Protein AF-A0A956MZ32-F1 (afdb_monomer_lite)

Structure (mmCIF, N/CA/C/O backbone):
data_AF-A0A956MZ32-F1
#
_entry.id   AF-A0A956MZ32-F1
#
loop_
_atom_site.group_PDB
_atom_site.id
_atom_site.type_symbol
_atom_site.label_atom_id
_atom_site.label_alt_id
_atom_site.label_comp_id
_atom_site.label_asym_id
_atom_site.label_entity_id
_atom_site.label_seq_id
_atom_site.pdbx_PDB_ins_code
_atom_site.Cartn_x
_atom_site.Cartn_y
_atom_site.Cartn_z
_atom_site.occupancy
_atom_site.B_iso_or_equiv
_atom_site.auth_seq_id
_atom_site.auth_comp_id
_atom_site.auth_asym_id
_atom_site.auth_atom_id
_atom_site.pdbx_PDB_model_num
ATOM 1 N N . ASP A 1 1 ? 7.261 18.745 -22.392 1.00 50.44 1 ASP A N 1
ATOM 2 C CA . ASP A 1 1 ? 7.486 20.194 -22.248 1.00 50.44 1 ASP A CA 1
ATOM 3 C C . ASP A 1 1 ? 7.672 20.480 -20.758 1.00 50.44 1 ASP A C 1
ATOM 5 O O . ASP A 1 1 ? 6.795 20.103 -19.991 1.00 50.44 1 ASP A O 1
ATOM 9 N N . PRO A 1 2 ? 8.815 21.043 -20.327 1.00 52.28 2 PRO A N 1
ATOM 10 C CA . PRO A 1 2 ? 9.108 21.305 -18.913 1.00 52.28 2 PRO A CA 1
ATOM 11 C C . PRO A 1 2 ? 8.169 22.332 -18.250 1.00 52.28 2 PRO A C 1
ATOM 13 O O . PRO A 1 2 ? 8.215 22.491 -17.033 1.00 52.28 2 PRO A O 1
ATOM 16 N N . SER A 1 3 ? 7.312 23.017 -19.016 1.00 54.28 3 SER A N 1
ATOM 17 C CA . SER A 1 3 ? 6.260 23.897 -18.493 1.00 54.28 3 SER A CA 1
ATOM 18 C C . SER A 1 3 ? 4.959 23.166 -18.129 1.00 54.28 3 SER A C 1
ATOM 20 O O . SER A 1 3 ? 4.105 23.736 -17.443 1.00 54.28 3 SER A O 1
ATOM 22 N N . VAL A 1 4 ? 4.808 21.899 -18.539 1.00 65.81 4 VAL A N 1
ATOM 23 C CA . VAL A 1 4 ? 3.621 21.089 -18.240 1.00 65.81 4 VAL A CA 1
ATOM 24 C C . VAL A 1 4 ? 3.618 20.728 -16.760 1.00 65.81 4 VAL A C 1
ATOM 26 O O . VAL A 1 4 ? 4.449 19.961 -16.277 1.00 65.81 4 VAL A O 1
ATOM 29 N N . LYS A 1 5 ? 2.645 21.275 -16.029 1.00 70.62 5 LYS A N 1
ATOM 30 C CA . LYS A 1 5 ? 2.377 20.898 -14.642 1.00 70.62 5 LYS A CA 1
ATOM 31 C C . LYS A 1 5 ? 1.474 19.672 -14.626 1.00 70.62 5 LYS A C 1
ATOM 33 O O . LYS A 1 5 ? 0.271 19.790 -14.845 1.00 70.62 5 LYS A O 1
ATOM 38 N N . VAL A 1 6 ? 2.050 18.509 -14.343 1.00 78.06 6 VAL A N 1
ATOM 39 C CA . VAL A 1 6 ? 1.273 17.290 -14.102 1.00 78.06 6 VAL A CA 1
ATOM 40 C C . VAL A 1 6 ? 0.791 17.313 -12.651 1.00 78.06 6 VAL A C 1
ATOM 42 O O . VAL A 1 6 ? 1.589 17.275 -11.717 1.00 78.06 6 VAL A O 1
ATOM 45 N N . GLY A 1 7 ? -0.520 17.452 -12.457 1.00 86.75 7 GLY A N 1
ATOM 46 C CA . GLY A 1 7 ? -1.145 17.306 -11.141 1.00 86.75 7 GLY A CA 1
ATOM 47 C C . GLY A 1 7 ? -1.302 15.835 -10.749 1.00 86.75 7 GLY A C 1
ATOM 48 O O . GLY A 1 7 ? -1.095 14.942 -11.567 1.00 86.75 7 GLY A O 1
ATOM 49 N N . ALA A 1 8 ? -1.745 15.573 -9.519 1.00 88.75 8 ALA A N 1
ATOM 50 C CA . ALA A 1 8 ? -1.927 14.208 -9.019 1.00 88.75 8 ALA A CA 1
ATOM 51 C C . ALA A 1 8 ? -2.804 13.322 -9.918 1.00 88.75 8 ALA A C 1
ATOM 53 O O . ALA A 1 8 ? -2.477 12.158 -10.110 1.00 88.75 8 ALA A O 1
ATOM 54 N N . LYS A 1 9 ? -3.869 13.878 -10.518 1.00 89.94 9 LYS A N 1
ATOM 55 C CA . LYS A 1 9 ? -4.724 13.143 -11.465 1.00 89.94 9 LYS A CA 1
ATOM 56 C C . LYS A 1 9 ? -3.938 12.603 -12.655 1.00 89.94 9 LYS A C 1
ATOM 58 O O . LYS A 1 9 ? -4.024 11.418 -12.920 1.00 89.94 9 LYS A O 1
ATOM 63 N N . GLY A 1 10 ? -3.112 13.441 -13.283 1.00 90.50 10 GLY A N 1
ATOM 64 C CA . GLY A 1 10 ? -2.294 13.016 -14.416 1.00 90.50 10 GLY A CA 1
ATOM 65 C C . GLY A 1 10 ? -1.270 11.949 -14.024 1.00 90.50 10 GLY A C 1
ATOM 66 O O . GLY A 1 10 ? -1.107 10.978 -14.745 1.00 90.50 10 GLY A O 1
ATOM 67 N N . ILE A 1 11 ? -0.624 12.077 -12.856 1.00 91.62 11 ILE A N 1
ATOM 68 C CA . ILE A 1 11 ? 0.308 11.044 -12.357 1.00 91.62 11 ILE A CA 1
ATOM 69 C C . ILE A 1 11 ? -0.413 9.699 -12.199 1.00 91.62 11 ILE A C 1
ATOM 71 O O . ILE A 1 11 ? 0.106 8.672 -12.626 1.00 91.62 11 ILE A O 1
ATOM 75 N N . ILE A 1 12 ? -1.606 9.715 -11.598 1.00 93.12 12 ILE A N 1
ATOM 76 C CA . ILE A 1 12 ? -2.417 8.513 -11.381 1.00 93.12 12 ILE A CA 1
ATOM 77 C C . ILE A 1 12 ? -2.885 7.932 -12.720 1.00 93.12 12 ILE A C 1
ATOM 79 O O . ILE A 1 12 ? -2.760 6.733 -12.915 1.00 93.12 12 ILE A O 1
ATOM 83 N N . GLU A 1 13 ? -3.389 8.755 -13.641 1.00 92.44 13 GLU A N 1
ATOM 84 C CA . GLU A 1 13 ? -3.851 8.323 -14.968 1.00 92.44 13 GLU A CA 1
ATOM 85 C C . GLU A 1 13 ? -2.738 7.618 -15.748 1.00 92.44 13 GLU A C 1
ATOM 87 O O . GLU A 1 13 ? -2.931 6.480 -16.164 1.00 92.44 13 GLU A O 1
ATOM 92 N N . TYR A 1 14 ? -1.542 8.210 -15.833 1.00 91.75 14 TYR A N 1
ATOM 93 C CA . TYR A 1 14 ? -0.411 7.549 -16.488 1.00 91.75 14 TYR A CA 1
ATOM 94 C C . TYR A 1 14 ? -0.008 6.250 -15.782 1.00 91.75 14 TYR A C 1
ATOM 96 O O . TYR A 1 14 ? 0.279 5.263 -16.448 1.00 91.75 14 TYR A O 1
ATOM 104 N N . ALA A 1 15 ? -0.011 6.202 -14.445 1.00 94.56 15 ALA A N 1
ATOM 105 C CA . ALA A 1 15 ? 0.280 4.958 -13.728 1.00 94.56 15 ALA A CA 1
ATOM 106 C C . ALA A 1 15 ? -0.693 3.825 -14.115 1.00 94.56 15 ALA A C 1
ATOM 108 O O . ALA A 1 15 ? -0.268 2.679 -14.259 1.00 94.56 15 ALA A O 1
ATOM 109 N N . LYS A 1 16 ? -1.972 4.149 -14.343 1.00 95.06 16 LYS A N 1
ATOM 110 C CA . LYS A 1 16 ? -2.981 3.193 -14.823 1.00 95.06 16 LYS A CA 1
ATOM 111 C C . LYS A 1 16 ? -2.787 2.790 -16.278 1.00 95.06 16 LYS A C 1
ATOM 113 O O . LYS A 1 16 ? -2.909 1.614 -16.585 1.00 95.06 16 LYS A O 1
ATOM 118 N N . GLU A 1 17 ? -2.441 3.729 -17.159 1.00 94.81 17 GLU A N 1
ATOM 119 C CA . GLU A 1 17 ? -2.108 3.415 -18.561 1.00 94.81 17 GLU A CA 1
ATOM 120 C C . GLU A 1 17 ? -0.930 2.436 -18.666 1.00 94.81 17 GLU A C 1
ATOM 122 O O . GLU A 1 17 ? -0.865 1.614 -19.573 1.00 94.81 17 GLU A O 1
ATOM 127 N N . PHE A 1 18 ? -0.016 2.480 -17.699 1.00 95.44 18 PHE A N 1
ATOM 128 C CA . PHE A 1 18 ? 1.070 1.516 -17.557 1.00 95.44 18 PHE A CA 1
ATOM 129 C C . PHE A 1 18 ? 0.675 0.201 -16.848 1.00 95.44 18 PHE A C 1
ATOM 131 O O . PHE A 1 18 ? 1.536 -0.648 -16.614 1.00 95.44 18 PHE A O 1
ATOM 138 N N . GLY A 1 19 ? -0.597 0.020 -16.485 1.00 95.62 19 GLY A N 1
ATOM 139 C CA . GLY A 1 19 ? -1.127 -1.191 -15.851 1.00 95.62 19 GLY A CA 1
ATOM 140 C C . GLY A 1 19 ? -0.764 -1.363 -14.372 1.00 95.62 19 GLY A C 1
ATOM 141 O O . GLY A 1 19 ? -0.806 -2.478 -13.855 1.00 95.62 19 GLY A O 1
ATOM 142 N N . LEU A 1 20 ? -0.381 -0.295 -13.662 1.00 96.56 20 LEU A N 1
ATOM 143 C CA . LEU A 1 20 ? 0.086 -0.401 -12.272 1.00 96.56 20 LEU A CA 1
ATOM 144 C C . LEU A 1 20 ? -1.039 -0.633 -11.239 1.00 96.56 20 LEU A C 1
ATOM 146 O O . LEU A 1 20 ? -0.751 -0.946 -10.081 1.00 96.56 20 LEU A O 1
ATOM 150 N N . ASP A 1 21 ? -2.311 -0.528 -11.632 1.00 95.56 21 ASP A N 1
ATOM 151 C CA . ASP A 1 21 ? -3.486 -0.887 -10.819 1.00 95.56 21 ASP A CA 1
ATOM 152 C C . ASP A 1 21 ? -4.243 -2.126 -11.322 1.00 95.56 21 ASP A C 1
ATOM 154 O O . ASP A 1 21 ? -5.335 -2.423 -10.821 1.00 95.56 21 ASP A O 1
ATOM 158 N N . ASP A 1 22 ? -3.659 -2.863 -12.269 1.00 96.00 22 ASP A N 1
ATOM 159 C CA . ASP A 1 22 ? -4.261 -4.056 -12.858 1.00 96.00 22 ASP A CA 1
ATOM 160 C C . ASP A 1 22 ? -3.319 -5.267 -12.836 1.00 96.00 22 ASP A C 1
ATOM 162 O O . ASP A 1 22 ? -2.145 -5.171 -12.460 1.00 96.00 22 ASP A O 1
ATOM 166 N N . TYR A 1 23 ? -3.867 -6.426 -13.184 1.00 97.00 23 TYR A N 1
ATOM 167 C CA . TYR A 1 23 ? -3.102 -7.651 -13.368 1.00 97.00 23 TYR A CA 1
ATOM 168 C C . TYR A 1 23 ? -2.153 -7.553 -14.566 1.00 97.00 23 TYR A C 1
ATOM 170 O O . TYR A 1 23 ? -2.348 -6.760 -15.493 1.00 97.00 23 TYR A O 1
ATOM 178 N N . THR A 1 24 ? -1.086 -8.351 -14.542 1.00 96.50 24 THR A N 1
ATOM 179 C CA . THR A 1 24 ? -0.074 -8.316 -15.604 1.00 96.50 24 THR A CA 1
ATOM 180 C C . THR A 1 24 ? -0.331 -9.311 -16.726 1.00 96.50 24 THR A C 1
ATOM 182 O O . THR A 1 24 ? 0.344 -9.207 -17.746 1.00 96.50 24 THR A O 1
ATOM 185 N N . GLY A 1 25 ? -1.287 -10.227 -16.551 1.00 94.50 25 GLY A N 1
ATOM 186 C CA . GLY A 1 25 ? -1.518 -11.405 -17.396 1.00 94.50 25 GLY A CA 1
ATOM 187 C C . GLY A 1 25 ? -1.197 -12.706 -16.654 1.00 94.50 25 GLY A C 1
ATOM 188 O O . GLY A 1 25 ? -1.884 -13.709 -16.821 1.00 94.50 25 GLY A O 1
ATOM 189 N N . LEU A 1 26 ? -0.247 -12.663 -15.708 1.00 95.12 26 LEU A N 1
ATOM 190 C CA . LEU A 1 26 ? 0.169 -13.837 -14.931 1.00 95.12 26 LEU A CA 1
ATOM 191 C C . LEU A 1 26 ? -0.963 -14.464 -14.116 1.00 95.12 26 LEU A C 1
ATOM 193 O O . LEU A 1 26 ? -0.900 -15.652 -13.822 1.00 95.12 26 LEU A O 1
ATOM 197 N N . ASN A 1 27 ? -1.991 -13.693 -13.759 1.00 93.94 27 ASN A N 1
ATOM 198 C CA . ASN A 1 27 ? -3.174 -14.177 -13.050 1.00 93.94 27 ASN A CA 1
ATOM 199 C C . ASN A 1 27 ? -3.936 -15.303 -13.774 1.00 93.94 27 ASN A C 1
ATOM 201 O O . ASN A 1 27 ? -4.775 -15.950 -13.147 1.00 93.94 27 ASN A O 1
ATOM 205 N N . GLU A 1 28 ? -3.712 -15.502 -15.076 1.00 90.69 28 GLU A N 1
ATOM 206 C CA . GLU A 1 28 ? -4.310 -16.605 -15.840 1.00 90.69 28 GLU A CA 1
ATOM 207 C C . GLU A 1 28 ? -3.552 -17.931 -15.648 1.00 90.69 28 GLU A C 1
ATOM 209 O O . GLU A 1 28 ? -4.125 -19.006 -15.830 1.00 90.69 28 GLU A O 1
ATOM 214 N N . GLU A 1 29 ? -2.294 -17.867 -15.204 1.00 91.25 29 GLU A N 1
ATOM 215 C CA . GLU A 1 29 ? -1.379 -19.012 -15.124 1.00 91.25 29 GLU A CA 1
ATOM 216 C C . GLU A 1 29 ? -0.945 -19.338 -13.690 1.00 91.25 29 GLU A C 1
ATOM 218 O O . GLU A 1 29 ? -0.790 -20.504 -13.318 1.00 91.25 29 GLU A O 1
ATOM 223 N N . ILE A 1 30 ? -0.742 -18.307 -12.870 1.00 93.06 30 ILE A N 1
ATOM 224 C CA . ILE A 1 30 ? -0.263 -18.388 -11.490 1.00 93.06 30 ILE A CA 1
ATOM 225 C C . ILE A 1 30 ? -1.024 -17.413 -10.586 1.00 93.06 30 ILE A C 1
ATOM 227 O O . ILE A 1 30 ? -1.707 -16.500 -11.042 1.00 93.06 30 ILE A O 1
ATOM 231 N N . ASP A 1 31 ? -0.899 -17.592 -9.268 1.00 93.88 31 ASP A N 1
ATOM 232 C CA . ASP A 1 31 ? -1.504 -16.660 -8.314 1.00 93.88 31 ASP A CA 1
ATOM 233 C C . ASP A 1 31 ? -0.815 -15.290 -8.396 1.00 93.88 31 ASP A C 1
ATOM 235 O O . ASP A 1 31 ? 0.379 -15.149 -8.117 1.00 93.88 31 ASP A O 1
ATOM 239 N N . GLU A 1 32 ? -1.587 -14.271 -8.761 1.00 95.19 32 GLU A N 1
ATOM 240 C CA . GLU A 1 32 ? -1.140 -12.888 -8.842 1.00 95.19 32 GLU A CA 1
ATOM 241 C C . GLU A 1 32 ? -2.043 -11.998 -7.985 1.00 95.19 32 GLU A C 1
ATOM 243 O O . GLU A 1 32 ? -3.260 -12.167 -7.897 1.00 95.19 32 GLU A O 1
ATOM 248 N N . ARG A 1 33 ? -1.441 -10.979 -7.368 1.00 94.81 33 ARG A N 1
ATOM 249 C CA . ARG A 1 33 ? -2.175 -9.846 -6.806 1.00 94.81 33 ARG A CA 1
ATOM 250 C C . ARG A 1 33 ? -1.867 -8.612 -7.625 1.00 94.81 33 ARG A C 1
ATOM 252 O O . ARG A 1 33 ? -0.701 -8.322 -7.872 1.00 94.81 33 ARG A O 1
ATOM 259 N N . LYS A 1 34 ? -2.897 -7.847 -7.963 1.00 92.94 34 LYS A N 1
ATOM 260 C CA . LYS A 1 34 ? -2.701 -6.526 -8.546 1.00 92.94 34 LYS A CA 1
ATOM 261 C C . LYS A 1 34 ? -2.248 -5.516 -7.496 1.00 92.94 34 LYS A C 1
ATOM 263 O O . LYS A 1 34 ? -2.655 -5.581 -6.332 1.00 92.94 34 LYS A O 1
ATOM 268 N N . GLY A 1 35 ? -1.403 -4.592 -7.930 1.00 92.50 35 GLY A N 1
ATOM 269 C CA . GLY A 1 35 ? -1.051 -3.402 -7.175 1.00 92.50 35 GLY A CA 1
ATOM 270 C C . GLY A 1 35 ? -2.201 -2.401 -7.089 1.00 92.50 35 GLY A C 1
ATOM 271 O O . GLY A 1 35 ? -3.333 -2.658 -7.504 1.00 92.50 35 GLY A O 1
ATOM 272 N N . SER A 1 36 ? -1.903 -1.231 -6.541 1.00 93.19 36 SER A N 1
ATOM 273 C CA . SER A 1 36 ? -2.837 -0.120 -6.447 1.00 93.19 36 SER A CA 1
ATOM 274 C C . SER A 1 36 ? -2.137 1.211 -6.656 1.00 93.19 36 SER A C 1
ATOM 276 O O . SER A 1 36 ? -1.054 1.463 -6.120 1.00 93.19 36 SER A O 1
ATOM 278 N N . VAL A 1 37 ? -2.826 2.102 -7.359 1.00 94.06 37 VAL A N 1
ATOM 279 C CA . VAL A 1 37 ? -2.481 3.520 -7.424 1.00 94.06 37 VAL A CA 1
ATOM 280 C C . VAL A 1 37 ? -3.239 4.309 -6.344 1.00 94.06 37 VAL A C 1
ATOM 282 O O . VAL A 1 37 ? -4.322 3.889 -5.922 1.00 94.06 37 VAL A O 1
ATOM 285 N N . PRO A 1 38 ? -2.711 5.466 -5.910 1.00 92.12 38 PRO A N 1
ATOM 286 C CA . PRO A 1 38 ? -3.348 6.321 -4.918 1.00 92.12 38 PRO A CA 1
ATOM 287 C C . PRO A 1 38 ? -4.788 6.686 -5.282 1.00 92.12 38 PRO A C 1
ATOM 289 O O . PRO A 1 38 ? -5.096 7.001 -6.435 1.00 92.12 38 PRO A O 1
ATOM 292 N N . ASN A 1 39 ? -5.670 6.698 -4.281 1.00 89.12 39 ASN A N 1
ATOM 293 C CA . ASN A 1 39 ? -7.090 6.964 -4.481 1.00 89.12 39 ASN A CA 1
ATOM 294 C C . ASN A 1 39 ? -7.571 8.067 -3.533 1.00 89.12 39 ASN A C 1
ATOM 296 O O . ASN A 1 39 ? -7.780 7.859 -2.341 1.00 89.12 39 ASN A O 1
ATOM 300 N N . MET A 1 40 ? -7.818 9.250 -4.102 1.00 87.00 40 MET A N 1
ATOM 301 C CA . MET A 1 40 ? -8.247 10.435 -3.352 1.00 87.00 40 MET A CA 1
ATOM 302 C C . MET A 1 40 ? -9.545 10.210 -2.560 1.00 87.00 40 MET A C 1
ATOM 304 O O . MET A 1 40 ? -9.681 10.734 -1.457 1.00 87.00 40 MET A O 1
ATOM 308 N N . ALA A 1 41 ? -10.491 9.437 -3.103 1.00 88.25 41 ALA A N 1
ATOM 309 C CA . ALA A 1 41 ? -11.739 9.121 -2.412 1.00 88.25 41 ALA A CA 1
ATOM 310 C C . ALA A 1 41 ? -11.507 8.122 -1.269 1.00 88.25 41 ALA A C 1
ATOM 312 O O . ALA A 1 41 ? -12.050 8.297 -0.182 1.00 88.25 41 ALA A O 1
ATOM 313 N N . ALA A 1 42 ? -10.643 7.123 -1.477 1.00 88.19 42 ALA A N 1
ATOM 314 C CA . ALA A 1 42 ? -10.273 6.180 -0.423 1.00 88.19 42 ALA A CA 1
ATOM 315 C C . ALA A 1 42 ? -9.553 6.880 0.738 1.00 88.19 42 ALA A C 1
ATOM 317 O O . ALA A 1 42 ? -9.839 6.582 1.899 1.00 88.19 42 ALA A O 1
ATOM 318 N N . LYS A 1 43 ? -8.684 7.858 0.446 1.00 89.94 43 LYS A N 1
ATOM 319 C CA . LYS A 1 43 ? -8.032 8.690 1.466 1.00 89.94 43 LYS A CA 1
ATOM 320 C C . LYS A 1 43 ? -9.055 9.440 2.326 1.00 89.94 43 LYS A C 1
ATOM 322 O O . LYS A 1 43 ? -8.945 9.440 3.555 1.00 89.94 43 LYS A O 1
ATOM 327 N N . LEU A 1 44 ? -10.062 10.049 1.695 1.00 92.25 44 LEU A N 1
ATOM 328 C CA . LEU A 1 44 ? -11.144 10.751 2.391 1.00 92.25 44 LEU A CA 1
ATOM 329 C C . LEU A 1 44 ? -11.921 9.799 3.310 1.00 92.25 44 LEU A C 1
ATOM 331 O O . LEU A 1 44 ? -12.049 10.072 4.502 1.00 92.25 44 LEU A O 1
ATOM 335 N N . GLU A 1 45 ? -12.377 8.662 2.788 1.00 93.56 45 GLU A N 1
ATOM 336 C CA . GLU A 1 45 ? -13.165 7.693 3.560 1.00 93.56 45 GLU A CA 1
ATOM 337 C C . GLU A 1 45 ? -12.361 7.042 4.696 1.00 93.56 45 GLU A C 1
ATOM 339 O O . GLU A 1 45 ? -12.860 6.877 5.814 1.00 93.56 45 GLU A O 1
ATOM 344 N N . THR A 1 46 ? -11.077 6.759 4.464 1.00 91.56 46 THR A N 1
ATOM 345 C CA . THR A 1 46 ? -10.161 6.278 5.510 1.00 91.56 46 THR A CA 1
ATOM 346 C C . THR A 1 46 ? -10.016 7.320 6.613 1.00 91.56 46 THR A C 1
ATOM 348 O O . THR A 1 46 ? -10.140 7.001 7.794 1.00 91.56 46 THR A O 1
ATOM 351 N N . THR A 1 47 ? -9.831 8.590 6.249 1.00 93.75 47 THR A N 1
ATOM 352 C CA . THR A 1 47 ? -9.701 9.672 7.232 1.00 93.75 47 THR A CA 1
ATOM 353 C C . THR A 1 47 ? -10.997 9.887 8.014 1.00 93.75 47 THR A C 1
ATOM 355 O O . THR A 1 47 ? -10.946 10.084 9.226 1.00 93.75 47 THR A O 1
ATOM 358 N N . LYS A 1 48 ? -12.163 9.783 7.361 1.00 96.62 48 LYS A N 1
ATOM 359 C CA . LYS A 1 48 ? -13.480 9.823 8.021 1.00 96.62 48 LYS A CA 1
ATOM 360 C C . LYS A 1 48 ? -13.644 8.689 9.025 1.00 96.62 48 LYS A C 1
ATOM 362 O O . LYS A 1 48 ? -14.157 8.913 10.116 1.00 96.62 48 LYS A O 1
ATOM 367 N N . THR A 1 49 ? -13.167 7.495 8.684 1.00 96.69 49 THR A N 1
ATOM 368 C CA . THR A 1 49 ? -13.185 6.330 9.578 1.00 96.69 49 THR A CA 1
ATOM 369 C C . THR A 1 49 ? -12.312 6.563 10.808 1.00 96.69 49 THR A C 1
ATOM 371 O O . THR A 1 49 ? -12.790 6.423 11.929 1.00 96.69 49 THR A O 1
ATOM 374 N N . LEU A 1 50 ? -11.077 7.033 10.616 1.00 95.31 50 LEU A N 1
ATOM 375 C CA . LEU A 1 50 ? -10.170 7.350 11.722 1.00 95.31 50 LEU A CA 1
ATOM 376 C C . LEU A 1 50 ? -10.712 8.472 12.619 1.00 95.31 50 LEU A C 1
ATOM 378 O O . LEU A 1 50 ? -10.638 8.379 13.844 1.00 95.31 50 LEU A O 1
ATOM 382 N N . LEU A 1 51 ? -11.291 9.515 12.019 1.00 97.38 51 LEU A N 1
ATOM 383 C CA . LEU A 1 51 ? -11.929 10.603 12.754 1.00 97.38 51 LEU A CA 1
ATOM 384 C C . LEU A 1 51 ? -13.112 10.083 13.579 1.00 97.38 51 LEU A C 1
ATOM 386 O O . LEU A 1 51 ? -13.218 10.399 14.762 1.00 97.38 51 LEU A O 1
ATOM 390 N N . ARG A 1 52 ? -13.972 9.248 12.988 1.00 97.69 52 ARG A N 1
ATOM 391 C CA . ARG A 1 52 ? -15.103 8.622 13.681 1.00 97.69 52 ARG A CA 1
ATOM 392 C C . ARG A 1 52 ? -14.647 7.806 14.885 1.00 97.69 52 ARG A C 1
ATOM 394 O O . ARG A 1 52 ? -15.213 7.967 15.967 1.00 97.69 52 ARG A O 1
ATOM 401 N N . ASP A 1 53 ? -13.621 6.977 14.721 1.00 93.88 53 ASP A N 1
ATOM 402 C CA . ASP A 1 53 ? -13.076 6.145 15.797 1.00 93.88 53 ASP A CA 1
ATOM 403 C C . ASP A 1 53 ? -12.506 7.000 16.934 1.00 93.88 53 ASP A C 1
ATOM 405 O O . ASP A 1 53 ? -12.800 6.761 18.111 1.00 93.88 53 ASP A O 1
ATOM 409 N N . TYR A 1 54 ? -11.748 8.042 16.586 1.00 94.88 54 TYR A N 1
ATOM 410 C CA . TYR A 1 54 ? -11.214 9.010 17.540 1.00 94.88 54 TYR A CA 1
ATOM 411 C C . TYR A 1 54 ? -12.325 9.699 18.337 1.00 94.88 54 TYR A C 1
ATOM 413 O O . TYR A 1 54 ? -12.314 9.659 19.568 1.00 94.88 54 TYR A O 1
ATOM 421 N N . LEU A 1 55 ? -13.322 10.274 17.660 1.00 95.38 55 LEU A N 1
ATOM 422 C CA . LEU A 1 55 ? -14.418 10.982 18.322 1.00 95.38 55 LEU A CA 1
ATOM 423 C C . LEU A 1 55 ? -15.258 10.026 19.180 1.00 95.38 55 LEU A C 1
ATOM 425 O O . LEU A 1 55 ? -15.619 10.357 20.308 1.00 95.38 55 LEU A O 1
ATOM 429 N N . THR A 1 56 ? -15.514 8.811 18.691 1.00 91.44 56 THR A N 1
ATOM 430 C CA . THR A 1 56 ? -16.274 7.776 19.412 1.00 91.44 56 THR A CA 1
ATOM 431 C C . THR A 1 56 ? -15.585 7.331 20.703 1.00 91.44 56 THR A C 1
ATOM 433 O O . THR A 1 56 ? -16.254 6.914 21.659 1.00 91.44 56 THR A O 1
ATOM 436 N N . LYS A 1 57 ? -14.250 7.385 20.727 1.00 87.00 57 LYS A N 1
ATOM 437 C CA . LYS A 1 57 ? -13.426 7.064 21.892 1.00 87.00 57 LYS A CA 1
ATOM 438 C C . LYS A 1 57 ? -13.337 8.240 22.862 1.00 87.00 57 LYS A C 1
ATOM 440 O O . LYS A 1 57 ? -13.594 8.060 24.050 1.00 87.00 57 LYS A O 1
ATOM 445 N N . GLU A 1 58 ? -13.001 9.425 22.364 1.00 88.81 58 GLU A N 1
ATOM 446 C CA . GLU A 1 58 ? -12.700 10.587 23.204 1.00 88.81 58 GLU A CA 1
ATOM 447 C C . GLU A 1 58 ? -13.958 11.299 23.707 1.00 88.81 58 GLU A C 1
ATOM 449 O O . GLU A 1 58 ? -13.990 11.753 24.847 1.00 88.81 58 GLU A O 1
ATOM 454 N N . MET A 1 59 ? -15.023 11.361 22.902 1.00 91.94 59 MET A N 1
ATOM 455 C CA . MET A 1 59 ? -16.182 12.209 23.195 1.00 91.94 59 MET A CA 1
ATOM 456 C C . MET A 1 59 ? -17.330 11.496 23.911 1.00 91.94 59 MET A C 1
ATOM 458 O O . MET A 1 59 ? -18.421 12.057 24.006 1.00 91.94 59 MET A O 1
ATOM 462 N N . ALA A 1 60 ? -17.140 10.275 24.426 1.00 88.12 60 ALA A N 1
ATOM 463 C CA . ALA A 1 60 ? -18.230 9.447 24.966 1.00 88.12 60 ALA A CA 1
ATOM 464 C C . ALA A 1 60 ? -19.113 10.162 26.017 1.00 88.12 60 ALA A C 1
ATOM 466 O O . ALA A 1 60 ? -20.300 9.843 26.147 1.00 88.12 60 ALA A O 1
ATOM 467 N N . ASN A 1 61 ? -18.539 11.135 26.738 1.00 89.12 61 ASN A N 1
ATOM 468 C CA . ASN A 1 61 ? -19.216 11.972 27.730 1.00 89.12 61 ASN A CA 1
ATOM 469 C C . ASN A 1 61 ? -18.933 13.477 27.544 1.00 89.12 61 ASN A C 1
ATOM 471 O O . ASN A 1 61 ? -19.034 14.228 28.515 1.00 89.12 61 ASN A O 1
ATOM 475 N N . ASP A 1 62 ? -18.549 13.924 26.347 1.00 92.62 62 ASP A N 1
ATOM 476 C CA . ASP A 1 62 ? -18.104 15.311 26.119 1.00 92.62 62 ASP A CA 1
ATOM 477 C C . ASP A 1 62 ? -19.231 16.256 25.683 1.00 92.62 62 ASP A C 1
ATOM 479 O O . ASP A 1 62 ? -19.030 17.467 25.630 1.00 92.62 62 ASP A O 1
ATOM 483 N N . PHE A 1 63 ? -20.437 15.739 25.445 1.00 94.44 63 PHE A N 1
ATOM 484 C CA . PHE A 1 63 ? -21.638 16.556 25.286 1.00 94.44 63 PHE A CA 1
ATOM 485 C C . PHE A 1 63 ? -22.264 16.875 26.648 1.00 94.44 63 PHE A C 1
ATOM 487 O O . PHE A 1 63 ? -22.254 16.061 27.571 1.00 94.44 63 PHE A O 1
ATOM 494 N N . THR A 1 64 ? -22.820 18.076 26.784 1.00 94.62 64 THR A N 1
ATOM 495 C CA . THR A 1 64 ? -23.453 18.529 28.034 1.00 94.62 64 THR A CA 1
ATOM 496 C C . THR A 1 64 ? -24.869 17.981 28.227 1.00 94.62 64 THR A C 1
ATOM 498 O O . THR A 1 64 ? -25.335 17.901 29.362 1.00 94.62 64 THR A O 1
ATOM 501 N N . ASP A 1 65 ? -25.553 17.580 27.150 1.00 94.56 65 ASP A N 1
ATOM 502 C CA . ASP A 1 65 ? -26.961 17.160 27.159 1.00 94.56 65 ASP A CA 1
ATOM 503 C C . ASP A 1 65 ? -27.199 15.673 26.846 1.00 94.56 65 ASP A C 1
ATOM 505 O O . ASP A 1 65 ? -28.300 15.179 27.087 1.00 94.56 65 ASP A O 1
ATOM 509 N N . ILE A 1 66 ? -26.192 14.947 26.352 1.00 92.56 66 ILE A N 1
ATOM 510 C CA . ILE A 1 66 ? -26.284 13.519 26.006 1.00 92.56 66 ILE A CA 1
ATOM 511 C C . ILE A 1 66 ? -25.029 12.748 26.439 1.00 92.56 66 ILE A C 1
ATOM 513 O O . ILE A 1 66 ? -23.971 13.333 26.661 1.00 92.56 66 ILE A O 1
ATOM 517 N N . SER A 1 67 ? -25.120 11.418 26.504 1.00 89.06 67 SER A N 1
ATOM 518 C CA . SER A 1 67 ? -23.949 10.533 26.609 1.00 89.06 67 SER A CA 1
ATOM 519 C C . SER A 1 67 ? -24.106 9.301 25.723 1.00 89.06 67 SER A C 1
ATOM 521 O O . SER A 1 67 ? -25.229 8.871 25.448 1.00 89.06 67 SER A O 1
ATOM 523 N N . LYS A 1 68 ? -22.987 8.673 25.339 1.00 86.06 68 LYS A N 1
ATOM 524 C CA . LYS A 1 68 ? -22.991 7.443 24.527 1.00 86.06 68 LYS A CA 1
ATOM 525 C C . LYS A 1 68 ? -23.830 6.322 25.153 1.00 86.06 68 LYS A C 1
ATOM 527 O O . LYS A 1 68 ? -24.530 5.603 24.451 1.00 86.06 68 LYS A O 1
ATOM 532 N N . SER A 1 69 ? -23.788 6.189 26.480 1.00 86.12 69 SER A N 1
ATOM 533 C CA . SER A 1 69 ? -24.518 5.148 27.216 1.00 86.12 69 SER A CA 1
ATOM 534 C C . SER A 1 69 ? -26.023 5.400 27.325 1.00 86.12 69 SER A C 1
ATOM 536 O O . SER A 1 69 ? -26.795 4.446 27.337 1.00 86.12 69 SER A O 1
ATOM 538 N N . LYS A 1 70 ? -26.453 6.664 27.424 1.00 90.38 70 LYS A N 1
ATOM 539 C CA . LYS A 1 70 ? -27.867 7.024 27.622 1.00 90.38 70 LYS A CA 1
ATOM 540 C C . LYS A 1 70 ? -28.596 7.307 26.311 1.00 90.38 70 LYS A C 1
ATOM 542 O O . LYS A 1 70 ? -29.794 7.062 26.217 1.00 90.38 70 LYS A O 1
ATOM 547 N N . ASN A 1 71 ? -27.887 7.820 25.308 1.00 93.56 71 ASN A N 1
ATOM 548 C CA . ASN A 1 71 ? -28.456 8.312 24.056 1.00 93.56 71 ASN A CA 1
ATOM 549 C C . ASN A 1 71 ? -27.622 7.839 22.850 1.00 93.56 71 ASN A C 1
ATOM 551 O O . ASN A 1 71 ? -27.122 8.675 22.101 1.00 93.56 71 ASN A O 1
ATOM 555 N N . PRO A 1 72 ? -27.459 6.521 22.633 1.00 90.69 72 PRO A N 1
ATOM 556 C CA . PRO A 1 72 ? -26.493 5.991 21.667 1.00 90.69 72 PRO A CA 1
ATOM 557 C C . PRO A 1 72 ? -26.728 6.488 20.235 1.00 90.69 72 PRO A C 1
ATOM 559 O O . PRO A 1 72 ? -25.786 6.920 19.583 1.00 90.69 72 PRO A O 1
ATOM 562 N N . LYS A 1 73 ? -27.985 6.510 19.775 1.00 93.56 73 LYS A N 1
ATOM 563 C CA . LYS A 1 73 ? -28.331 6.923 18.406 1.00 93.56 73 LYS A CA 1
ATOM 564 C C . LYS A 1 73 ? -28.124 8.419 18.155 1.00 93.56 73 LYS A C 1
ATOM 566 O O . LYS A 1 73 ? -27.609 8.811 17.120 1.00 93.56 73 LYS A O 1
ATOM 571 N N . GLU A 1 74 ? -28.525 9.258 19.107 1.00 94.25 74 GLU A N 1
ATOM 572 C CA . GLU A 1 74 ? -28.324 10.711 19.008 1.00 94.25 74 GLU A CA 1
ATOM 573 C C . GLU A 1 74 ? -26.838 11.073 19.121 1.00 94.25 74 GLU A C 1
ATOM 575 O O . GLU A 1 74 ? -26.354 11.949 18.413 1.00 94.25 74 GLU A O 1
ATOM 580 N N . TYR A 1 75 ? -26.100 10.362 19.978 1.00 94.44 75 TYR A N 1
ATOM 581 C CA . TYR A 1 75 ? -24.650 10.479 20.067 1.00 94.44 75 TYR A CA 1
ATOM 582 C C . TYR A 1 75 ? -23.988 10.151 18.726 1.00 94.44 75 TYR A C 1
ATOM 584 O O . TYR A 1 75 ? -23.217 10.961 18.223 1.00 94.44 75 TYR A O 1
ATOM 592 N N . GLU A 1 76 ? -24.333 9.011 18.126 1.00 94.69 76 GLU A N 1
ATOM 593 C CA . GLU A 1 76 ? -23.819 8.589 16.821 1.00 94.69 76 GLU A CA 1
ATOM 594 C C . GLU A 1 76 ? -24.120 9.623 15.729 1.00 94.69 76 GLU A C 1
ATOM 596 O O . GLU A 1 76 ? -23.204 10.041 15.029 1.00 94.69 76 GLU A O 1
ATOM 601 N N . ASN A 1 77 ? -25.350 10.145 15.661 1.00 96.94 77 ASN A N 1
ATOM 602 C CA . ASN A 1 77 ? -25.711 11.195 14.704 1.00 96.94 77 ASN A CA 1
ATOM 603 C C . ASN A 1 77 ? -24.817 12.443 14.819 1.00 96.94 77 ASN A C 1
ATOM 605 O O . ASN A 1 77 ? -24.404 12.994 13.801 1.00 96.94 77 ASN A O 1
ATOM 609 N N . ARG A 1 78 ? -24.496 12.892 16.042 1.00 96.81 78 ARG A N 1
ATOM 610 C CA . ARG A 1 78 ? -23.610 14.053 16.246 1.00 96.81 78 ARG A CA 1
ATOM 611 C C . ARG A 1 78 ? -22.166 13.759 15.867 1.00 96.81 78 ARG A C 1
ATOM 613 O O . ARG A 1 78 ? -21.475 14.646 15.374 1.00 96.81 78 ARG A O 1
ATOM 620 N N . ILE A 1 79 ? -21.698 12.535 16.099 1.00 97.94 79 ILE A N 1
ATOM 621 C CA . ILE A 1 79 ? -20.369 12.113 15.648 1.00 97.94 79 ILE A CA 1
ATOM 622 C C . ILE A 1 79 ? -20.322 12.124 14.118 1.00 97.94 79 ILE A C 1
ATOM 624 O O . ILE A 1 79 ? -19.409 12.726 13.557 1.00 97.94 79 ILE A O 1
ATOM 628 N N . GLU A 1 80 ? -21.329 11.560 13.446 1.00 98.00 80 GLU A N 1
ATOM 629 C CA . GLU A 1 80 ? -21.426 11.587 11.981 1.00 98.00 80 GLU A CA 1
ATOM 630 C C . GLU A 1 80 ? -21.514 13.009 11.423 1.00 98.00 80 GLU A C 1
ATOM 632 O O . GLU A 1 80 ? -20.896 13.301 10.401 1.00 98.00 80 GLU A O 1
ATOM 637 N N . GLU A 1 81 ? -22.213 13.920 12.103 1.00 97.88 81 GLU A N 1
ATOM 638 C CA . GLU A 1 81 ? -22.252 15.330 11.711 1.00 97.88 81 GLU A CA 1
ATOM 639 C C . GLU A 1 81 ? -20.847 15.951 11.719 1.00 97.88 81 GLU A C 1
ATOM 641 O O . GLU A 1 81 ? -20.464 16.584 10.736 1.00 97.88 81 GLU A O 1
ATOM 646 N N . ILE A 1 82 ? -20.040 15.719 12.761 1.00 97.94 82 ILE A N 1
ATOM 647 C CA . ILE A 1 82 ? -18.647 16.200 12.811 1.00 97.94 82 ILE A CA 1
ATOM 648 C C . ILE A 1 82 ? -17.799 15.529 11.722 1.00 97.94 82 ILE A C 1
ATOM 650 O O . ILE A 1 82 ? -17.012 16.195 11.050 1.00 97.94 82 ILE A O 1
ATOM 654 N N . VAL A 1 83 ? -17.956 14.217 11.520 1.00 97.94 83 VAL A N 1
ATOM 655 C CA . VAL A 1 83 ? -17.218 13.464 10.492 1.00 97.94 83 VAL A CA 1
ATOM 656 C C . VAL A 1 83 ? -17.531 13.991 9.089 1.00 97.94 83 VAL A C 1
ATOM 658 O O . VAL A 1 83 ? -16.625 14.100 8.261 1.00 97.94 83 VAL A O 1
ATOM 661 N N . SER A 1 84 ? -18.782 14.384 8.835 1.00 97.69 84 SER A N 1
ATOM 662 C CA . SER A 1 84 ? -19.221 14.926 7.545 1.00 97.69 84 SER A CA 1
ATOM 663 C C . SER A 1 84 ? -18.537 16.243 7.163 1.00 97.69 84 SER A C 1
ATOM 665 O O . SER A 1 84 ? -18.479 16.584 5.983 1.00 97.69 84 SER A O 1
ATOM 667 N N . TRP A 1 85 ? -17.921 16.960 8.114 1.00 97.62 85 TRP A N 1
ATOM 668 C CA . TRP A 1 85 ? -17.132 18.161 7.809 1.00 97.62 85 TRP A CA 1
ATOM 669 C C . TRP A 1 85 ? -15.942 17.856 6.889 1.00 97.62 85 TRP A C 1
ATOM 671 O O . TRP A 1 85 ? -15.453 18.742 6.188 1.00 97.62 85 TRP A O 1
ATOM 681 N N . ALA A 1 86 ? -15.478 16.602 6.848 1.00 95.50 86 ALA A N 1
ATOM 682 C CA . ALA A 1 86 ? -14.442 16.161 5.917 1.00 95.50 86 ALA A CA 1
ATOM 683 C C . ALA A 1 86 ? -14.903 16.202 4.449 1.00 95.50 86 ALA A C 1
ATOM 685 O O . ALA A 1 86 ? -14.071 16.365 3.549 1.00 95.50 86 ALA A O 1
ATOM 686 N N . ASP A 1 87 ? -16.209 16.103 4.194 1.00 94.56 87 ASP A N 1
ATOM 687 C CA . ASP A 1 87 ? -16.792 16.141 2.850 1.00 94.56 87 ASP A CA 1
ATOM 688 C C . ASP A 1 87 ? -16.883 17.576 2.296 1.00 94.56 87 ASP A C 1
ATOM 690 O O . ASP A 1 87 ? -16.943 17.777 1.081 1.00 94.56 87 ASP A O 1
ATOM 694 N N . GLU A 1 88 ? -16.811 18.600 3.155 1.00 94.19 88 GLU A N 1
ATOM 695 C CA . GLU A 1 88 ? -16.969 20.003 2.757 1.00 94.19 88 GLU A CA 1
ATOM 696 C C . GLU A 1 88 ? -15.887 20.468 1.781 1.00 94.19 88 GLU A C 1
ATOM 698 O O . GLU A 1 88 ? -14.710 20.134 1.906 1.00 94.19 88 GLU A O 1
ATOM 703 N N . THR A 1 89 ? -16.268 21.273 0.788 1.00 88.25 89 THR A N 1
ATOM 704 C CA . THR A 1 89 ? -15.346 21.732 -0.267 1.00 88.25 89 THR A CA 1
ATOM 705 C C . THR A 1 89 ? -14.187 22.553 0.290 1.00 88.25 89 THR A C 1
ATOM 707 O O . THR A 1 89 ? -13.046 22.396 -0.148 1.00 88.25 89 THR A O 1
ATOM 710 N N . LYS A 1 90 ? -14.472 23.408 1.274 1.00 91.62 90 LYS A N 1
ATOM 711 C CA . LYS A 1 90 ? -13.483 24.162 2.033 1.00 91.62 90 LYS A CA 1
ATOM 712 C C . LYS A 1 90 ? -13.280 23.474 3.375 1.00 91.62 90 LYS A C 1
ATOM 714 O O . LYS A 1 90 ? -14.244 23.254 4.098 1.00 91.62 90 LYS A O 1
ATOM 719 N N . THR A 1 91 ? -12.029 23.190 3.722 1.00 92.38 91 THR A N 1
ATOM 720 C CA . THR A 1 91 ? -11.700 22.651 5.043 1.00 92.38 91 THR A CA 1
ATOM 721 C C . THR A 1 91 ? -12.158 23.621 6.130 1.00 92.38 91 THR A C 1
ATOM 723 O O . THR A 1 91 ? -11.794 24.802 6.106 1.00 92.38 91 THR A O 1
ATOM 726 N N . VAL A 1 92 ? -12.940 23.107 7.079 1.00 95.56 92 VAL A N 1
ATOM 727 C CA . VAL A 1 92 ? -13.382 23.846 8.264 1.00 95.56 92 VAL A CA 1
ATOM 728 C C . VAL A 1 92 ? -12.157 24.323 9.044 1.00 95.56 92 VAL A C 1
ATOM 730 O O . VAL A 1 92 ? -11.276 23.538 9.397 1.00 95.56 92 VAL A O 1
ATOM 733 N N . GLY A 1 93 ? -12.084 25.631 9.289 1.00 96.06 93 GLY A N 1
ATOM 734 C CA . GLY A 1 93 ? -10.992 26.225 10.058 1.00 96.06 93 GLY A CA 1
ATOM 735 C C . GLY A 1 93 ? -11.155 25.984 11.559 1.00 96.06 93 GLY A C 1
ATOM 736 O O . GLY A 1 93 ? -12.263 25.783 12.042 1.00 96.06 93 GLY A O 1
ATOM 737 N N . ARG A 1 94 ? -10.065 26.090 12.327 1.00 97.06 94 ARG A N 1
ATOM 738 C CA . ARG A 1 94 ? -10.074 25.897 13.791 1.00 97.06 94 ARG A CA 1
ATOM 739 C C . ARG A 1 94 ? -11.167 26.699 14.508 1.00 97.06 94 ARG A C 1
ATOM 741 O O . ARG A 1 94 ? -11.928 26.135 15.283 1.00 97.06 94 ARG A O 1
ATOM 748 N N . VAL A 1 95 ? -11.257 28.004 14.235 1.00 97.44 95 VAL A N 1
ATOM 749 C CA . VAL A 1 95 ? -12.246 28.900 14.869 1.00 97.44 95 VAL A CA 1
ATOM 750 C C . VAL A 1 95 ? -13.671 28.462 14.531 1.00 97.44 95 VAL A C 1
ATOM 752 O O . VAL A 1 95 ? -14.518 28.357 15.410 1.00 97.44 95 VAL A O 1
ATOM 755 N N . GLU A 1 96 ? -13.909 28.125 13.267 1.00 97.81 96 GLU A N 1
ATOM 756 C CA . GLU A 1 96 ? -15.207 27.646 12.801 1.00 97.81 96 GLU A CA 1
ATOM 757 C C . GLU A 1 96 ? -15.581 26.300 13.442 1.00 97.81 96 GLU A C 1
ATOM 759 O O . GLU A 1 96 ? -16.715 26.121 13.881 1.00 97.81 96 GLU A O 1
ATOM 764 N N . ALA A 1 97 ? -14.625 25.376 13.572 1.00 97.50 97 ALA A N 1
ATOM 765 C CA . ALA A 1 97 ? -14.828 24.112 14.270 1.00 97.50 97 ALA A CA 1
ATOM 766 C C . ALA A 1 97 ? -15.209 24.343 15.742 1.00 97.50 97 ALA A C 1
ATOM 768 O O . ALA A 1 97 ? -16.170 23.744 16.220 1.00 97.50 97 ALA A O 1
ATOM 769 N N . MET A 1 98 ? -14.529 25.256 16.448 1.00 98.06 98 MET A N 1
ATOM 770 C CA . MET A 1 98 ? -14.867 25.606 17.836 1.00 98.06 98 MET A CA 1
ATOM 771 C C . MET A 1 98 ? -16.296 26.154 17.961 1.00 98.06 98 MET A C 1
ATOM 773 O O . MET A 1 98 ? -17.043 25.745 18.854 1.00 98.06 98 MET A O 1
ATOM 777 N N . GLU A 1 99 ? -16.707 27.041 17.052 1.00 98.12 99 GLU A N 1
ATOM 778 C CA . GLU A 1 99 ? -18.071 27.574 17.026 1.00 98.12 99 GLU A CA 1
ATOM 779 C C . GLU A 1 99 ? -19.113 26.474 16.788 1.00 98.12 99 GLU A C 1
ATOM 781 O O . GLU A 1 99 ? -20.142 26.439 17.469 1.00 98.12 99 GLU A O 1
ATOM 786 N N . ARG A 1 100 ? -18.857 25.565 15.839 1.00 98.31 100 ARG A N 1
ATOM 787 C CA . ARG A 1 100 ? -19.753 24.441 15.533 1.00 98.31 100 ARG A CA 1
ATOM 788 C C . ARG A 1 100 ? -19.867 23.480 16.719 1.00 98.31 100 ARG A C 1
ATOM 790 O O . ARG A 1 100 ? -20.981 23.196 17.148 1.00 98.31 100 ARG A O 1
ATOM 797 N N . LEU A 1 101 ? -18.748 23.065 17.319 1.00 98.00 101 LEU A N 1
ATOM 798 C CA . LEU A 1 101 ? -18.735 22.194 18.505 1.00 98.00 101 LEU A CA 1
ATOM 799 C C . LEU A 1 101 ? -19.494 22.819 19.686 1.00 98.00 101 LEU A C 1
ATOM 801 O O . LEU A 1 101 ? -20.271 22.139 20.358 1.00 98.00 101 LEU A O 1
ATOM 805 N N . THR A 1 102 ? -19.331 24.127 19.905 1.00 97.19 102 THR A N 1
ATOM 806 C CA . THR A 1 102 ? -20.064 24.860 20.949 1.00 97.19 102 THR A CA 1
ATOM 807 C C . THR A 1 102 ? -21.574 24.835 20.693 1.00 97.19 102 THR A C 1
ATOM 809 O O . THR A 1 102 ? -22.355 24.546 21.601 1.00 97.19 102 THR A O 1
ATOM 812 N N . LYS A 1 103 ? -22.010 25.056 19.442 1.00 97.56 103 LYS A N 1
ATOM 813 C CA . LYS A 1 103 ? -23.429 24.948 19.040 1.00 97.56 103 LYS A CA 1
ATOM 814 C C . LYS A 1 103 ? -23.980 23.529 19.213 1.00 97.56 103 LYS A C 1
ATOM 816 O O . LYS A 1 103 ? -25.142 23.370 19.576 1.00 97.56 103 LYS A O 1
ATOM 821 N N . MET A 1 104 ? -23.137 22.514 19.029 1.00 96.75 104 MET A N 1
ATOM 822 C CA . MET A 1 104 ? -23.452 21.101 19.277 1.00 96.75 104 MET A CA 1
ATOM 823 C C . MET A 1 104 ? -23.409 20.711 20.764 1.00 96.75 104 MET A C 1
ATOM 825 O O . MET A 1 104 ? -23.546 19.530 21.092 1.00 96.75 104 MET A O 1
ATOM 829 N N . LYS A 1 105 ? -23.253 21.689 21.669 1.00 97.00 105 LYS A N 1
ATOM 830 C CA . LYS A 1 105 ? -23.265 21.521 23.129 1.00 97.00 105 LYS A CA 1
ATOM 831 C C . LYS A 1 105 ? -22.130 20.650 23.675 1.00 97.00 105 LYS A C 1
ATOM 833 O O . LYS A 1 105 ? -22.301 19.982 24.701 1.00 97.00 105 LYS A O 1
ATOM 838 N N . VAL A 1 106 ? -20.976 20.660 23.011 1.00 97.00 106 VAL A N 1
ATOM 839 C CA . VAL A 1 106 ? -19.730 20.105 23.559 1.00 97.00 106 VAL A CA 1
ATOM 840 C C . VAL A 1 106 ? -19.299 20.933 24.775 1.00 97.00 106 VAL A C 1
ATOM 842 O O . VAL A 1 106 ? -19.469 22.151 24.790 1.00 97.00 106 VAL A O 1
ATOM 845 N N . LYS A 1 107 ? -18.776 20.277 25.816 1.00 96.81 107 LYS A N 1
ATOM 846 C CA . LYS A 1 107 ? -18.289 20.935 27.036 1.00 96.81 107 LYS A CA 1
ATOM 847 C C . LYS A 1 107 ? -17.180 21.939 26.720 1.00 96.81 107 LYS A C 1
ATOM 849 O O . LYS A 1 107 ? -16.262 21.634 25.961 1.00 96.81 107 LYS A O 1
ATOM 854 N N . GLU A 1 108 ? -17.255 23.114 27.336 1.00 94.81 108 GLU A N 1
ATOM 855 C CA . GLU A 1 108 ? -16.377 24.260 27.060 1.00 94.81 108 GLU A CA 1
ATOM 856 C C . GLU A 1 108 ? -14.883 23.927 27.211 1.00 94.81 108 GLU A C 1
ATOM 858 O O . GLU A 1 108 ? -14.081 24.293 26.357 1.00 94.81 108 GLU A O 1
ATOM 863 N N . ASP A 1 109 ? -14.520 23.137 28.225 1.00 95.38 109 ASP A N 1
ATOM 864 C CA . ASP A 1 109 ? -13.147 22.692 28.494 1.00 95.38 109 ASP A CA 1
ATOM 865 C C . ASP A 1 109 ? -12.601 21.687 27.462 1.00 95.38 109 ASP A C 1
ATOM 867 O O . ASP A 1 109 ? -11.400 21.418 27.428 1.00 95.38 109 ASP A O 1
ATOM 871 N N . ARG A 1 110 ? -13.465 21.133 26.603 1.00 96.38 110 ARG A N 1
ATOM 872 C CA . ARG A 1 110 ? -13.106 20.158 25.560 1.00 96.38 110 ARG A CA 1
ATOM 873 C C . ARG A 1 110 ? -13.050 20.769 24.165 1.00 96.38 110 ARG A C 1
ATOM 875 O O . ARG A 1 110 ? -12.292 20.269 23.331 1.00 96.38 110 ARG A O 1
ATOM 882 N N . VAL A 1 111 ? -13.804 21.844 23.915 1.00 96.94 111 VAL A N 1
ATOM 883 C CA . VAL A 1 111 ? -13.974 22.464 22.586 1.00 96.94 111 VAL A CA 1
ATOM 884 C C . VAL A 1 111 ? -12.637 22.742 21.907 1.00 96.94 111 VAL A C 1
ATOM 886 O O . VAL A 1 111 ? -12.454 22.360 20.755 1.00 96.94 111 VAL A O 1
ATOM 889 N N . GLU A 1 112 ? -11.696 23.371 22.612 1.00 96.50 112 GLU A N 1
ATOM 890 C CA . GLU A 1 112 ? -10.407 23.748 22.030 1.00 96.50 112 GLU A CA 1
ATOM 891 C C . GLU A 1 112 ? -9.590 22.518 21.605 1.00 96.50 112 GLU A C 1
ATOM 893 O O . GLU A 1 112 ? -9.188 22.402 20.447 1.00 96.50 112 GLU A O 1
ATOM 898 N N . THR A 1 113 ? -9.433 21.551 22.512 1.00 95.75 113 THR A N 1
ATOM 899 C CA . THR A 1 113 ? -8.651 20.328 22.260 1.00 95.75 113 THR A CA 1
ATOM 900 C C . THR A 1 113 ? -9.238 19.454 21.149 1.00 95.75 113 THR A C 1
ATOM 902 O O . THR A 1 113 ? -8.499 18.862 20.356 1.00 95.75 113 THR A O 1
ATOM 905 N N . LEU A 1 114 ? -10.571 19.390 21.064 1.00 96.44 114 LEU A N 1
ATOM 906 C CA . LEU A 1 114 ? -11.272 18.646 20.025 1.00 96.44 114 LEU A CA 1
ATOM 907 C C . LEU A 1 114 ? -11.169 19.361 18.682 1.00 96.44 114 LEU A C 1
ATOM 909 O O . LEU A 1 114 ? -10.866 18.708 17.690 1.00 96.44 114 LEU A O 1
ATOM 913 N N . ALA A 1 115 ? -11.359 20.684 18.640 1.00 97.50 115 ALA A N 1
ATOM 914 C CA . ALA A 1 115 ? -11.204 21.460 17.412 1.00 97.50 115 ALA A CA 1
ATOM 915 C C . ALA A 1 115 ? -9.791 21.319 16.831 1.00 97.50 115 ALA A C 1
ATOM 917 O O . ALA A 1 115 ? -9.651 21.117 15.625 1.00 97.50 115 ALA A O 1
ATOM 918 N N . ASP A 1 116 ? -8.760 21.360 17.681 1.00 95.69 116 ASP A N 1
ATOM 919 C CA . ASP A 1 116 ? -7.374 21.149 17.259 1.00 95.69 116 ASP A CA 1
ATOM 920 C C . ASP A 1 116 ? -7.174 19.768 16.636 1.00 95.69 116 ASP A C 1
ATOM 922 O O . ASP A 1 116 ? -6.665 19.657 15.518 1.00 95.69 116 ASP A O 1
ATOM 926 N N . SER A 1 117 ? -7.635 18.720 17.317 1.00 95.94 117 SER A N 1
ATOM 927 C CA . SER A 1 117 ? -7.494 17.346 16.831 1.00 95.94 117 SER A CA 1
ATOM 928 C C . SER A 1 117 ? -8.285 17.126 15.538 1.00 95.94 117 SER A C 1
ATOM 930 O O . SER A 1 117 ? -7.728 16.655 14.548 1.00 95.94 117 SER A O 1
ATOM 932 N N . ILE A 1 118 ? -9.560 17.530 15.501 1.00 97.19 118 ILE A N 1
ATOM 933 C CA . ILE A 1 118 ? -10.435 17.414 14.325 1.00 97.19 118 ILE A CA 1
ATOM 934 C C . ILE A 1 118 ? -9.790 18.101 13.121 1.00 97.19 118 ILE A C 1
ATOM 936 O O . ILE A 1 118 ? -9.617 17.475 12.077 1.00 97.19 118 ILE A O 1
ATOM 940 N N . VAL A 1 119 ? -9.395 19.368 13.252 1.00 96.00 119 VAL A N 1
ATOM 941 C CA . VAL A 1 119 ? -8.916 20.154 12.110 1.00 96.00 119 VAL A CA 1
ATOM 942 C C . VAL A 1 119 ? -7.515 19.729 11.681 1.00 96.00 119 VAL A C 1
ATOM 944 O O . VAL A 1 119 ? -7.299 19.430 10.505 1.00 96.00 119 VAL A O 1
ATOM 947 N N . PHE A 1 120 ? -6.554 19.703 12.607 1.00 93.75 120 PHE A N 1
ATOM 948 C CA . PHE A 1 120 ? -5.146 19.537 12.250 1.00 93.75 120 PHE A CA 1
ATOM 949 C C . PHE A 1 120 ? -4.740 18.082 12.040 1.00 93.75 120 PHE A C 1
ATOM 951 O O . PHE A 1 120 ? -3.861 17.835 11.216 1.00 93.75 120 PHE A O 1
ATOM 958 N N . SER A 1 121 ? -5.372 17.131 12.731 1.00 93.75 121 SER A N 1
ATOM 959 C CA . SER A 1 121 ? -5.045 15.709 12.583 1.00 93.75 121 SER A CA 1
ATOM 960 C C . SER A 1 121 ? -5.904 15.000 11.538 1.00 93.75 121 SER A C 1
ATOM 962 O O . SER A 1 121 ? -5.415 14.058 10.922 1.00 93.75 121 SER A O 1
ATOM 964 N N . TYR A 1 122 ? -7.143 15.452 11.297 1.00 95.38 122 TYR A N 1
ATOM 965 C CA . TYR A 1 122 ? -8.070 14.752 10.399 1.00 95.38 122 TYR A CA 1
ATOM 966 C C . TYR A 1 122 ? -8.503 15.587 9.192 1.00 95.38 122 TYR A C 1
ATOM 968 O O . TYR A 1 122 ? -8.183 15.216 8.068 1.00 95.38 122 TYR A O 1
ATOM 976 N N . LEU A 1 123 ? -9.190 16.720 9.364 1.00 94.56 123 LEU A N 1
ATOM 977 C CA . LEU A 1 123 ? -9.791 17.439 8.226 1.00 94.56 123 LEU A CA 1
ATOM 978 C C . LEU A 1 123 ? -8.749 17.948 7.221 1.00 94.56 123 LEU A C 1
ATOM 980 O O . LEU A 1 123 ? -8.940 17.812 6.012 1.00 94.56 123 LEU A O 1
ATOM 984 N N . ASN A 1 124 ? -7.627 18.491 7.701 1.00 91.19 124 ASN A N 1
ATOM 985 C CA . ASN A 1 124 ? -6.526 18.904 6.828 1.00 91.19 124 ASN A CA 1
ATOM 986 C C . ASN A 1 124 ? -5.907 17.722 6.074 1.00 91.19 124 ASN A C 1
ATOM 988 O O . ASN A 1 124 ? -5.485 17.882 4.931 1.00 91.19 124 ASN A O 1
ATOM 992 N N . PHE A 1 125 ? -5.864 16.546 6.702 1.00 88.75 125 PHE A N 1
ATOM 993 C CA . PHE A 1 125 ? -5.314 15.336 6.102 1.00 88.75 125 PHE A CA 1
ATOM 994 C C . PHE A 1 125 ? -6.281 14.687 5.103 1.00 88.75 125 PHE A C 1
ATOM 996 O O . PHE A 1 125 ? -5.836 14.139 4.098 1.00 88.75 125 PHE A O 1
ATOM 1003 N N . ALA A 1 126 ? -7.593 14.795 5.331 1.00 90.06 126 ALA A N 1
ATOM 1004 C CA . ALA A 1 126 ? -8.634 14.229 4.472 1.00 90.06 126 ALA A CA 1
ATOM 1005 C C . ALA A 1 126 ? -8.615 14.811 3.051 1.00 90.06 126 ALA A C 1
ATOM 1007 O O . ALA A 1 126 ? -9.019 14.149 2.094 1.00 90.06 126 ALA A O 1
ATOM 1008 N N . LYS A 1 127 ? -8.151 16.056 2.896 1.00 86.88 127 LYS A N 1
ATOM 1009 C CA . LYS A 1 127 ? -8.014 16.695 1.587 1.00 86.88 127 LYS A CA 1
ATOM 1010 C C . LYS A 1 127 ? -6.713 16.291 0.907 1.00 86.88 127 LYS A C 1
ATOM 1012 O O . LYS A 1 127 ? -5.663 16.150 1.532 1.00 86.88 127 LYS A O 1
ATOM 1017 N N . TRP A 1 128 ? -6.783 16.148 -0.414 1.00 87.38 128 TRP A N 1
ATOM 1018 C CA . TRP A 1 128 ? -5.592 15.926 -1.219 1.00 87.38 128 TRP A CA 1
ATOM 1019 C C . TRP A 1 128 ? -4.733 17.187 -1.241 1.00 87.38 128 TRP A C 1
ATOM 1021 O O . TRP A 1 128 ? -5.171 18.250 -1.687 1.00 87.38 128 TRP A O 1
ATOM 1031 N N . SER A 1 129 ? -3.508 17.065 -0.755 1.00 86.69 129 SER A N 1
ATOM 1032 C CA . SER A 1 129 ? -2.573 18.166 -0.607 1.00 86.69 129 SER A CA 1
ATOM 1033 C C . SER A 1 129 ? -1.500 18.159 -1.697 1.00 86.69 129 SER A C 1
ATOM 1035 O O . SER A 1 129 ? -1.257 17.180 -2.413 1.00 86.69 129 SER A O 1
ATOM 1037 N N . THR A 1 130 ? -0.790 19.279 -1.799 1.00 87.38 130 THR A N 1
ATOM 1038 C CA . THR A 1 130 ? 0.419 19.366 -2.620 1.00 87.38 130 THR A CA 1
ATOM 1039 C C . THR A 1 130 ? 1.487 18.374 -2.145 1.00 87.38 130 THR A C 1
ATOM 1041 O O . THR A 1 130 ? 2.183 17.795 -2.973 1.00 87.38 130 THR A O 1
ATOM 1044 N N . ALA A 1 131 ? 1.586 18.126 -0.833 1.00 86.88 131 ALA A N 1
ATOM 1045 C CA . ALA A 1 131 ? 2.523 17.153 -0.273 1.00 86.88 131 ALA A CA 1
ATOM 1046 C C . ALA A 1 131 ? 2.191 15.719 -0.714 1.00 86.88 131 ALA A C 1
ATOM 1048 O O . ALA A 1 131 ? 3.095 14.985 -1.100 1.00 86.88 131 ALA A O 1
ATOM 1049 N N . ASP A 1 132 ? 0.906 15.351 -0.763 1.00 89.62 132 ASP A N 1
ATOM 1050 C CA . ASP A 1 132 ? 0.485 14.048 -1.298 1.00 89.62 132 ASP A CA 1
ATOM 1051 C C . ASP A 1 132 ? 0.905 13.895 -2.760 1.00 89.62 132 ASP A C 1
ATOM 1053 O O . ASP A 1 132 ? 1.454 12.870 -3.149 1.00 89.62 132 ASP A O 1
ATOM 1057 N N . THR A 1 133 ? 0.722 14.952 -3.557 1.00 90.81 133 THR A N 1
ATOM 1058 C CA . THR A 1 133 ? 1.139 14.973 -4.968 1.00 90.81 133 THR A CA 1
ATOM 1059 C C . THR A 1 133 ? 2.649 14.756 -5.119 1.00 90.81 133 THR A C 1
ATOM 1061 O O . THR A 1 133 ? 3.073 14.008 -5.996 1.00 90.81 133 THR A O 1
ATOM 1064 N N . PHE A 1 134 ? 3.463 15.374 -4.256 1.00 90.25 134 PHE A N 1
ATOM 1065 C CA . PHE A 1 134 ? 4.912 15.159 -4.240 1.00 90.25 134 PHE A CA 1
ATOM 1066 C C . PHE A 1 134 ? 5.299 13.750 -3.785 1.00 90.25 134 PHE A C 1
ATOM 1068 O O . PHE A 1 134 ? 6.213 13.170 -4.358 1.00 90.25 134 PHE A O 1
ATOM 1075 N N . ASN A 1 135 ? 4.604 13.181 -2.799 1.00 90.19 135 ASN A N 1
ATOM 1076 C CA . ASN A 1 135 ? 4.873 11.815 -2.348 1.00 90.19 135 ASN A CA 1
ATOM 1077 C C . ASN A 1 135 ? 4.591 10.804 -3.460 1.00 90.19 135 ASN A C 1
ATOM 1079 O O . ASN A 1 135 ? 5.422 9.939 -3.739 1.00 90.19 135 ASN A O 1
ATOM 1083 N N . ILE A 1 136 ? 3.450 10.934 -4.141 1.00 92.19 136 ILE A N 1
ATOM 1084 C CA . ILE A 1 136 ? 3.093 9.969 -5.179 1.00 92.19 136 ILE A CA 1
ATOM 1085 C C . ILE A 1 136 ? 3.974 10.100 -6.425 1.00 92.19 136 ILE A C 1
ATOM 1087 O O . ILE A 1 136 ? 4.225 9.094 -7.083 1.00 92.19 136 ILE A O 1
ATOM 1091 N N . SER A 1 137 ? 4.491 11.300 -6.727 1.00 91.12 137 SER A N 1
ATOM 1092 C CA . SER A 1 137 ? 5.335 11.534 -7.909 1.00 91.12 137 SER A CA 1
ATOM 1093 C C . SER A 1 137 ? 6.709 10.870 -7.818 1.00 91.12 137 SER A C 1
ATOM 1095 O O . SER A 1 137 ? 7.336 10.617 -8.844 1.00 91.12 137 SER A O 1
ATOM 1097 N N . ILE A 1 138 ? 7.165 10.552 -6.605 1.00 91.31 138 ILE A N 1
ATOM 1098 C CA . ILE A 1 138 ? 8.410 9.815 -6.356 1.00 91.31 138 ILE A CA 1
ATOM 1099 C C . ILE A 1 138 ? 8.172 8.329 -6.045 1.00 91.31 138 ILE A C 1
ATOM 1101 O O . ILE A 1 138 ? 9.102 7.638 -5.633 1.00 91.31 138 ILE A O 1
ATOM 1105 N N . GLY A 1 139 ? 6.941 7.832 -6.222 1.00 88.88 139 GLY A N 1
ATOM 1106 C CA . GLY A 1 139 ? 6.585 6.436 -5.956 1.00 88.88 139 GLY A CA 1
ATOM 1107 C C . GLY A 1 139 ? 6.349 6.098 -4.477 1.00 88.88 139 GLY A C 1
ATOM 1108 O O . GLY A 1 139 ? 6.304 4.922 -4.138 1.00 88.88 139 GLY A O 1
ATOM 1109 N N . GLN A 1 140 ? 6.196 7.096 -3.597 1.00 89.94 140 GLN A N 1
ATOM 1110 C CA . GLN A 1 140 ? 5.872 6.920 -2.170 1.00 89.94 140 GLN A CA 1
ATOM 1111 C C . GLN A 1 140 ? 4.368 7.123 -1.911 1.00 89.94 140 GLN A C 1
ATOM 1113 O O . GLN A 1 140 ? 3.580 7.330 -2.835 1.00 89.94 140 GLN A O 1
ATOM 1118 N N . GLY A 1 141 ? 3.957 7.092 -0.642 1.00 87.06 141 GLY A N 1
ATOM 1119 C CA . GLY A 1 141 ? 2.563 7.272 -0.240 1.00 87.06 141 GLY A CA 1
ATOM 1120 C C . GLY A 1 141 ? 1.753 5.994 -0.438 1.00 87.06 141 GLY A C 1
ATOM 1121 O O . GLY A 1 141 ? 2.144 4.934 0.035 1.00 87.06 141 GLY A O 1
ATOM 1122 N N . GLU A 1 142 ? 0.617 6.098 -1.123 1.00 86.69 142 GLU A N 1
ATOM 1123 C CA . GLU A 1 142 ? -0.313 4.976 -1.332 1.00 86.69 142 GLU A CA 1
ATOM 1124 C C . GLU A 1 142 ? 0.005 4.132 -2.579 1.00 86.69 142 GLU A C 1
ATOM 1126 O O . GLU A 1 142 ? -0.741 3.212 -2.904 1.00 86.69 142 GLU A O 1
ATOM 1131 N N . ASN A 1 143 ? 1.103 4.425 -3.284 1.00 91.56 143 ASN A N 1
ATOM 1132 C CA . ASN A 1 143 ? 1.570 3.595 -4.394 1.00 91.56 143 ASN A CA 1
ATOM 1133 C C . ASN A 1 143 ? 1.957 2.199 -3.878 1.00 91.56 143 ASN A C 1
ATOM 1135 O O . ASN A 1 143 ? 2.791 2.077 -2.978 1.00 91.56 143 ASN A O 1
ATOM 1139 N N . GLN A 1 144 ? 1.388 1.145 -4.460 1.00 92.38 144 GLN A N 1
ATOM 1140 C CA . GLN A 1 144 ? 1.731 -0.241 -4.136 1.00 92.38 144 GLN A CA 1
ATOM 1141 C C . GLN A 1 144 ? 1.843 -1.041 -5.425 1.00 92.38 144 GLN A C 1
ATOM 1143 O O . GLN A 1 144 ? 0.832 -1.328 -6.050 1.00 92.38 144 GLN A O 1
ATOM 1148 N N . TYR A 1 145 ? 3.059 -1.410 -5.819 1.00 94.88 145 TYR A N 1
ATOM 1149 C CA . TYR A 1 145 ? 3.306 -2.100 -7.087 1.00 94.88 145 TYR A CA 1
ATOM 1150 C C . TYR A 1 145 ? 4.002 -3.434 -6.853 1.00 94.88 145 TYR A C 1
ATOM 1152 O O . TYR A 1 145 ? 4.876 -3.547 -5.987 1.00 94.88 145 TYR A O 1
ATOM 1160 N N . THR A 1 146 ? 3.627 -4.450 -7.625 1.00 95.81 146 THR A N 1
ATOM 1161 C CA . THR A 1 146 ? 4.297 -5.753 -7.579 1.00 95.81 146 THR A CA 1
ATOM 1162 C C . THR A 1 146 ? 5.567 -5.753 -8.434 1.00 95.81 146 THR A C 1
ATOM 1164 O O . THR A 1 146 ? 5.685 -4.968 -9.379 1.00 95.81 146 THR A O 1
ATOM 1167 N N . PRO A 1 147 ? 6.541 -6.642 -8.156 1.00 95.56 147 PRO A N 1
ATOM 1168 C CA . PRO A 1 147 ? 7.700 -6.807 -9.031 1.00 95.56 147 PRO A CA 1
ATOM 1169 C C . PRO A 1 147 ? 7.323 -7.130 -10.484 1.00 95.56 147 PRO A C 1
ATOM 1171 O O . PRO A 1 147 ? 7.967 -6.612 -11.392 1.00 95.56 147 PRO A O 1
ATOM 1174 N N . ALA A 1 148 ? 6.259 -7.914 -10.703 1.00 96.81 148 ALA A N 1
ATOM 1175 C CA . ALA A 1 148 ? 5.740 -8.229 -12.035 1.00 96.81 148 ALA A CA 1
ATOM 1176 C C . ALA A 1 148 ? 5.226 -6.972 -12.756 1.00 96.81 148 ALA A C 1
ATOM 1178 O O . ALA A 1 148 ? 5.639 -6.695 -13.881 1.00 96.81 148 ALA A O 1
ATOM 1179 N N . GLN A 1 149 ? 4.419 -6.144 -12.081 1.00 97.81 149 GLN A N 1
ATOM 1180 C CA . GLN A 1 149 ? 3.957 -4.867 -12.637 1.00 97.81 149 GLN A CA 1
ATOM 1181 C C . GLN A 1 149 ? 5.131 -3.943 -12.982 1.00 97.81 149 GLN A C 1
ATOM 1183 O O . GLN A 1 149 ? 5.148 -3.337 -14.050 1.00 97.81 149 GLN A O 1
ATOM 1188 N N . MET A 1 150 ? 6.155 -3.875 -12.125 1.00 97.50 150 MET A N 1
ATOM 1189 C CA . MET A 1 150 ? 7.355 -3.077 -12.395 1.00 97.50 150 MET A CA 1
ATOM 1190 C C . MET A 1 150 ? 8.183 -3.621 -13.569 1.00 97.50 150 MET A C 1
ATOM 1192 O O . MET A 1 150 ? 8.781 -2.831 -14.303 1.00 97.50 150 MET A O 1
ATOM 1196 N N . ALA A 1 151 ? 8.222 -4.944 -13.759 1.00 96.94 151 ALA A N 1
ATOM 1197 C CA . ALA A 1 151 ? 8.899 -5.575 -14.890 1.00 96.94 151 ALA A CA 1
ATOM 1198 C C . ALA A 1 151 ? 8.175 -5.261 -16.203 1.00 96.94 151 ALA A C 1
ATOM 1200 O O . ALA A 1 151 ? 8.805 -4.790 -17.149 1.00 96.94 151 ALA A O 1
ATOM 1201 N N . ARG A 1 152 ? 6.845 -5.407 -16.223 1.00 97.44 152 ARG A N 1
ATOM 1202 C CA . ARG A 1 152 ? 5.990 -5.027 -17.357 1.00 97.44 152 ARG A CA 1
ATOM 1203 C C . ARG A 1 152 ? 6.114 -3.534 -17.684 1.00 97.44 152 ARG A C 1
ATOM 1205 O O . ARG A 1 152 ? 6.307 -3.172 -18.840 1.00 97.44 152 ARG A O 1
ATOM 1212 N N . TYR A 1 153 ? 6.096 -2.678 -16.661 1.00 97.12 153 TYR A N 1
ATOM 1213 C CA . TYR A 1 153 ? 6.274 -1.228 -16.781 1.00 97.12 153 TYR A CA 1
ATOM 1214 C C . TYR A 1 153 ? 7.602 -0.852 -17.446 1.00 97.12 153 TYR A C 1
ATOM 1216 O O . TYR A 1 153 ? 7.629 -0.096 -18.417 1.00 97.12 153 TYR A O 1
ATOM 1224 N N . VAL A 1 154 ? 8.725 -1.375 -16.940 1.00 97.06 154 VAL A N 1
ATOM 1225 C CA . VAL A 1 154 ? 10.043 -1.011 -17.475 1.00 97.06 154 VAL A CA 1
ATOM 1226 C C . VAL A 1 154 ? 10.285 -1.633 -18.855 1.00 97.06 154 VAL A C 1
ATOM 1228 O O . VAL A 1 154 ? 10.904 -0.992 -19.706 1.00 97.06 154 VAL A O 1
ATOM 1231 N N . ALA A 1 155 ? 9.736 -2.825 -19.117 1.00 97.00 155 ALA A N 1
ATOM 1232 C CA . ALA A 1 155 ? 9.730 -3.433 -20.445 1.00 97.00 155 ALA A CA 1
ATOM 1233 C C . ALA A 1 155 ? 8.957 -2.569 -21.452 1.00 97.00 155 ALA A C 1
ATOM 1235 O O . ALA A 1 155 ? 9.470 -2.315 -22.540 1.00 97.00 155 ALA A O 1
ATOM 1236 N N . ALA A 1 156 ? 7.789 -2.036 -21.070 1.00 96.50 156 ALA A N 1
ATOM 1237 C CA . ALA A 1 156 ? 7.012 -1.124 -21.907 1.00 96.50 156 ALA A CA 1
ATOM 1238 C C . ALA A 1 156 ? 7.789 0.160 -22.248 1.00 96.50 156 ALA A C 1
ATOM 1240 O O . ALA A 1 156 ? 7.699 0.661 -23.365 1.00 96.50 156 ALA A O 1
ATOM 1241 N N . ILE A 1 157 ? 8.604 0.692 -21.330 1.00 95.50 157 ILE A N 1
ATOM 1242 C CA . ILE A 1 157 ? 9.494 1.825 -21.643 1.00 95.50 157 ILE A CA 1
ATOM 1243 C C . ILE A 1 157 ? 10.556 1.409 -22.673 1.00 95.50 157 ILE A C 1
ATOM 1245 O O . ILE A 1 157 ? 10.793 2.142 -23.634 1.00 95.50 157 ILE A O 1
ATOM 1249 N N . GLY A 1 158 ? 11.185 0.244 -22.483 1.00 94.44 158 GLY A N 1
ATOM 1250 C CA . GLY A 1 158 ? 12.250 -0.259 -23.355 1.00 94.44 158 GLY A CA 1
ATOM 1251 C C . GLY A 1 158 ? 11.784 -0.636 -24.765 1.00 94.44 158 GLY A C 1
ATOM 1252 O O . GLY A 1 158 ? 12.500 -0.385 -25.728 1.00 94.44 158 GLY A O 1
ATOM 1253 N N . ASN A 1 159 ? 10.569 -1.168 -24.905 1.00 94.50 159 ASN A N 1
ATOM 1254 C CA . ASN A 1 159 ? 10.019 -1.652 -26.178 1.00 94.50 159 ASN A CA 1
ATOM 1255 C C . ASN A 1 159 ? 9.185 -0.597 -26.942 1.00 94.50 159 ASN A C 1
ATOM 1257 O O . ASN A 1 159 ? 8.452 -0.919 -27.881 1.00 94.50 159 ASN A O 1
ATOM 1261 N N . GLY A 1 160 ? 9.275 0.673 -26.534 1.00 93.00 160 GLY A N 1
ATOM 1262 C CA . GLY A 1 160 ? 8.627 1.791 -27.216 1.00 93.00 160 GLY A CA 1
ATOM 1263 C C . GLY A 1 160 ? 7.148 1.988 -26.880 1.00 93.00 160 GLY A C 1
ATOM 1264 O O . GLY A 1 160 ? 6.445 2.640 -27.655 1.00 93.00 160 GLY A O 1
ATOM 1265 N N . GLY A 1 161 ? 6.654 1.448 -25.767 1.00 94.75 161 GLY A N 1
ATOM 1266 C CA . GLY A 1 161 ? 5.308 1.699 -25.246 1.00 94.75 161 GLY A CA 1
ATOM 1267 C C . GLY A 1 161 ? 4.313 0.562 -25.421 1.00 94.75 161 GLY A C 1
ATOM 1268 O O . GLY A 1 161 ? 3.110 0.809 -25.380 1.00 94.75 161 GLY A O 1
ATOM 1269 N N . ASN A 1 162 ? 4.791 -0.646 -25.705 1.00 95.50 162 ASN A N 1
ATOM 1270 C CA . ASN A 1 162 ? 3.953 -1.827 -25.860 1.00 95.50 162 ASN A CA 1
ATOM 1271 C C . ASN A 1 162 ? 3.817 -2.517 -24.499 1.00 95.50 162 ASN A C 1
ATOM 1273 O O . ASN A 1 162 ? 4.772 -3.090 -23.972 1.00 95.50 162 ASN A O 1
ATOM 1277 N N . LEU A 1 163 ? 2.623 -2.461 -23.929 1.00 96.06 163 LEU A N 1
ATOM 1278 C CA . LEU A 1 163 ? 2.279 -3.115 -22.682 1.00 96.06 163 LEU A CA 1
ATOM 1279 C C . LEU A 1 163 ? 1.875 -4.570 -22.975 1.00 96.06 163 LEU A C 1
ATOM 1281 O O . LEU A 1 163 ? 0.710 -4.883 -23.212 1.00 96.06 163 LEU A O 1
ATOM 1285 N N . VAL A 1 164 ? 2.875 -5.448 -23.010 1.00 95.75 164 VAL A N 1
ATOM 1286 C CA . VAL A 1 164 ? 2.724 -6.888 -23.282 1.00 95.75 164 VAL A CA 1
ATOM 1287 C C . VAL A 1 164 ? 2.244 -7.595 -22.011 1.00 95.75 164 VAL A C 1
ATOM 1289 O O . VAL A 1 164 ? 2.747 -7.287 -20.929 1.00 95.75 164 VAL A O 1
ATOM 1292 N N . GLU A 1 165 ? 1.244 -8.470 -22.104 1.00 95.38 165 GLU A N 1
ATOM 1293 C CA . GLU A 1 165 ? 0.857 -9.355 -20.996 1.00 95.38 165 GLU A CA 1
ATOM 1294 C C . GLU A 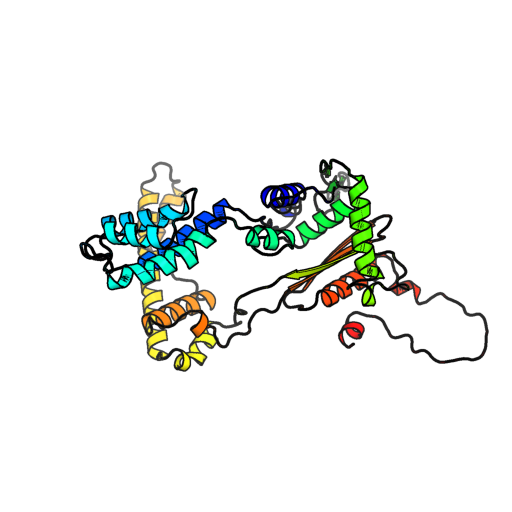1 165 ? 2.011 -10.311 -20.660 1.00 95.38 165 GLU A C 1
ATOM 1296 O O . GLU A 1 165 ? 2.762 -10.740 -21.532 1.00 95.38 165 GLU A O 1
ATOM 1301 N N . LEU A 1 166 ? 2.235 -10.536 -19.368 1.00 95.19 166 LEU A N 1
ATOM 1302 C CA . LEU A 1 166 ? 3.298 -11.404 -18.882 1.00 95.19 166 LEU A CA 1
ATOM 1303 C C . LEU A 1 166 ? 2.806 -12.851 -18.852 1.00 95.19 166 LEU A C 1
ATOM 1305 O O . LEU A 1 166 ? 1.718 -13.111 -18.347 1.00 95.19 166 LEU A O 1
ATOM 1309 N N . SER A 1 167 ? 3.668 -13.764 -19.289 1.00 94.06 167 SER A N 1
ATOM 1310 C CA . SER A 1 167 ? 3.428 -15.206 -19.318 1.00 94.06 167 SER A CA 1
ATOM 1311 C C . SER A 1 167 ? 4.673 -15.966 -18.855 1.00 94.06 167 SER A C 1
ATOM 1313 O O . SER A 1 167 ? 5.811 -15.519 -19.057 1.00 94.06 167 SER A O 1
ATOM 1315 N N . VAL A 1 168 ? 4.467 -17.104 -18.193 1.00 93.75 168 VAL A N 1
ATOM 1316 C CA . VAL A 1 168 ? 5.501 -18.105 -17.894 1.00 93.75 168 VAL A CA 1
ATOM 1317 C C . VAL A 1 168 ? 5.402 -19.332 -18.811 1.00 93.75 168 VAL A C 1
ATOM 1319 O O . VAL A 1 168 ? 6.241 -20.233 -18.702 1.00 93.75 168 VAL A O 1
ATOM 1322 N N . VAL A 1 169 ? 4.421 -19.377 -19.720 1.00 90.50 169 VAL A N 1
ATOM 1323 C CA . VAL A 1 169 ? 4.179 -20.474 -20.665 1.00 90.50 169 VAL A CA 1
ATOM 1324 C C . VAL A 1 169 ? 4.520 -20.035 -22.094 1.00 90.50 169 VAL A C 1
ATOM 1326 O O . VAL A 1 169 ? 3.861 -19.196 -22.679 1.00 90.50 169 VAL A O 1
ATOM 1329 N N . ASP A 1 170 ? 5.530 -20.651 -22.719 1.00 87.19 170 ASP A N 1
ATOM 1330 C CA . ASP A 1 170 ? 5.837 -20.394 -24.146 1.00 87.19 170 ASP A CA 1
ATOM 1331 C C . ASP A 1 170 ? 4.857 -21.117 -25.088 1.00 87.19 170 ASP A C 1
ATOM 1333 O O . ASP A 1 170 ? 4.452 -20.606 -26.132 1.00 87.19 170 ASP A O 1
ATOM 1337 N N . ARG A 1 171 ? 4.503 -22.359 -24.743 1.00 87.75 171 ARG A N 1
ATOM 1338 C CA . ARG A 1 171 ? 3.598 -23.198 -25.534 1.00 87.75 171 ARG A CA 1
ATOM 1339 C C . ARG A 1 171 ? 3.016 -24.341 -24.718 1.00 87.75 171 ARG A C 1
ATOM 1341 O O . ARG A 1 171 ? 3.692 -24.904 -23.854 1.00 87.75 171 ARG A O 1
ATOM 1348 N N . VAL A 1 172 ? 1.818 -24.773 -25.091 1.00 86.00 172 VAL A N 1
ATOM 1349 C CA . VAL A 1 172 ? 1.181 -25.995 -24.592 1.00 86.00 172 VAL A 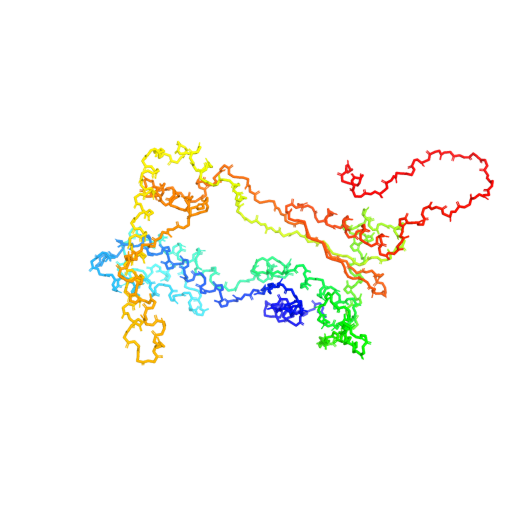CA 1
ATOM 1350 C C . VAL A 1 172 ? 1.169 -27.035 -25.706 1.00 86.00 172 VAL A C 1
ATOM 1352 O O . VAL A 1 172 ? 0.640 -26.810 -26.791 1.00 86.00 172 VAL A O 1
ATOM 1355 N N . ILE A 1 173 ? 1.770 -28.196 -25.442 1.00 89.31 173 ILE A N 1
ATOM 1356 C CA . ILE A 1 173 ? 1.840 -29.305 -26.400 1.00 89.31 173 ILE A CA 1
ATOM 1357 C C . ILE A 1 173 ? 0.947 -30.434 -25.897 1.00 89.31 173 ILE A C 1
ATOM 1359 O O . ILE A 1 173 ? 1.087 -30.885 -24.758 1.00 89.31 173 ILE A O 1
ATOM 1363 N N . SER A 1 174 ? 0.032 -30.909 -26.743 1.00 88.69 174 SER A N 1
ATOM 1364 C CA . SER A 1 174 ? -0.789 -32.073 -26.419 1.00 88.69 174 SER A CA 1
ATOM 1365 C C . SER A 1 174 ? 0.071 -33.333 -26.267 1.00 88.69 174 SER A C 1
ATOM 1367 O O . SER A 1 174 ? 1.118 -33.480 -26.891 1.00 88.69 174 SER A O 1
ATOM 1369 N N . ASN A 1 175 ? -0.384 -34.293 -25.459 1.00 87.69 175 ASN A N 1
ATOM 1370 C CA . ASN A 1 175 ? 0.370 -35.529 -25.201 1.00 87.69 175 ASN A CA 1
ATOM 1371 C C . ASN A 1 175 ? 0.627 -36.374 -26.469 1.00 87.69 175 ASN A C 1
ATOM 1373 O O . ASN A 1 175 ? 1.538 -37.196 -26.505 1.00 87.69 175 ASN A O 1
ATOM 1377 N N . ASP A 1 176 ? -0.189 -36.191 -27.508 1.00 88.69 176 ASP A N 1
ATOM 1378 C CA . ASP A 1 176 ? -0.035 -36.834 -28.814 1.00 88.69 176 ASP A CA 1
ATOM 1379 C C . ASP A 1 176 ? 0.803 -36.010 -29.810 1.00 88.69 176 ASP A C 1
ATOM 1381 O O . ASP A 1 176 ? 0.952 -36.427 -30.956 1.00 88.69 176 ASP A O 1
ATOM 1385 N N . TYR A 1 177 ? 1.352 -34.866 -29.384 1.00 84.62 177 TYR A N 1
ATOM 1386 C CA . TYR A 1 177 ? 2.148 -33.922 -30.180 1.00 84.62 177 TYR A CA 1
ATOM 1387 C C . TYR A 1 177 ? 1.445 -33.357 -31.427 1.00 84.62 177 TYR A C 1
ATOM 1389 O O . TYR A 1 177 ? 2.093 -32.718 -32.256 1.00 84.62 177 TYR A O 1
ATOM 1397 N N . ASN A 1 178 ? 0.134 -33.561 -31.575 1.00 86.56 178 ASN A N 1
ATOM 1398 C CA . ASN A 1 178 ? -0.613 -33.117 -32.754 1.00 86.56 178 ASN A CA 1
ATOM 1399 C C . ASN A 1 178 ? -1.101 -31.670 -32.646 1.00 86.56 178 ASN A C 1
ATOM 1401 O O . ASN A 1 178 ? -1.366 -31.048 -33.672 1.00 86.56 178 ASN A O 1
ATOM 1405 N N . ASN A 1 179 ? -1.212 -31.137 -31.427 1.00 80.75 179 ASN A N 1
ATOM 1406 C CA . ASN A 1 179 ? -1.619 -29.763 -31.176 1.00 80.75 179 ASN A CA 1
ATOM 1407 C C . ASN A 1 179 ? -0.529 -29.042 -30.385 1.00 80.75 179 ASN A C 1
ATOM 1409 O O . ASN A 1 179 ? -0.109 -29.497 -29.319 1.00 80.75 179 ASN A O 1
ATOM 1413 N N . VAL A 1 180 ? -0.089 -27.913 -30.930 1.00 83.38 180 VAL A N 1
ATOM 1414 C CA . VAL A 1 180 ? 0.802 -26.965 -30.269 1.00 83.38 180 VAL A CA 1
ATOM 1415 C C . VAL A 1 180 ? 0.047 -25.650 -30.215 1.00 83.38 180 VAL A C 1
ATOM 1417 O O . VAL A 1 180 ? -0.219 -25.061 -31.260 1.00 83.38 180 VAL A O 1
ATOM 1420 N N . ASP A 1 181 ? -0.319 -25.240 -29.011 1.00 83.25 181 ASP A N 1
ATOM 1421 C CA . ASP A 1 181 ? -0.865 -23.918 -28.742 1.00 83.25 181 ASP A CA 1
ATOM 1422 C C . ASP A 1 181 ? 0.297 -23.014 -28.329 1.00 83.25 181 ASP A C 1
ATOM 1424 O O . ASP A 1 181 ? 1.035 -23.355 -27.401 1.00 83.25 181 ASP A O 1
ATOM 1428 N N . ILE A 1 182 ? 0.535 -21.942 -29.081 1.00 81.69 182 ILE A N 1
ATOM 1429 C CA . ILE A 1 182 ? 1.608 -20.980 -28.802 1.00 81.69 182 ILE A CA 1
ATOM 1430 C C . ILE A 1 182 ? 0.957 -19.787 -28.129 1.00 81.69 182 ILE A C 1
ATOM 1432 O O . ILE A 1 182 ? -0.026 -19.261 -28.647 1.00 81.69 182 ILE A O 1
ATOM 1436 N N . ASP A 1 183 ? 1.529 -19.350 -27.015 1.00 79.25 183 ASP A N 1
ATOM 1437 C CA . ASP A 1 183 ? 1.031 -18.169 -26.330 1.00 79.25 183 ASP A CA 1
ATOM 1438 C C . ASP A 1 183 ? 1.404 -16.896 -27.112 1.00 79.25 183 ASP A C 1
ATOM 1440 O O . ASP A 1 183 ? 2.548 -16.425 -27.112 1.00 79.25 183 ASP A O 1
ATOM 1444 N N . GLU A 1 184 ? 0.428 -16.346 -27.836 1.00 81.75 184 GLU A N 1
ATOM 1445 C CA . GLU A 1 184 ? 0.531 -15.028 -28.452 1.00 81.75 184 GLU A CA 1
ATOM 1446 C C . GLU A 1 184 ? 0.185 -13.962 -27.407 1.00 81.75 184 GLU A C 1
ATOM 1448 O O . GLU A 1 184 ? -0.942 -13.465 -27.361 1.00 81.75 184 GLU A O 1
ATOM 1453 N N . ASN A 1 185 ? 1.176 -13.606 -26.577 1.00 86.06 185 ASN A N 1
ATOM 1454 C CA . ASN A 1 185 ? 1.031 -12.579 -25.542 1.00 86.06 185 ASN A CA 1
ATOM 1455 C C . ASN A 1 185 ? 0.271 -11.354 -26.071 1.00 86.06 185 ASN A C 1
ATOM 1457 O O . ASN A 1 185 ? 0.692 -10.698 -27.034 1.00 86.06 185 ASN A O 1
ATOM 1461 N N . LYS A 1 186 ? -0.831 -10.999 -25.411 1.00 92.19 186 LYS A N 1
ATOM 1462 C CA . LYS A 1 186 ? -1.635 -9.839 -25.791 1.00 92.19 186 LYS A CA 1
ATOM 1463 C C . LYS A 1 186 ? -0.856 -8.545 -25.565 1.00 92.19 186 LYS A C 1
ATOM 1465 O O . LYS A 1 186 ? -0.162 -8.371 -24.565 1.00 92.19 186 LYS A O 1
ATOM 1470 N N . VAL A 1 187 ? -0.990 -7.607 -26.503 1.00 95.38 187 VAL A N 1
ATOM 1471 C CA . VAL A 1 187 ? -0.257 -6.335 -26.490 1.00 95.38 187 VAL A CA 1
ATOM 1472 C C . VAL A 1 187 ? -1.218 -5.157 -26.546 1.00 95.38 187 VAL A C 1
ATOM 1474 O O . VAL A 1 187 ? -2.031 -5.052 -27.464 1.00 95.38 187 VAL A O 1
ATOM 1477 N N . GLU A 1 188 ? -1.063 -4.226 -25.609 1.00 94.94 188 GLU A N 1
ATOM 1478 C CA . GLU A 1 188 ? -1.741 -2.931 -25.625 1.00 94.94 188 GLU A CA 1
ATOM 1479 C C . GLU A 1 188 ? -0.736 -1.802 -25.883 1.00 94.94 188 GLU A C 1
ATOM 1481 O O . GLU A 1 188 ? 0.332 -1.749 -25.274 1.00 94.94 188 GLU A O 1
ATOM 1486 N N . LYS A 1 189 ? -1.047 -0.890 -26.811 1.00 94.81 189 LYS A N 1
ATOM 1487 C CA . LYS A 1 189 ? -0.180 0.257 -27.103 1.00 94.81 189 LYS A CA 1
ATOM 1488 C C . LYS A 1 189 ? -0.586 1.453 -26.254 1.00 94.81 189 LYS A C 1
ATOM 1490 O O . LYS A 1 189 ? -1.690 1.960 -26.418 1.00 94.81 189 LYS A O 1
ATOM 1495 N N . ILE A 1 190 ? 0.339 1.959 -25.441 1.00 93.69 190 ILE A N 1
ATOM 1496 C CA . ILE A 1 190 ? 0.129 3.212 -24.710 1.00 93.69 190 ILE A CA 1
ATOM 1497 C C . ILE A 1 190 ? 0.189 4.384 -25.698 1.00 93.69 190 ILE A C 1
ATOM 1499 O O . ILE A 1 190 ? 1.152 4.522 -26.466 1.00 93.69 190 ILE A O 1
ATOM 1503 N N . ASP A 1 191 ? -0.842 5.229 -25.679 1.00 90.25 191 ASP A N 1
ATOM 1504 C CA . ASP A 1 191 ? -0.981 6.372 -26.583 1.00 90.25 191 ASP A CA 1
ATOM 1505 C C . ASP A 1 191 ? -0.163 7.577 -26.096 1.00 90.25 191 ASP A C 1
ATOM 1507 O O . ASP A 1 191 ? -0.642 8.493 -25.425 1.00 90.25 191 ASP A O 1
ATOM 1511 N N . PHE A 1 192 ? 1.130 7.576 -26.419 1.00 85.69 192 PHE A N 1
ATOM 1512 C CA . PHE A 1 192 ? 1.983 8.722 -26.136 1.00 85.69 192 PHE A CA 1
ATOM 1513 C C . PHE A 1 192 ? 1.820 9.810 -27.197 1.00 85.69 192 PHE A C 1
ATOM 1515 O O . PHE A 1 192 ? 2.117 9.598 -28.370 1.00 85.69 192 PHE A O 1
ATOM 1522 N N . ASN A 1 193 ? 1.563 11.044 -26.752 1.00 85.81 193 ASN A N 1
ATOM 1523 C CA . ASN A 1 193 ? 1.627 12.239 -27.610 1.00 85.81 193 ASN A CA 1
ATOM 1524 C C . ASN A 1 193 ? 2.968 12.383 -28.362 1.00 85.81 193 ASN A C 1
ATOM 1526 O O . ASN A 1 193 ? 3.035 13.008 -29.418 1.00 85.81 193 ASN A O 1
ATOM 1530 N N . ASN A 1 194 ? 4.061 11.872 -27.783 1.00 86.75 194 ASN A N 1
ATOM 1531 C CA . ASN A 1 194 ? 5.379 11.852 -28.412 1.00 86.75 194 ASN A CA 1
ATOM 1532 C C . ASN A 1 194 ? 6.183 10.616 -27.956 1.00 86.75 194 ASN A C 1
ATOM 1534 O O . ASN A 1 194 ? 6.936 10.712 -26.981 1.00 86.75 194 ASN A O 1
ATOM 1538 N N . PRO A 1 195 ? 6.052 9.471 -28.650 1.00 86.12 195 PRO A N 1
ATOM 1539 C CA . PRO A 1 195 ? 6.725 8.222 -28.281 1.00 86.12 195 PRO A CA 1
ATOM 1540 C C . PRO A 1 195 ? 8.258 8.321 -28.286 1.00 86.12 195 PRO A C 1
ATOM 1542 O O . PRO A 1 195 ? 8.924 7.642 -27.509 1.00 86.12 195 PRO A O 1
ATOM 1545 N N . GLU A 1 196 ? 8.840 9.222 -29.088 1.00 87.19 196 GLU A N 1
ATOM 1546 C CA . GLU A 1 196 ? 10.295 9.439 -29.131 1.00 87.19 196 GLU A CA 1
ATOM 1547 C C . GLU A 1 196 ? 10.858 9.913 -27.781 1.00 87.19 196 GLU A C 1
ATOM 1549 O O . GLU A 1 196 ? 12.044 9.735 -27.505 1.00 87.19 196 GLU A O 1
ATOM 1554 N N . LYS A 1 197 ? 10.016 10.462 -26.892 1.00 89.50 197 LYS A N 1
ATOM 1555 C CA . LYS A 1 197 ? 10.416 10.838 -25.528 1.00 89.50 197 LYS A CA 1
ATOM 1556 C C . LYS A 1 197 ? 10.742 9.656 -24.621 1.00 89.50 197 LYS A C 1
ATOM 1558 O O . LYS A 1 197 ? 11.431 9.862 -23.624 1.00 89.50 197 LYS A O 1
ATOM 1563 N N . LEU A 1 198 ? 10.354 8.432 -24.978 1.00 91.38 198 LEU A N 1
ATOM 1564 C CA . LEU A 1 198 ? 10.816 7.236 -24.271 1.00 91.38 198 LEU A CA 1
ATOM 1565 C C . LEU A 1 198 ? 12.341 7.067 -24.387 1.00 91.38 198 LEU A C 1
ATOM 1567 O O . LEU A 1 198 ? 12.982 6.643 -23.428 1.00 91.38 198 LEU A O 1
ATOM 1571 N N . LYS A 1 199 ? 12.954 7.503 -25.498 1.00 91.56 199 LYS A N 1
ATOM 1572 C CA . LYS A 1 199 ? 14.420 7.485 -25.660 1.00 91.56 199 LYS A CA 1
ATOM 1573 C C . LYS A 1 199 ? 15.118 8.420 -24.672 1.00 91.56 199 LYS A C 1
ATOM 1575 O O . LYS A 1 199 ? 16.158 8.061 -24.127 1.00 91.56 199 LYS A O 1
ATOM 1580 N N . ASP A 1 200 ? 14.522 9.578 -24.378 1.00 94.00 200 ASP A N 1
ATOM 1581 C CA . ASP A 1 200 ? 15.040 10.500 -23.357 1.00 94.00 200 ASP A CA 1
ATOM 1582 C C . ASP A 1 200 ? 14.988 9.860 -21.951 1.00 94.00 200 ASP A C 1
ATOM 1584 O O . ASP A 1 200 ? 15.895 10.074 -21.141 1.00 94.00 200 ASP A O 1
ATOM 1588 N N . LEU A 1 201 ? 13.959 9.047 -21.657 1.00 93.56 201 LEU A N 1
ATOM 1589 C CA . LEU A 1 201 ? 13.858 8.295 -20.396 1.00 93.56 201 LEU A CA 1
ATOM 1590 C C . LEU A 1 201 ? 14.951 7.229 -20.289 1.00 93.56 201 LEU A C 1
ATOM 1592 O O . LEU A 1 201 ? 15.648 7.169 -19.274 1.00 93.56 201 LEU A O 1
ATOM 1596 N N . ILE A 1 202 ? 15.132 6.430 -21.343 1.00 96.19 202 ILE A N 1
ATOM 1597 C CA . ILE A 1 202 ? 16.175 5.402 -21.419 1.00 96.19 202 ILE A CA 1
ATOM 1598 C C . ILE A 1 202 ? 17.572 6.019 -21.285 1.00 96.19 202 ILE A C 1
ATOM 1600 O O . ILE A 1 202 ? 18.386 5.522 -20.508 1.00 96.19 202 ILE A O 1
ATOM 1604 N N . GLU A 1 203 ? 17.842 7.146 -21.943 1.00 95.75 203 GLU A N 1
ATOM 1605 C CA . GLU A 1 203 ? 19.103 7.883 -21.792 1.00 95.75 203 GLU A CA 1
ATOM 1606 C C . GLU A 1 203 ? 19.297 8.387 -20.350 1.00 95.75 203 GLU A C 1
ATOM 1608 O O . GLU A 1 203 ? 20.384 8.272 -19.777 1.00 95.75 203 GLU A O 1
ATOM 1613 N N . GLY A 1 204 ? 18.236 8.884 -19.706 1.00 96.06 204 GLY A N 1
ATOM 1614 C CA . GLY A 1 204 ? 18.261 9.229 -18.283 1.00 96.06 204 GLY A CA 1
ATOM 1615 C C . GLY A 1 204 ? 18.624 8.035 -17.392 1.00 96.06 204 GLY A C 1
ATOM 1616 O O . GLY A 1 204 ? 19.485 8.147 -16.516 1.00 96.06 204 GLY A O 1
ATOM 1617 N N . MET A 1 205 ? 18.028 6.870 -17.648 1.00 96.75 205 MET A N 1
ATOM 1618 C CA . MET A 1 205 ? 18.331 5.615 -16.953 1.00 96.75 205 MET A CA 1
ATOM 1619 C C . MET A 1 205 ? 19.757 5.113 -17.245 1.00 96.75 205 MET A C 1
ATOM 1621 O O . MET A 1 205 ? 20.450 4.620 -16.354 1.00 96.75 205 MET A O 1
ATOM 1625 N N . LYS A 1 206 ? 20.266 5.292 -18.466 1.00 95.94 206 LYS A N 1
ATOM 1626 C CA . LYS A 1 206 ? 21.655 4.980 -18.841 1.00 95.94 206 LYS A CA 1
ATOM 1627 C C . LYS A 1 206 ? 22.656 5.848 -18.075 1.00 95.94 206 LYS A C 1
ATOM 1629 O O . LYS A 1 206 ? 23.719 5.376 -17.660 1.00 95.94 206 LYS A O 1
ATOM 1634 N N . ARG A 1 207 ? 22.311 7.108 -17.793 1.00 95.50 207 ARG A N 1
ATOM 1635 C CA . ARG A 1 207 ? 23.127 7.996 -16.943 1.00 95.50 207 ARG A CA 1
ATOM 1636 C C . ARG A 1 207 ? 23.184 7.550 -15.490 1.00 95.50 207 ARG A C 1
ATOM 1638 O O . ARG A 1 207 ? 24.215 7.750 -14.853 1.00 95.50 207 ARG A O 1
ATOM 1645 N N . VAL A 1 208 ? 22.153 6.886 -14.966 1.00 95.25 208 VAL A N 1
ATOM 1646 C CA . VAL A 1 208 ? 22.223 6.267 -13.630 1.00 95.25 208 VAL A CA 1
ATOM 1647 C C . VAL A 1 208 ? 23.325 5.210 -13.590 1.00 95.25 208 VAL A C 1
ATOM 1649 O O . VAL A 1 208 ? 24.128 5.204 -12.657 1.00 95.25 208 VAL A O 1
ATOM 1652 N N . SER A 1 209 ? 23.407 4.376 -14.625 1.00 94.88 209 SER A N 1
ATOM 1653 C CA . SER A 1 209 ? 24.398 3.303 -14.748 1.00 94.88 209 SER A CA 1
ATOM 1654 C C . SER A 1 209 ? 25.818 3.805 -15.015 1.00 94.88 209 SER A C 1
ATOM 1656 O O . SER A 1 209 ? 26.772 3.186 -14.565 1.00 94.88 209 SER A O 1
ATOM 1658 N N . THR A 1 210 ? 25.978 4.923 -15.728 1.00 93.00 210 THR A N 1
ATOM 1659 C CA . THR A 1 210 ? 27.299 5.421 -16.170 1.00 93.00 210 THR A CA 1
ATOM 1660 C C . THR A 1 210 ? 27.867 6.542 -15.296 1.00 93.00 210 THR A C 1
ATOM 1662 O O . THR A 1 210 ? 29.086 6.680 -15.171 1.00 93.00 210 THR A O 1
ATOM 1665 N N . GLN A 1 211 ? 27.004 7.354 -14.681 1.00 91.38 211 GLN A N 1
ATOM 1666 C CA . GLN A 1 211 ? 27.380 8.568 -13.943 1.00 91.38 211 GLN A CA 1
ATOM 1667 C C . GLN A 1 211 ? 26.748 8.651 -12.545 1.00 91.38 211 GLN A C 1
ATOM 1669 O O . GLN A 1 211 ? 27.284 9.350 -11.688 1.00 91.38 211 GLN A O 1
ATOM 1674 N N . GLY A 1 212 ? 25.631 7.958 -12.311 1.00 89.75 212 GLY A N 1
ATOM 1675 C CA . GLY A 1 212 ? 24.848 8.032 -11.078 1.00 89.75 212 GLY A CA 1
ATOM 1676 C C . GLY A 1 212 ? 25.095 6.885 -10.096 1.00 89.75 212 GLY A C 1
ATOM 1677 O O . GLY A 1 212 ? 26.193 6.336 -10.001 1.00 89.75 212 GLY A O 1
ATOM 1678 N N . SER A 1 213 ? 24.043 6.520 -9.356 1.00 88.81 213 SER A N 1
ATOM 1679 C CA . SER A 1 213 ? 24.076 5.490 -8.305 1.00 88.81 213 SER A CA 1
ATOM 1680 C C . SER A 1 213 ? 24.489 4.102 -8.804 1.00 88.81 213 SER A C 1
ATOM 1682 O O . SER A 1 213 ? 25.021 3.315 -8.028 1.00 88.81 213 SER A O 1
ATOM 1684 N N . GLY A 1 214 ? 24.307 3.815 -10.095 1.00 90.25 214 GLY A N 1
ATOM 1685 C CA . GLY A 1 214 ? 24.714 2.563 -10.726 1.00 90.25 214 GLY A CA 1
ATOM 1686 C C . GLY A 1 214 ? 26.166 2.519 -11.196 1.00 90.25 214 GLY A C 1
ATOM 1687 O O . GLY A 1 214 ? 26.631 1.440 -11.551 1.00 90.25 214 GLY A O 1
ATOM 1688 N N . LYS A 1 215 ? 26.906 3.639 -11.180 1.00 92.56 215 LYS A N 1
ATOM 1689 C CA . LYS A 1 215 ? 28.262 3.742 -11.755 1.00 92.56 215 LYS A CA 1
ATOM 1690 C C . LYS A 1 215 ? 29.265 2.750 -11.173 1.00 92.56 215 LYS A C 1
ATOM 1692 O O . LYS A 1 215 ? 30.105 2.234 -11.904 1.00 92.56 215 LYS A O 1
ATOM 1697 N N . GLY A 1 216 ? 29.205 2.495 -9.866 1.00 90.00 216 GLY A N 1
ATOM 1698 C CA . GLY A 1 216 ? 30.094 1.522 -9.219 1.00 90.00 216 GLY A CA 1
ATOM 1699 C C . GLY A 1 216 ? 29.852 0.084 -9.690 1.00 90.00 216 GLY A C 1
ATOM 1700 O O . GLY A 1 216 ? 30.753 -0.743 -9.627 1.00 90.00 216 GLY A O 1
ATOM 1701 N N . ILE A 1 217 ? 28.649 -0.189 -10.199 1.00 91.88 217 ILE A N 1
ATOM 1702 C CA . ILE A 1 217 ? 28.200 -1.503 -10.648 1.00 91.88 217 ILE A CA 1
ATOM 1703 C C . ILE A 1 217 ? 28.388 -1.572 -12.166 1.00 91.88 217 ILE A C 1
ATOM 1705 O O . ILE A 1 217 ? 29.282 -2.257 -12.647 1.00 91.88 217 ILE A O 1
ATOM 1709 N N . PHE A 1 218 ? 27.642 -0.791 -12.940 1.00 92.75 218 PHE A N 1
ATOM 1710 C CA . PHE A 1 218 ? 27.639 -0.800 -14.410 1.00 92.75 218 PHE A CA 1
ATOM 1711 C C . PHE A 1 218 ? 28.639 0.182 -15.036 1.00 92.75 218 PHE A C 1
ATOM 1713 O O . PHE A 1 218 ? 28.376 0.751 -16.093 1.00 92.75 218 PHE A O 1
ATOM 1720 N N . GLY A 1 219 ? 29.771 0.418 -14.368 1.00 79.00 219 GLY A N 1
ATOM 1721 C CA . GLY A 1 219 ? 30.783 1.384 -14.796 1.00 79.00 219 GLY A CA 1
ATOM 1722 C C . GLY A 1 219 ? 31.326 1.142 -16.216 1.00 79.00 219 GLY A C 1
ATOM 1723 O O . GLY A 1 219 ? 30.983 0.158 -16.864 1.00 79.00 219 GLY A O 1
ATOM 1724 N N . PRO A 1 220 ? 32.245 1.996 -16.701 1.00 73.25 220 PRO A N 1
ATOM 1725 C CA . PRO A 1 220 ? 32.628 2.074 -18.120 1.00 73.25 220 PRO A CA 1
ATOM 1726 C C . PRO A 1 220 ? 33.182 0.778 -18.737 1.00 73.25 220 PRO A C 1
ATOM 1728 O O . PRO A 1 220 ? 33.236 0.668 -19.956 1.00 73.25 220 PRO A O 1
ATOM 1731 N N . ASN A 1 221 ? 33.594 -0.190 -17.913 1.00 81.00 221 ASN A N 1
ATOM 1732 C CA . ASN A 1 221 ? 34.138 -1.475 -18.352 1.00 81.00 221 ASN A CA 1
ATOM 1733 C C . ASN A 1 221 ? 33.104 -2.614 -18.342 1.00 81.00 221 ASN A C 1
ATOM 1735 O O . ASN A 1 221 ? 33.467 -3.756 -18.624 1.00 81.00 221 ASN A O 1
ATOM 1739 N N . TYR A 1 222 ? 31.849 -2.354 -17.963 1.00 89.81 222 TYR A N 1
ATOM 1740 C CA . TYR A 1 222 ? 30.798 -3.354 -18.105 1.00 89.81 222 TYR A CA 1
ATOM 1741 C C . TYR A 1 222 ? 30.463 -3.500 -19.599 1.00 89.81 222 TYR A C 1
ATOM 1743 O O . TYR A 1 222 ? 30.220 -2.491 -20.258 1.00 89.81 222 TYR A O 1
ATOM 1751 N N . PRO A 1 223 ? 30.498 -4.720 -20.164 1.00 91.44 223 PRO A N 1
ATOM 1752 C CA . PRO A 1 223 ? 30.496 -4.908 -21.616 1.00 91.44 223 PRO A CA 1
ATOM 1753 C C . PRO A 1 223 ? 29.119 -4.701 -22.262 1.00 91.44 223 PRO A C 1
ATOM 1755 O O . PRO A 1 223 ? 29.032 -4.654 -23.485 1.00 91.44 223 PRO A O 1
ATOM 1758 N N . ILE A 1 224 ? 28.061 -4.557 -21.459 1.00 93.69 224 ILE A N 1
ATOM 1759 C CA . ILE A 1 224 ? 26.697 -4.300 -21.923 1.00 93.69 224 ILE A CA 1
ATOM 1760 C C . ILE A 1 224 ? 26.297 -2.881 -21.521 1.00 93.69 224 ILE A C 1
ATOM 1762 O O . ILE A 1 224 ? 26.525 -2.446 -20.392 1.00 93.69 224 ILE A O 1
ATOM 1766 N N . SER A 1 225 ? 25.657 -2.163 -22.436 1.00 95.31 225 SER A N 1
ATOM 1767 C CA . SER A 1 225 ? 25.028 -0.870 -22.156 1.00 95.31 225 SER A CA 1
ATOM 1768 C C . SER A 1 225 ? 23.789 -1.107 -21.283 1.00 95.31 225 SER A C 1
ATOM 1770 O O . SER A 1 225 ? 22.902 -1.841 -21.697 1.00 95.31 225 SER A O 1
ATOM 1772 N N . VAL A 1 226 ? 23.704 -0.534 -20.078 1.00 97.25 226 VAL A N 1
ATOM 1773 C CA . VAL A 1 226 ? 22.577 -0.781 -19.150 1.00 97.25 226 VAL A CA 1
ATOM 1774 C C . VAL A 1 226 ? 21.848 0.519 -18.837 1.00 97.25 226 VAL A C 1
ATOM 1776 O O . VAL A 1 226 ? 22.467 1.481 -18.380 1.00 97.25 226 VAL A O 1
ATOM 1779 N N . ALA A 1 227 ? 20.528 0.543 -19.005 1.00 97.38 227 ALA A N 1
ATOM 1780 C CA . ALA A 1 227 ? 19.665 1.618 -18.526 1.00 97.38 227 ALA A CA 1
ATOM 1781 C C . ALA A 1 227 ? 19.011 1.162 -17.223 1.00 97.38 227 ALA A C 1
ATOM 1783 O O . ALA A 1 227 ? 18.248 0.204 -17.227 1.00 97.38 227 ALA A O 1
ATOM 1784 N N . SER A 1 228 ? 19.316 1.817 -16.098 1.00 96.81 228 SER A N 1
ATOM 1785 C CA . SER A 1 228 ? 18.842 1.383 -14.780 1.00 96.81 228 SER A CA 1
ATOM 1786 C C . SER A 1 228 ? 18.221 2.503 -13.955 1.00 96.81 228 SER A C 1
ATOM 1788 O O . SER A 1 228 ? 18.409 3.693 -14.217 1.00 96.81 228 SER A O 1
ATOM 1790 N N . LYS A 1 229 ? 17.478 2.121 -12.914 1.00 96.88 229 LYS A N 1
ATOM 1791 C CA . LYS A 1 229 ? 17.007 3.048 -11.889 1.00 96.88 229 LYS A CA 1
ATOM 1792 C C . LYS A 1 229 ? 16.935 2.375 -10.523 1.00 96.88 229 LYS A C 1
ATOM 1794 O O . LYS A 1 229 ? 16.434 1.265 -10.385 1.00 96.88 229 LYS A O 1
ATOM 1799 N N . THR A 1 230 ? 17.411 3.088 -9.506 1.00 94.25 230 THR A N 1
ATOM 1800 C CA . THR A 1 230 ? 17.312 2.695 -8.095 1.00 94.25 230 THR A CA 1
ATOM 1801 C C . THR A 1 230 ? 16.020 3.183 -7.447 1.00 94.25 230 THR A C 1
ATOM 1803 O O . THR A 1 230 ? 15.515 4.255 -7.798 1.00 94.25 230 THR A O 1
ATOM 1806 N N . GLY A 1 231 ? 15.540 2.448 -6.448 1.00 90.56 231 GLY A N 1
ATOM 1807 C CA . GLY A 1 231 ? 14.449 2.852 -5.566 1.00 90.56 231 GLY A CA 1
ATOM 1808 C C . GLY A 1 231 ? 14.655 2.348 -4.137 1.00 90.56 231 GLY A C 1
ATOM 1809 O O . GLY A 1 231 ? 15.239 1.286 -3.914 1.00 90.56 231 GLY A O 1
ATOM 1810 N N . THR A 1 232 ? 14.179 3.115 -3.164 1.00 88.88 232 THR A N 1
ATOM 1811 C CA . THR A 1 232 ? 14.136 2.715 -1.754 1.00 88.88 232 THR A CA 1
ATOM 1812 C C . THR A 1 232 ? 12.704 2.894 -1.287 1.00 88.88 232 THR A C 1
ATOM 1814 O O . THR A 1 232 ? 12.193 4.013 -1.303 1.00 88.88 232 THR A O 1
ATOM 1817 N N . ALA A 1 233 ? 12.046 1.801 -0.911 1.00 85.19 233 ALA A N 1
ATOM 1818 C CA . ALA A 1 233 ? 10.687 1.850 -0.384 1.00 85.19 233 ALA A CA 1
ATOM 1819 C C . ALA A 1 233 ? 10.743 1.827 1.145 1.00 85.19 233 ALA A C 1
ATOM 1821 O O . ALA A 1 233 ? 11.330 0.918 1.742 1.00 85.19 233 ALA A O 1
ATOM 1822 N N . GLU A 1 234 ? 10.170 2.846 1.779 1.00 81.81 234 GLU A N 1
ATOM 1823 C CA . GLU A 1 234 ? 10.109 2.915 3.234 1.00 81.81 234 GLU A CA 1
ATOM 1824 C C . GLU A 1 234 ? 9.007 1.990 3.753 1.00 81.81 234 GLU A C 1
ATOM 1826 O O . GLU A 1 234 ? 7.919 1.900 3.183 1.00 81.81 234 GLU A O 1
ATOM 1831 N N . LYS A 1 235 ? 9.287 1.291 4.855 1.00 81.56 235 LYS A N 1
ATOM 1832 C CA . LYS A 1 235 ? 8.305 0.451 5.533 1.00 81.56 235 LYS A CA 1
ATOM 1833 C C . LYS A 1 235 ? 8.269 0.821 7.005 1.00 81.56 235 LYS A C 1
ATOM 1835 O O . LYS A 1 235 ? 9.236 0.613 7.728 1.00 81.56 235 LYS A O 1
ATOM 1840 N N . SER A 1 236 ? 7.142 1.368 7.445 1.00 78.94 236 SER A N 1
ATOM 1841 C CA . SER A 1 236 ? 6.877 1.588 8.862 1.00 78.94 236 SER A CA 1
ATOM 1842 C C . SER A 1 236 ? 6.399 0.299 9.539 1.00 78.94 236 SER A C 1
ATOM 1844 O O . SER A 1 236 ? 5.927 -0.643 8.894 1.00 78.94 236 SER A O 1
ATOM 1846 N N . GLY A 1 237 ? 6.510 0.273 10.866 1.00 82.75 237 GLY A N 1
ATOM 1847 C CA . GLY A 1 237 ? 6.027 -0.820 11.701 1.00 82.75 237 GLY A CA 1
ATOM 1848 C C . GLY A 1 237 ? 7.123 -1.765 12.183 1.00 82.75 237 GLY A C 1
ATOM 1849 O O . GLY A 1 237 ? 8.320 -1.556 11.970 1.00 82.75 237 GLY A O 1
ATOM 1850 N N . LYS A 1 238 ? 6.679 -2.801 12.889 1.00 87.56 238 LYS A N 1
ATOM 1851 C CA . LYS A 1 238 ? 7.528 -3.788 13.547 1.00 87.56 238 LYS A CA 1
ATOM 1852 C C . LYS A 1 238 ? 7.485 -5.118 12.812 1.00 87.56 238 LYS A C 1
ATOM 1854 O O . LYS A 1 238 ? 6.431 -5.514 12.313 1.00 87.56 238 LYS A O 1
ATOM 1859 N N . ILE A 1 239 ? 8.624 -5.796 12.766 1.00 87.31 239 ILE A N 1
ATOM 1860 C CA . ILE A 1 239 ? 8.737 -7.143 12.215 1.00 87.31 239 ILE A CA 1
ATOM 1861 C C . ILE A 1 239 ? 7.966 -8.086 13.152 1.00 87.31 239 ILE A C 1
ATOM 1863 O O . ILE A 1 239 ? 8.223 -8.070 14.361 1.00 87.31 239 ILE A O 1
ATOM 1867 N N . PRO A 1 240 ? 6.989 -8.863 12.644 1.00 85.81 240 PRO A N 1
ATOM 1868 C CA . PRO A 1 240 ? 6.320 -9.885 13.436 1.00 85.81 240 PRO A CA 1
ATOM 1869 C C . PRO A 1 240 ? 7.332 -10.868 14.013 1.00 85.81 240 PRO A C 1
ATOM 1871 O O . PRO A 1 240 ? 8.312 -11.218 13.357 1.00 85.81 240 PRO A O 1
ATOM 1874 N N . THR A 1 241 ? 7.089 -11.312 15.240 1.00 89.06 241 THR A N 1
ATOM 1875 C CA . THR A 1 241 ? 7.915 -12.359 15.841 1.00 89.06 241 THR A CA 1
ATOM 1876 C C . THR A 1 241 ? 7.468 -13.726 15.331 1.00 89.06 241 THR A C 1
ATOM 1878 O O . THR A 1 241 ? 6.313 -13.893 14.944 1.00 89.06 241 THR A O 1
ATOM 1881 N N . GLU A 1 242 ? 8.381 -14.698 15.306 1.00 88.88 242 GLU A N 1
ATOM 1882 C CA . GLU A 1 242 ? 8.059 -16.076 14.907 1.00 88.88 242 GLU A CA 1
ATOM 1883 C C . GLU A 1 242 ? 7.033 -16.720 15.857 1.00 88.88 242 GLU A C 1
ATOM 1885 O O . GLU A 1 242 ? 6.160 -17.461 15.413 1.00 88.88 242 GLU A O 1
ATOM 1890 N N . ASN A 1 243 ? 7.112 -16.387 17.151 1.00 94.12 243 ASN A N 1
ATOM 1891 C CA . ASN A 1 243 ? 6.176 -16.810 18.190 1.00 94.12 243 ASN A CA 1
ATOM 1892 C C . ASN A 1 243 ? 5.684 -15.588 18.976 1.00 94.12 243 ASN A C 1
ATOM 1894 O O . ASN A 1 243 ? 6.334 -15.103 19.910 1.00 94.12 243 ASN A O 1
ATOM 1898 N N . GLU A 1 244 ? 4.521 -15.081 18.583 1.00 95.06 244 GLU A N 1
ATOM 1899 C CA . GLU A 1 244 ? 3.950 -13.870 19.156 1.00 95.06 244 GLU A CA 1
ATOM 1900 C C . GLU A 1 244 ? 3.448 -14.111 20.583 1.00 95.06 244 GLU A C 1
ATOM 1902 O O . GLU A 1 244 ? 3.545 -13.222 21.435 1.00 95.06 244 GLU A O 1
ATOM 1907 N N . VAL A 1 245 ? 2.959 -15.314 20.896 1.00 96.12 245 VAL A N 1
ATOM 1908 C CA . VAL A 1 245 ? 2.542 -15.652 22.263 1.00 96.12 245 VAL A CA 1
ATOM 1909 C C . VAL A 1 245 ? 3.726 -15.581 23.228 1.00 96.12 245 VAL A C 1
ATOM 1911 O O . VAL A 1 245 ? 3.604 -14.992 24.303 1.00 96.12 245 VAL A O 1
ATOM 1914 N N . GLU A 1 246 ? 4.867 -16.166 22.873 1.00 96.56 246 GLU A N 1
ATOM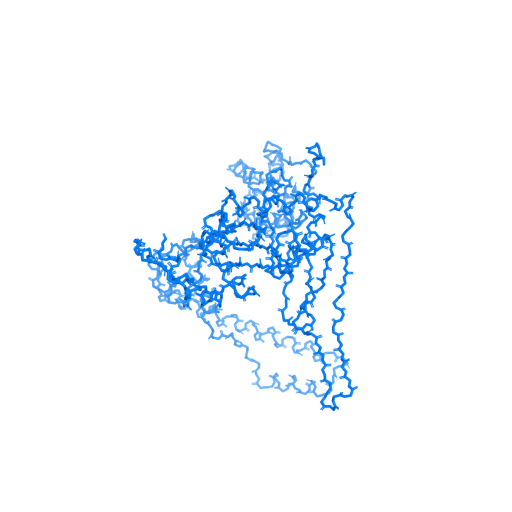 1915 C CA . GLU A 1 246 ? 6.075 -16.152 23.701 1.00 96.56 246 GLU A CA 1
ATOM 1916 C C . GLU A 1 246 ? 6.633 -14.735 23.869 1.00 96.56 246 GLU A C 1
ATOM 1918 O O . GLU A 1 246 ? 6.980 -14.328 24.986 1.00 96.56 246 GLU A O 1
ATOM 1923 N N . TYR A 1 247 ? 6.630 -13.946 22.792 1.00 96.44 247 TYR A N 1
ATOM 1924 C CA . TYR A 1 247 ? 6.971 -12.529 22.850 1.00 96.44 247 TYR A CA 1
ATOM 1925 C C . TYR A 1 247 ? 6.112 -11.780 23.879 1.00 96.44 247 TYR A C 1
ATOM 1927 O O . TYR A 1 247 ? 6.646 -11.138 24.785 1.00 96.44 247 TYR A O 1
ATOM 1935 N N . LEU A 1 248 ? 4.784 -11.905 23.806 1.00 96.88 248 LEU A N 1
ATOM 1936 C CA . LEU A 1 248 ? 3.883 -11.224 24.739 1.00 96.88 248 LEU A CA 1
ATOM 1937 C C . LEU A 1 248 ? 4.105 -11.690 26.184 1.00 96.88 248 LEU A C 1
ATOM 1939 O O . LEU A 1 248 ? 4.157 -10.872 27.102 1.00 96.88 248 LEU A O 1
ATOM 1943 N N . LYS A 1 249 ? 4.261 -13.001 26.402 1.00 96.69 249 LYS A N 1
ATOM 1944 C CA . LYS A 1 249 ? 4.462 -13.573 27.743 1.00 96.69 249 LYS A CA 1
ATOM 1945 C C . LYS A 1 249 ? 5.760 -13.093 28.390 1.00 96.69 249 LYS A C 1
ATOM 1947 O O . LYS A 1 249 ? 5.753 -12.750 29.571 1.00 96.69 249 LYS A O 1
ATOM 1952 N N . SER A 1 250 ? 6.849 -13.030 27.626 1.00 96.06 250 SER A N 1
ATOM 1953 C CA . SER A 1 250 ? 8.164 -12.595 28.122 1.00 96.06 250 SER A CA 1
ATOM 1954 C C . SER A 1 250 ? 8.224 -11.106 28.488 1.00 96.06 250 SER A C 1
ATOM 1956 O O . SER A 1 250 ? 9.101 -10.702 29.249 1.00 96.06 250 SER A O 1
ATOM 1958 N N . HIS A 1 251 ? 7.259 -10.298 28.033 1.00 96.38 251 HIS A N 1
ATOM 1959 C CA . HIS A 1 251 ? 7.234 -8.847 28.242 1.00 96.38 251 HIS A CA 1
ATOM 1960 C C . HIS A 1 251 ? 6.082 -8.353 29.136 1.00 96.38 251 HIS A C 1
ATOM 1962 O O . HIS A 1 251 ? 5.940 -7.141 29.317 1.00 96.38 251 HIS A O 1
ATOM 1968 N N . MET A 1 252 ? 5.313 -9.248 29.772 1.00 95.69 252 MET A N 1
ATOM 1969 C CA . MET A 1 252 ? 4.168 -8.905 30.641 1.00 95.69 252 MET A CA 1
ATOM 1970 C C . MET A 1 252 ? 4.490 -7.850 31.708 1.00 95.69 252 MET A C 1
ATOM 1972 O O . MET A 1 252 ? 3.739 -6.889 31.893 1.00 95.69 252 MET A O 1
ATOM 1976 N N . SER A 1 253 ? 5.657 -7.958 32.349 1.00 93.19 253 SER A N 1
ATOM 1977 C CA . SER A 1 253 ? 6.119 -6.981 33.343 1.00 93.19 253 SER A CA 1
ATOM 1978 C C . SER A 1 253 ? 6.248 -5.570 32.762 1.00 93.19 253 SER A C 1
ATOM 1980 O O . SER A 1 253 ? 5.907 -4.595 33.426 1.00 93.19 253 SER A O 1
ATOM 1982 N N . SER A 1 254 ? 6.690 -5.443 31.506 1.00 94.31 254 SER A N 1
ATOM 1983 C CA . SER A 1 254 ? 6.806 -4.147 30.821 1.00 94.31 254 SER A CA 1
ATOM 1984 C C . SER A 1 254 ? 5.446 -3.530 30.473 1.00 94.31 254 SER A C 1
ATOM 1986 O O . SER A 1 254 ? 5.345 -2.315 30.284 1.00 94.31 254 SER A O 1
ATOM 1988 N N . TYR A 1 255 ? 4.403 -4.361 30.421 1.00 95.56 255 TYR A N 1
ATOM 1989 C CA . TYR A 1 255 ? 3.018 -3.964 30.178 1.00 95.56 255 TYR A CA 1
ATOM 1990 C C . TYR A 1 255 ? 2.301 -3.546 31.468 1.00 95.56 255 TYR A C 1
ATOM 1992 O O . TYR A 1 255 ? 1.215 -2.970 31.402 1.00 95.56 255 TYR A O 1
ATOM 2000 N N . GLY A 1 256 ? 2.899 -3.813 32.636 1.00 94.50 256 GLY A N 1
ATOM 2001 C CA . GLY A 1 256 ? 2.256 -3.616 33.935 1.00 94.50 256 GLY A CA 1
ATOM 2002 C C . GLY A 1 256 ? 1.106 -4.596 34.176 1.00 94.50 256 GLY A C 1
ATOM 2003 O O . GLY A 1 256 ? 0.145 -4.244 34.852 1.00 94.50 256 GLY A O 1
ATOM 2004 N N . VAL A 1 257 ? 1.181 -5.796 33.590 1.00 95.62 257 VAL A N 1
ATOM 2005 C CA . VAL A 1 257 ? 0.125 -6.816 33.631 1.00 95.62 257 VAL A CA 1
ATOM 2006 C C . VAL A 1 257 ? 0.685 -8.124 34.195 1.00 95.62 257 VAL A C 1
ATOM 2008 O O . VAL A 1 257 ? 1.814 -8.507 33.894 1.00 95.62 257 VAL A O 1
ATOM 2011 N N . SER A 1 258 ? -0.104 -8.827 35.013 1.00 97.00 258 SER A N 1
ATOM 2012 C CA . SER A 1 258 ? 0.245 -10.166 35.498 1.00 97.00 258 SER A CA 1
ATOM 2013 C C . SER A 1 258 ? 0.067 -11.213 34.396 1.00 97.00 258 SER A C 1
ATOM 2015 O O . SER A 1 258 ? -0.998 -11.300 33.780 1.00 97.00 258 SER A O 1
ATOM 2017 N N . LEU A 1 259 ? 1.088 -12.048 34.180 1.00 96.50 259 LEU A N 1
ATOM 2018 C CA . LEU A 1 259 ? 1.054 -13.135 33.196 1.00 96.50 259 LEU A CA 1
ATOM 2019 C C . LEU A 1 259 ? -0.133 -14.082 33.431 1.00 96.50 259 LEU A C 1
ATOM 2021 O O . LEU A 1 259 ? -0.874 -14.386 32.497 1.00 96.50 259 LEU A O 1
ATOM 2025 N N . ASP A 1 260 ? -0.336 -14.514 34.676 1.00 96.56 260 ASP A N 1
ATOM 2026 C CA . ASP A 1 260 ? -1.395 -15.466 35.022 1.00 96.56 260 ASP A CA 1
ATOM 2027 C C . ASP A 1 260 ? -2.792 -14.879 34.800 1.00 96.56 260 ASP A C 1
ATOM 2029 O O . ASP A 1 260 ? -3.703 -15.582 34.359 1.00 96.56 260 ASP A O 1
ATOM 2033 N N . GLU A 1 261 ? -2.978 -13.591 35.098 1.00 96.88 261 GLU A N 1
ATOM 2034 C CA . GLU A 1 261 ? -4.256 -12.904 34.885 1.00 96.88 261 GLU A CA 1
ATOM 2035 C C . GLU A 1 261 ? -4.540 -12.727 33.395 1.00 96.88 261 GLU A C 1
ATOM 2037 O O . GLU A 1 261 ? -5.649 -13.025 32.946 1.00 96.88 261 GLU A O 1
ATOM 2042 N N . ALA A 1 262 ? -3.532 -12.316 32.619 1.00 97.12 262 ALA A N 1
ATOM 2043 C CA . ALA A 1 262 ? -3.653 -12.146 31.176 1.00 97.12 262 ALA A CA 1
ATOM 2044 C C . ALA A 1 262 ? -3.994 -13.464 30.474 1.00 97.12 262 ALA A C 1
ATOM 2046 O O . ALA A 1 262 ? -4.912 -13.497 29.657 1.00 97.12 262 ALA A O 1
ATOM 2047 N N . VAL A 1 263 ? -3.310 -14.561 30.817 1.00 97.44 263 VAL A N 1
ATOM 2048 C CA . VAL A 1 263 ? -3.572 -15.882 30.224 1.00 97.44 263 VAL A CA 1
ATOM 2049 C C . VAL A 1 263 ? -4.976 -16.374 30.579 1.00 97.44 263 VAL A C 1
ATOM 2051 O O . VAL A 1 263 ? -5.730 -16.753 29.684 1.00 97.44 263 VAL A O 1
ATOM 2054 N N . LYS A 1 264 ? -5.382 -16.296 31.855 1.00 97.75 264 LYS A N 1
ATOM 2055 C CA . LYS A 1 264 ? -6.736 -16.700 32.279 1.00 97.75 264 LYS A CA 1
ATOM 2056 C C . LYS A 1 264 ? -7.822 -15.880 31.589 1.00 97.75 264 LYS A C 1
ATOM 2058 O O . LYS A 1 264 ? -8.848 -16.428 31.181 1.00 97.75 264 LYS A O 1
ATOM 2063 N N . LEU A 1 265 ? -7.618 -14.569 31.464 1.00 97.56 265 LEU A N 1
ATOM 2064 C CA . LEU A 1 265 ? -8.568 -13.689 30.793 1.00 97.56 265 LEU A CA 1
ATOM 2065 C C . LEU A 1 265 ? -8.638 -13.985 29.291 1.00 97.56 265 LEU A C 1
ATOM 2067 O O . LEU A 1 265 ? -9.739 -14.070 28.750 1.00 97.56 265 LEU A O 1
ATOM 2071 N N . ALA A 1 266 ? -7.498 -14.218 28.639 1.00 97.25 266 ALA A N 1
ATOM 2072 C CA . ALA A 1 266 ? -7.437 -14.595 27.230 1.00 97.25 266 ALA A CA 1
ATOM 2073 C C . ALA A 1 266 ? -8.182 -15.911 26.961 1.00 97.25 266 ALA A C 1
ATOM 2075 O O . ALA A 1 266 ? -9.006 -15.973 26.051 1.00 97.25 266 ALA A O 1
ATOM 2076 N N . GLU A 1 267 ? -7.972 -16.939 27.788 1.00 96.19 267 GLU A N 1
ATOM 2077 C CA . GLU A 1 267 ? -8.701 -18.210 27.690 1.00 96.19 267 GLU A CA 1
ATOM 2078 C C . GLU A 1 267 ? -10.206 -18.032 27.911 1.00 96.19 267 GLU A C 1
ATOM 2080 O O . GLU A 1 267 ? -11.017 -18.626 27.197 1.00 96.19 267 GLU A O 1
ATOM 2085 N N . LYS A 1 268 ? -10.598 -17.196 28.881 1.00 97.50 268 LYS A N 1
ATOM 2086 C CA . LYS A 1 268 ? -12.006 -16.869 29.129 1.00 97.50 268 LYS A CA 1
ATOM 2087 C C . LYS A 1 268 ? -12.636 -16.183 27.915 1.00 97.50 268 LYS A C 1
ATOM 2089 O O . LYS A 1 268 ? -13.740 -16.555 27.526 1.00 97.50 268 LYS A O 1
ATOM 2094 N N . MET A 1 269 ? -11.945 -15.214 27.313 1.00 96.56 269 MET A N 1
ATOM 2095 C CA . MET A 1 269 ? -12.395 -14.520 26.102 1.00 96.56 269 MET A CA 1
ATOM 2096 C C . MET A 1 269 ? -12.493 -15.475 24.905 1.00 96.56 269 MET A C 1
ATOM 2098 O O . MET A 1 269 ? -13.490 -15.437 24.187 1.00 96.56 269 MET A O 1
ATOM 2102 N N . LYS A 1 270 ? -11.506 -16.365 24.723 1.00 95.69 270 LYS A N 1
ATOM 2103 C CA . LYS A 1 270 ? -11.505 -17.387 23.664 1.00 95.69 270 LYS A CA 1
ATOM 2104 C C . LYS A 1 270 ? -12.726 -18.303 23.793 1.00 95.69 270 LYS A C 1
ATOM 2106 O O . LYS A 1 270 ? -13.511 -18.400 22.857 1.00 95.69 270 LYS A O 1
ATOM 2111 N N . LYS A 1 271 ? -12.958 -18.868 24.985 1.00 95.44 271 LYS A N 1
ATOM 2112 C CA . LYS A 1 271 ? -14.126 -19.727 25.270 1.00 95.44 271 LYS A CA 1
ATOM 2113 C C . LYS A 1 271 ? -15.458 -18.998 25.095 1.00 95.44 271 LYS A C 1
ATOM 2115 O O . LYS A 1 271 ? -16.427 -19.592 24.631 1.00 95.44 271 LYS A O 1
ATOM 2120 N N . ALA A 1 272 ? -15.526 -17.721 25.473 1.00 95.12 272 ALA A N 1
ATOM 2121 C CA . ALA A 1 272 ? -16.727 -16.916 25.273 1.00 95.12 272 ALA A CA 1
ATOM 2122 C C . ALA A 1 272 ? -17.044 -16.736 23.779 1.00 95.12 272 ALA A C 1
ATOM 2124 O O . ALA A 1 272 ? -18.196 -16.911 23.390 1.00 95.12 272 ALA A O 1
ATOM 2125 N N . ARG A 1 273 ? -16.032 -16.468 22.939 1.00 95.56 273 ARG A N 1
ATOM 2126 C CA . ARG A 1 273 ? -16.222 -16.343 21.487 1.00 95.56 273 ARG A CA 1
ATOM 2127 C C . ARG A 1 273 ? -16.565 -17.675 20.820 1.00 95.56 273 ARG A C 1
ATOM 2129 O O . ARG A 1 273 ? -17.397 -17.691 19.927 1.00 95.56 273 ARG A O 1
ATOM 2136 N N . GLU A 1 274 ? -15.976 -18.788 21.254 1.00 95.69 274 GLU A N 1
ATOM 2137 C CA . GLU A 1 274 ? -16.348 -20.133 20.773 1.00 95.69 274 GLU A CA 1
ATOM 2138 C C . GLU A 1 274 ? -17.819 -20.454 21.061 1.00 95.69 274 GLU A C 1
ATOM 2140 O O . GLU A 1 274 ? -18.534 -20.976 20.205 1.00 95.69 274 GLU A O 1
ATOM 2145 N N . LYS A 1 275 ? -18.306 -20.069 22.247 1.00 95.12 275 LYS A N 1
ATOM 2146 C CA . LYS A 1 275 ? -19.722 -20.205 22.595 1.00 95.12 275 LYS A CA 1
ATOM 2147 C C . LYS A 1 275 ? -20.615 -19.348 21.691 1.00 95.12 275 LYS A C 1
ATOM 2149 O O . LYS A 1 275 ? -21.620 -19.844 21.197 1.00 95.12 275 LYS A O 1
ATOM 2154 N N . GLU A 1 276 ? -20.237 -18.096 21.459 1.00 94.06 276 GLU A N 1
ATOM 2155 C CA . GLU A 1 276 ? -20.969 -17.185 20.572 1.00 94.06 276 GLU A CA 1
ATOM 2156 C C . GLU A 1 276 ? -21.017 -17.712 19.128 1.00 94.06 276 GLU A C 1
ATOM 2158 O O . GLU A 1 276 ? -22.094 -17.819 18.556 1.00 94.06 276 GLU A O 1
ATOM 2163 N N . LEU A 1 277 ? -19.881 -18.150 18.574 1.00 93.19 277 LEU A N 1
ATOM 2164 C CA . LEU A 1 277 ? -19.800 -18.763 17.240 1.00 93.19 277 LEU A CA 1
ATOM 2165 C C . LEU A 1 277 ? -20.648 -20.034 17.128 1.00 93.19 277 LEU A C 1
ATOM 2167 O O . LEU A 1 277 ? -21.247 -20.305 16.091 1.00 93.19 277 LEU A O 1
ATOM 2171 N N . THR A 1 278 ? -20.710 -20.817 18.203 1.00 94.50 278 THR A N 1
ATOM 2172 C CA . THR A 1 278 ? -21.571 -21.999 18.269 1.00 94.50 278 THR A CA 1
ATOM 2173 C C . THR A 1 278 ? -23.049 -21.609 18.205 1.00 94.50 278 THR A C 1
ATOM 2175 O O . THR A 1 278 ? -23.817 -22.224 17.468 1.00 94.50 278 THR A O 1
ATOM 2178 N N . GLU A 1 279 ? -23.458 -20.567 18.932 1.00 94.31 279 GLU A N 1
ATOM 2179 C CA . GLU A 1 279 ? -24.827 -20.038 18.882 1.00 94.31 279 GLU A CA 1
ATOM 2180 C C . GLU A 1 279 ? -25.163 -19.440 17.502 1.00 94.31 279 GLU A C 1
ATOM 2182 O O . GLU A 1 279 ? -26.249 -19.695 16.974 1.00 94.31 279 GLU A O 1
ATOM 2187 N N . GLU A 1 280 ? -24.228 -18.706 16.889 1.00 93.88 280 GLU A N 1
ATOM 2188 C CA . GLU A 1 280 ? -24.338 -18.177 15.522 1.00 93.88 280 GLU A CA 1
ATOM 2189 C C . GLU A 1 280 ? -24.542 -19.313 14.507 1.00 93.88 280 GLU A C 1
ATOM 2191 O O . GLU A 1 280 ? -25.511 -19.277 13.748 1.00 93.88 280 GLU A O 1
ATOM 2196 N N . ARG A 1 281 ? -23.713 -20.367 14.554 1.00 94.62 281 ARG A N 1
ATOM 2197 C CA . ARG A 1 281 ? -23.824 -21.536 13.665 1.00 94.62 281 ARG A CA 1
ATOM 2198 C C . ARG A 1 281 ? -25.149 -22.273 13.845 1.00 94.62 281 ARG A C 1
ATOM 2200 O O . ARG A 1 281 ? -25.792 -22.632 12.866 1.00 94.62 281 ARG A O 1
ATOM 2207 N N . ILE A 1 282 ? -25.615 -22.452 15.082 1.00 93.75 282 ILE A N 1
ATOM 2208 C CA . ILE A 1 282 ? -26.930 -23.058 15.347 1.00 93.75 282 ILE A CA 1
ATOM 2209 C C . ILE A 1 282 ? -28.057 -22.236 14.708 1.00 93.75 282 ILE A C 1
ATOM 2211 O O . ILE A 1 282 ? -29.006 -22.805 14.165 1.00 93.75 282 ILE A O 1
ATOM 2215 N N . ASN A 1 283 ? -27.991 -20.906 14.793 1.00 93.50 283 ASN A N 1
ATOM 2216 C CA . ASN A 1 283 ? -29.002 -20.033 14.201 1.00 93.50 283 ASN A CA 1
ATOM 2217 C C . ASN A 1 283 ? -28.927 -20.029 12.673 1.00 93.50 283 ASN A C 1
ATOM 2219 O O . ASN A 1 283 ? -29.971 -20.105 12.031 1.00 93.50 283 ASN A O 1
ATOM 2223 N N . GLU A 1 284 ? -27.721 -20.011 12.104 1.00 93.56 284 GLU A N 1
ATOM 2224 C CA . GLU A 1 284 ? -27.493 -20.150 10.666 1.00 93.56 284 GLU A CA 1
ATOM 2225 C C . GLU A 1 284 ? -28.137 -21.438 10.146 1.00 93.56 284 GLU A C 1
ATOM 2227 O O . GLU A 1 284 ? -29.019 -21.369 9.293 1.00 93.56 284 GLU A O 1
ATOM 2232 N N . ILE A 1 285 ? -27.819 -22.589 10.749 1.00 92.44 285 ILE A N 1
ATOM 2233 C CA . ILE A 1 285 ? -28.405 -23.881 10.369 1.00 92.44 285 ILE A CA 1
ATOM 2234 C C . ILE A 1 285 ? -29.942 -23.831 10.434 1.00 92.44 285 ILE A C 1
ATOM 2236 O O . ILE A 1 285 ? -30.630 -24.301 9.526 1.00 92.44 285 ILE A O 1
ATOM 2240 N N . LYS A 1 286 ? -30.517 -23.234 11.488 1.00 92.56 286 LYS A N 1
ATOM 2241 C CA . LYS A 1 286 ? -31.978 -23.093 11.621 1.00 92.56 286 LYS A CA 1
ATOM 2242 C C . LYS A 1 286 ? -32.597 -22.227 10.526 1.00 92.56 286 LYS A C 1
ATOM 2244 O O . LYS A 1 286 ? -33.710 -22.529 10.099 1.00 92.56 286 LYS A O 1
ATOM 2249 N N . GLU A 1 287 ? -31.935 -21.155 10.100 1.00 92.81 287 GLU A N 1
ATOM 2250 C CA . GLU A 1 287 ? -32.409 -20.329 8.985 1.00 92.81 287 GLU A CA 1
ATOM 2251 C C . GLU A 1 287 ? -32.258 -21.058 7.646 1.00 92.81 287 GLU A C 1
ATOM 2253 O O . GLU A 1 287 ? -33.184 -21.043 6.833 1.00 92.81 287 GLU A O 1
ATOM 2258 N N . GLU A 1 288 ? -31.157 -21.781 7.435 1.00 91.62 288 GLU A N 1
ATOM 2259 C CA . GLU A 1 288 ? -30.952 -22.589 6.232 1.00 91.62 288 GLU A CA 1
ATOM 2260 C C . GLU A 1 288 ? -32.016 -23.680 6.081 1.00 91.62 288 GLU A C 1
ATOM 2262 O O . GLU A 1 288 ? -32.562 -23.861 4.991 1.00 91.62 288 GLU A O 1
ATOM 2267 N N . LEU A 1 289 ? -32.395 -24.341 7.179 1.00 90.94 289 LEU A N 1
ATOM 2268 C CA . LEU A 1 289 ? -33.450 -25.359 7.202 1.00 90.94 289 LEU A CA 1
ATOM 2269 C C . LEU A 1 289 ? -34.852 -24.810 6.883 1.00 90.94 289 LEU A C 1
ATOM 2271 O O . LEU A 1 289 ? -35.750 -25.589 6.539 1.00 90.94 289 LEU A O 1
ATOM 2275 N N . LYS A 1 290 ? -35.073 -23.490 6.961 1.00 92.69 290 LYS A N 1
ATOM 2276 C CA . LYS A 1 290 ? -36.335 -22.853 6.540 1.00 92.69 290 LYS A CA 1
ATOM 2277 C C . LYS A 1 290 ? -36.419 -22.638 5.028 1.00 92.69 290 LYS A C 1
ATOM 2279 O O . LYS A 1 290 ? -37.519 -22.395 4.523 1.00 92.69 290 LYS A O 1
ATOM 2284 N N . ARG A 1 291 ? -35.298 -22.718 4.301 1.00 92.12 291 ARG A N 1
ATOM 2285 C CA . ARG A 1 291 ? -35.279 -22.581 2.838 1.00 92.12 291 ARG A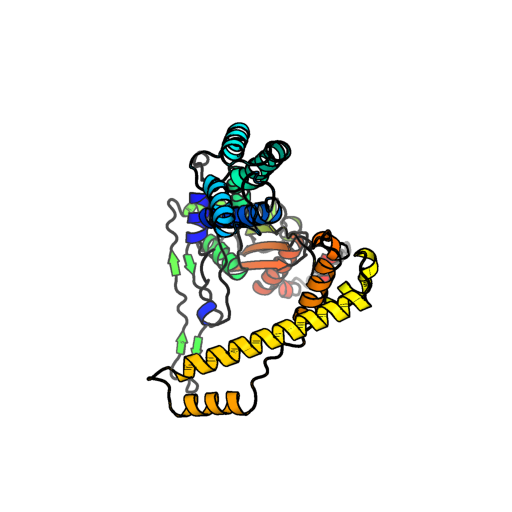 CA 1
ATOM 2286 C C . ARG A 1 291 ? -36.066 -23.722 2.189 1.00 92.12 291 ARG A C 1
ATOM 2288 O O . ARG A 1 291 ? -35.915 -24.891 2.546 1.00 92.12 291 ARG A O 1
ATOM 2295 N N . LYS A 1 292 ? -36.950 -23.369 1.251 1.00 83.62 292 LYS A N 1
ATOM 2296 C CA . LYS A 1 292 ? -37.845 -24.322 0.562 1.00 83.62 292 LYS A CA 1
ATOM 2297 C C . LYS A 1 292 ? -37.163 -25.050 -0.596 1.00 83.62 292 LYS A C 1
ATOM 2299 O O . LYS A 1 292 ? -37.644 -26.088 -1.025 1.00 83.62 292 LYS A O 1
ATOM 2304 N N . ASP A 1 293 ? -36.083 -24.475 -1.096 1.00 89.69 293 ASP A N 1
ATOM 2305 C CA . ASP A 1 293 ? -35.264 -24.906 -2.226 1.00 89.69 293 ASP A CA 1
ATOM 2306 C C . ASP A 1 293 ? -34.030 -25.723 -1.805 1.00 89.69 293 ASP A C 1
ATOM 2308 O O . ASP A 1 293 ? -33.227 -26.110 -2.650 1.00 89.69 293 ASP A O 1
ATOM 2312 N N . LEU A 1 294 ? -33.887 -26.016 -0.508 1.00 85.25 294 LEU A N 1
ATOM 2313 C CA . LEU A 1 294 ? -32.781 -26.799 0.035 1.00 85.25 294 LEU A CA 1
ATOM 2314 C C . LEU A 1 294 ? -32.864 -28.265 -0.423 1.00 85.25 294 LEU A C 1
ATOM 2316 O O . LEU A 1 294 ? -33.925 -28.888 -0.323 1.00 85.25 294 LEU A O 1
ATOM 2320 N N . LYS A 1 295 ? -31.746 -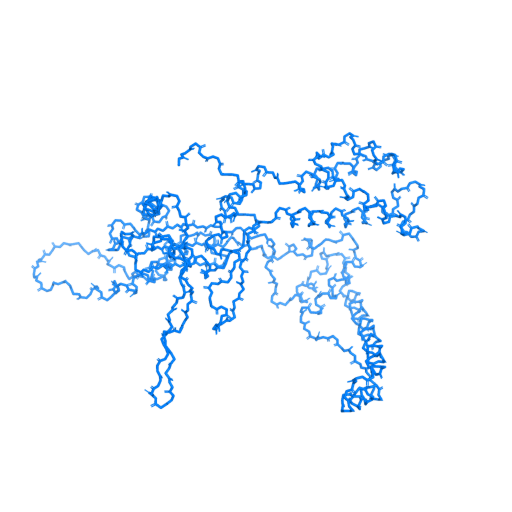28.835 -0.889 1.00 91.50 295 LYS A N 1
ATOM 2321 C CA . LYS A 1 295 ? -31.699 -30.244 -1.304 1.00 91.50 295 LYS A CA 1
ATOM 2322 C C . LYS A 1 295 ? -31.875 -31.167 -0.094 1.00 91.50 295 LYS A C 1
ATOM 2324 O O . LYS A 1 295 ? -31.412 -30.869 1.003 1.00 91.50 295 LYS A O 1
ATOM 2329 N N . GLU A 1 296 ? -32.497 -32.325 -0.305 1.00 87.38 296 GLU A N 1
ATOM 2330 C CA . GLU A 1 296 ? -32.804 -33.289 0.766 1.00 87.38 296 GLU A CA 1
ATOM 2331 C C . GLU A 1 296 ? -31.547 -33.801 1.498 1.00 87.38 296 GLU A C 1
ATOM 2333 O O . GLU A 1 296 ? -31.568 -34.009 2.709 1.00 87.38 296 GLU A O 1
ATOM 2338 N N . GLU A 1 297 ? -30.436 -33.980 0.779 1.00 88.88 297 GLU A N 1
ATOM 2339 C CA . GLU A 1 297 ? -29.152 -34.404 1.356 1.00 88.88 297 GLU A CA 1
ATOM 2340 C C . GLU A 1 297 ? -28.545 -33.327 2.267 1.00 88.88 297 GLU A C 1
ATOM 2342 O O . GLU A 1 297 ? -28.128 -33.627 3.385 1.00 88.88 297 GLU A O 1
ATOM 2347 N N . GLU A 1 298 ? -28.568 -32.063 1.830 1.00 89.62 298 GLU A N 1
ATOM 2348 C CA . GLU A 1 298 ? -28.104 -30.911 2.616 1.00 89.62 298 GLU A CA 1
ATOM 2349 C C . GLU A 1 298 ? -28.966 -30.729 3.872 1.00 89.62 298 GLU A C 1
ATOM 2351 O O . GLU A 1 298 ? -28.442 -30.541 4.968 1.00 89.62 298 GLU A O 1
ATOM 2356 N N . ARG A 1 299 ? -30.293 -30.871 3.738 1.00 91.06 299 ARG A N 1
ATOM 2357 C CA . ARG A 1 299 ? -31.232 -30.828 4.867 1.00 91.06 299 ARG A CA 1
ATOM 2358 C C . ARG A 1 299 ? -30.890 -31.876 5.927 1.00 91.06 299 ARG A C 1
ATOM 2360 O O . ARG A 1 299 ? -30.791 -31.531 7.102 1.00 91.06 299 ARG A O 1
ATOM 2367 N N . LYS A 1 300 ? -30.680 -33.132 5.521 1.00 90.88 300 LYS A N 1
ATOM 2368 C CA . LYS A 1 300 ? -30.315 -34.218 6.446 1.00 90.88 300 LYS A CA 1
ATOM 2369 C C . LYS A 1 300 ? -28.992 -33.950 7.153 1.00 90.88 300 LYS A C 1
ATOM 2371 O O . LYS A 1 300 ? -28.926 -34.120 8.364 1.00 90.88 300 LYS A O 1
ATOM 2376 N N . SER A 1 301 ? -27.980 -33.485 6.419 1.00 91.25 301 SER A N 1
ATOM 2377 C CA . SER A 1 301 ? -26.673 -33.144 6.992 1.00 91.25 301 SER A CA 1
ATOM 2378 C C . SER A 1 301 ? -26.783 -32.074 8.082 1.00 91.25 301 SER A C 1
ATOM 2380 O O . SER A 1 301 ? -26.167 -32.199 9.135 1.00 91.25 301 SER A O 1
ATOM 2382 N N . LEU A 1 302 ? -27.577 -31.029 7.846 1.00 92.25 302 LEU A N 1
ATOM 2383 C CA . LEU A 1 302 ? -27.785 -29.932 8.794 1.00 92.25 302 LEU A CA 1
ATOM 2384 C C . LEU A 1 302 ? -28.588 -30.362 10.035 1.00 92.25 302 LEU A C 1
ATOM 2386 O O . LEU A 1 302 ? -28.294 -29.941 11.155 1.00 92.25 302 LEU A O 1
ATOM 2390 N N . GLU A 1 303 ? -29.606 -31.208 9.853 1.00 91.19 303 GLU A N 1
ATOM 2391 C CA . GLU A 1 303 ? -30.378 -31.786 10.961 1.00 91.19 303 GLU A CA 1
ATOM 2392 C C . GLU A 1 303 ? -29.522 -32.720 11.831 1.00 91.19 303 GLU A C 1
ATOM 2394 O O . GLU A 1 303 ? -29.670 -32.730 13.056 1.00 91.19 303 GLU A O 1
ATOM 2399 N N . GLU A 1 304 ? -28.608 -33.472 11.216 1.00 92.56 304 GLU A N 1
ATOM 2400 C CA . GLU A 1 304 ? -27.644 -34.329 11.907 1.00 92.56 304 GLU A CA 1
ATOM 2401 C C . GLU A 1 304 ? -26.610 -33.502 12.690 1.00 92.56 304 GLU A C 1
ATOM 2403 O O . GLU A 1 304 ? -26.415 -33.755 13.877 1.00 92.56 304 GLU A O 1
ATOM 2408 N N . GLU A 1 305 ? -26.064 -32.429 12.103 1.00 91.88 305 GLU A N 1
ATOM 2409 C CA . GLU A 1 305 ? -25.141 -31.502 12.786 1.00 91.88 305 GLU A CA 1
ATOM 2410 C C . GLU A 1 305 ? -25.770 -30.889 14.057 1.00 91.88 305 GLU A C 1
ATOM 2412 O O . GLU A 1 305 ? -25.140 -30.821 15.117 1.00 91.88 305 GLU A O 1
ATOM 2417 N N . LEU A 1 306 ? -27.048 -30.488 13.993 1.00 90.69 306 LEU A N 1
ATOM 2418 C CA . LEU A 1 306 ? -27.789 -30.003 15.165 1.00 90.69 306 LEU A CA 1
ATOM 2419 C C . LEU A 1 306 ? -27.990 -31.085 16.229 1.00 90.69 306 LEU A C 1
ATOM 2421 O O . LEU A 1 306 ? -27.955 -30.782 17.425 1.00 90.69 306 LEU A O 1
ATOM 2425 N N . LYS A 1 307 ? -28.243 -32.325 15.803 1.00 90.94 307 LYS A N 1
ATOM 2426 C CA . LYS A 1 307 ? -28.500 -33.460 16.693 1.00 90.94 307 LYS A CA 1
ATOM 2427 C C . LYS A 1 307 ? -27.239 -33.904 17.433 1.00 90.94 307 LYS A C 1
ATOM 2429 O O . LYS A 1 307 ? -27.329 -34.227 18.617 1.00 90.94 307 LYS A O 1
ATOM 2434 N N . ASP A 1 308 ? -26.096 -33.882 16.758 1.00 90.19 308 ASP A N 1
ATOM 2435 C CA . ASP A 1 308 ? -24.801 -34.276 17.319 1.00 90.19 308 ASP A CA 1
ATOM 2436 C C . ASP A 1 308 ? -24.221 -33.224 18.276 1.00 90.19 308 ASP A C 1
ATOM 2438 O O . ASP A 1 308 ? -23.356 -33.528 19.100 1.00 90.19 308 ASP A O 1
ATOM 2442 N N . GLY A 1 309 ? -24.758 -32.002 18.233 1.00 87.12 309 GLY A N 1
ATOM 2443 C CA . GLY A 1 309 ? -24.356 -30.898 19.090 1.00 87.12 309 GLY A CA 1
ATOM 2444 C C . GLY A 1 309 ? -23.248 -30.079 18.444 1.00 87.12 309 GLY A C 1
ATOM 2445 O O . GLY A 1 309 ? -22.062 -30.378 18.582 1.00 87.12 309 GLY A O 1
ATOM 2446 N N . VAL A 1 310 ? -23.652 -28.996 17.780 1.00 89.62 310 VAL A N 1
ATOM 2447 C CA . VAL A 1 310 ? -22.742 -28.008 17.188 1.00 89.62 310 VAL A CA 1
ATOM 2448 C C . VAL A 1 310 ? -21.786 -27.484 18.260 1.00 89.62 310 VAL A C 1
ATOM 2450 O O . VAL A 1 310 ? -22.213 -27.060 19.335 1.00 89.62 310 VAL A O 1
ATOM 2453 N N . ASN A 1 311 ? -20.489 -27.498 17.962 1.00 91.19 311 ASN A N 1
ATOM 2454 C CA . ASN A 1 311 ? -19.455 -26.945 18.827 1.00 91.19 311 ASN A CA 1
ATOM 2455 C C . ASN A 1 311 ? -18.335 -26.348 17.975 1.00 91.19 311 ASN A C 1
ATOM 2457 O O . ASN A 1 311 ? -17.459 -27.062 17.484 1.00 91.19 311 ASN A O 1
ATOM 2461 N N . VAL A 1 312 ? -18.376 -25.032 17.797 1.00 91.62 312 VAL A N 1
ATOM 2462 C CA . VAL A 1 312 ? -17.399 -24.306 16.989 1.00 91.62 312 VAL A CA 1
ATOM 2463 C C . VAL A 1 312 ? -16.205 -23.936 17.862 1.00 91.62 312 VAL A C 1
ATOM 2465 O O . VAL A 1 312 ? -16.336 -23.191 18.834 1.00 91.62 312 VAL A O 1
ATOM 2468 N N . LYS A 1 313 ? -15.022 -24.437 17.495 1.00 93.56 313 LYS A N 1
ATOM 2469 C CA . LYS A 1 313 ? -13.751 -24.088 18.139 1.00 93.56 313 LYS A CA 1
ATOM 2470 C C . LYS A 1 313 ? -12.938 -23.155 17.265 1.00 93.56 313 LYS A C 1
ATOM 2472 O O . LYS A 1 313 ? -12.937 -23.275 16.043 1.00 93.56 313 LYS A O 1
ATOM 2477 N N . LEU A 1 314 ? -12.213 -22.251 17.908 1.00 91.06 314 LEU A N 1
ATOM 2478 C CA . LEU A 1 314 ? -11.245 -21.413 17.220 1.00 91.06 314 LEU A CA 1
ATOM 2479 C C . LEU A 1 314 ? -9.989 -22.228 16.920 1.00 91.06 314 LEU A C 1
ATOM 2481 O O . LEU A 1 314 ? -9.586 -23.076 17.720 1.00 91.06 314 LEU A O 1
ATOM 2485 N N . GLU A 1 315 ? -9.345 -21.938 15.791 1.00 91.81 315 GLU A N 1
ATOM 2486 C CA . GLU A 1 315 ? -8.074 -22.570 15.444 1.00 91.81 315 GLU A CA 1
ATOM 2487 C C . GLU A 1 315 ? -7.030 -22.331 16.540 1.00 91.81 315 GLU A C 1
ATOM 2489 O O . GLU A 1 315 ? -6.881 -21.220 17.063 1.00 91.81 315 GLU A O 1
ATOM 2494 N N . ASP A 1 316 ? -6.287 -23.379 16.891 1.00 91.31 316 ASP A N 1
ATOM 2495 C CA . ASP A 1 316 ? -5.234 -23.299 17.899 1.00 91.31 316 ASP A CA 1
ATOM 2496 C C . ASP A 1 316 ? -3.893 -22.933 17.260 1.00 91.31 316 ASP A C 1
ATOM 2498 O O . ASP A 1 316 ? -2.967 -23.733 17.172 1.00 91.31 316 ASP A O 1
ATOM 2502 N N . THR A 1 317 ? -3.820 -21.705 16.750 1.00 94.62 317 THR A N 1
ATOM 2503 C CA . THR A 1 317 ? -2.613 -21.152 16.128 1.00 94.62 317 THR A CA 1
ATOM 2504 C C . THR A 1 317 ? -2.005 -20.056 16.993 1.00 94.62 317 THR A C 1
ATOM 2506 O O . THR A 1 317 ? -2.707 -19.389 17.761 1.00 94.62 317 THR A O 1
ATOM 2509 N N . ASP A 1 318 ? -0.697 -19.825 16.840 1.00 94.50 318 ASP A N 1
ATOM 2510 C CA . ASP A 1 318 ? 0.007 -18.732 17.526 1.00 94.50 318 ASP A CA 1
ATOM 2511 C C . ASP A 1 318 ? -0.689 -17.385 17.282 1.00 94.50 318 ASP A C 1
ATOM 2513 O O . ASP A 1 318 ? -1.018 -16.670 18.224 1.00 94.50 318 ASP A O 1
ATOM 2517 N N . LYS A 1 319 ? -1.061 -17.106 16.027 1.00 93.25 319 LYS A N 1
ATOM 2518 C CA . LYS A 1 319 ? -1.788 -15.893 15.631 1.00 93.25 319 LYS A CA 1
ATOM 2519 C C . LYS A 1 319 ? -3.102 -15.704 16.396 1.00 93.25 319 LYS A C 1
ATOM 2521 O O . LYS A 1 319 ? -3.376 -14.604 16.884 1.00 93.25 319 LYS A O 1
ATOM 2526 N N . VAL A 1 320 ? -3.932 -16.748 16.493 1.00 94.38 320 VAL A N 1
ATOM 2527 C CA . VAL A 1 320 ? -5.215 -16.668 17.210 1.00 94.38 320 VAL A CA 1
ATOM 2528 C C . VAL A 1 320 ? -4.967 -16.474 18.703 1.00 94.38 320 VAL A C 1
ATOM 2530 O O . VAL A 1 320 ? -5.527 -15.558 19.308 1.00 94.38 320 VAL A O 1
ATOM 2533 N N . ASN A 1 321 ? -4.087 -17.278 19.296 1.00 95.44 321 ASN A N 1
ATOM 2534 C CA . ASN A 1 321 ? -3.792 -17.226 20.725 1.00 95.44 321 ASN A CA 1
ATOM 2535 C C . ASN A 1 321 ? -3.164 -15.885 21.142 1.00 95.44 321 ASN A C 1
ATOM 2537 O O . ASN A 1 321 ? -3.581 -15.290 22.139 1.00 95.44 321 ASN A O 1
ATOM 2541 N N . ALA A 1 322 ? -2.237 -15.354 20.346 1.00 96.00 322 ALA A N 1
ATOM 2542 C CA . ALA A 1 322 ? -1.638 -14.044 20.554 1.00 96.00 322 ALA A CA 1
ATOM 2543 C C . ALA A 1 322 ? -2.663 -12.910 20.446 1.00 96.00 322 ALA A C 1
ATOM 2545 O O . ALA A 1 322 ? -2.608 -11.963 21.230 1.00 96.00 322 ALA A O 1
ATOM 2546 N N . SER A 1 323 ? -3.638 -13.006 19.532 1.00 95.94 323 SER A N 1
ATOM 2547 C CA . SER A 1 323 ? -4.715 -12.013 19.420 1.00 95.94 323 SER A CA 1
ATOM 2548 C C . SER A 1 323 ? -5.528 -11.908 20.715 1.00 95.94 323 SER A C 1
ATOM 2550 O O . SER A 1 323 ? -5.750 -10.803 21.216 1.00 95.94 323 SER A O 1
ATOM 2552 N N . TYR A 1 324 ? -5.924 -13.042 21.306 1.00 97.31 324 TYR A N 1
ATOM 2553 C CA . TYR A 1 324 ? -6.641 -13.049 22.587 1.00 97.31 324 TYR A CA 1
ATOM 2554 C C . TYR A 1 324 ? -5.768 -12.591 23.749 1.00 97.31 324 TYR A C 1
ATOM 2556 O O . TYR A 1 324 ? -6.242 -11.843 24.602 1.00 97.31 324 TYR A O 1
ATOM 2564 N N . LEU A 1 325 ? -4.491 -12.978 23.767 1.00 97.19 325 LEU A N 1
ATOM 2565 C CA . LEU A 1 325 ? -3.564 -12.525 24.798 1.00 97.19 325 LEU A CA 1
ATOM 2566 C C . LEU A 1 325 ? -3.348 -11.007 24.734 1.00 97.19 325 LEU A C 1
ATOM 2568 O O . LEU A 1 325 ? -3.407 -10.336 25.760 1.00 97.19 325 LEU A O 1
ATOM 2572 N N . ARG A 1 326 ? -3.203 -10.439 23.531 1.00 96.81 326 ARG A N 1
ATOM 2573 C CA . ARG A 1 326 ? -3.116 -8.988 23.315 1.00 96.81 326 ARG A CA 1
ATOM 2574 C C . ARG A 1 326 ? -4.395 -8.269 23.751 1.00 96.81 326 ARG A C 1
ATOM 2576 O O . ARG A 1 326 ? -4.307 -7.229 24.401 1.00 96.81 326 ARG A O 1
ATOM 2583 N N . LYS A 1 327 ? -5.579 -8.817 23.444 1.00 96.12 327 LYS A N 1
ATOM 2584 C CA . LYS A 1 327 ? -6.865 -8.281 23.936 1.00 96.12 327 LYS A CA 1
ATOM 2585 C C . LYS A 1 327 ? -6.922 -8.281 25.464 1.00 96.12 327 LYS A C 1
ATOM 2587 O O . LYS A 1 327 ? -7.267 -7.262 26.051 1.00 96.12 327 LYS A O 1
ATOM 2592 N N . ALA A 1 328 ? -6.522 -9.379 26.102 1.00 97.62 328 ALA A N 1
ATOM 2593 C CA . ALA A 1 328 ? -6.486 -9.485 27.557 1.00 97.62 328 ALA A CA 1
ATOM 2594 C C . ALA A 1 328 ? -5.515 -8.478 28.196 1.00 97.62 328 ALA A C 1
ATOM 2596 O O . ALA A 1 328 ? -5.871 -7.837 29.180 1.00 97.62 328 ALA A O 1
ATOM 2597 N N . ILE A 1 329 ? -4.326 -8.278 27.614 1.00 97.25 329 ILE A N 1
ATOM 2598 C CA . ILE A 1 329 ? -3.364 -7.256 28.063 1.00 97.25 329 ILE A CA 1
ATOM 2599 C C . ILE A 1 329 ? -3.998 -5.857 28.028 1.00 97.25 329 ILE A C 1
ATOM 2601 O O . ILE A 1 329 ? -3.886 -5.114 29.000 1.00 97.25 329 ILE A O 1
ATOM 2605 N N . LYS A 1 330 ? -4.689 -5.504 26.936 1.00 95.31 330 LYS A N 1
ATOM 2606 C CA . LYS A 1 330 ? -5.356 -4.198 26.793 1.00 95.31 330 LYS A CA 1
ATOM 2607 C C . LYS A 1 330 ? -6.543 -4.024 27.741 1.00 95.31 330 LYS A C 1
ATOM 2609 O O . LYS A 1 330 ? -6.764 -2.922 28.223 1.00 95.31 330 LYS A O 1
ATOM 2614 N N . GLU A 1 331 ? -7.279 -5.091 28.034 1.00 94.00 331 GLU A N 1
ATOM 2615 C CA . GLU A 1 331 ? -8.371 -5.059 29.015 1.00 94.00 331 GLU A CA 1
ATOM 2616 C C . GLU A 1 331 ? -7.835 -4.833 30.440 1.00 94.00 331 GLU A C 1
ATOM 2618 O O . GLU A 1 331 ? -8.390 -4.045 31.203 1.00 94.00 331 GLU A O 1
ATOM 2623 N N . LEU A 1 332 ? -6.721 -5.489 30.791 1.00 95.19 332 LEU A N 1
ATOM 2624 C CA . LEU A 1 332 ? -6.078 -5.362 32.105 1.00 95.19 332 LEU A CA 1
ATOM 2625 C C . LEU A 1 332 ? -5.335 -4.031 32.274 1.00 95.19 332 LEU A C 1
ATOM 2627 O O . LEU A 1 332 ? -5.262 -3.503 33.382 1.00 95.19 332 LEU A O 1
ATOM 2631 N N . ASN A 1 333 ? -4.818 -3.459 31.185 1.00 93.56 333 ASN A N 1
ATOM 2632 C CA . ASN A 1 333 ? -4.235 -2.122 31.166 1.00 93.56 333 ASN A CA 1
ATOM 2633 C C . ASN A 1 333 ? -4.794 -1.287 29.997 1.00 93.56 333 ASN A C 1
ATOM 2635 O O . ASN A 1 333 ? -4.148 -1.187 28.954 1.00 93.56 333 ASN A O 1
ATOM 2639 N N . PRO A 1 334 ? -5.935 -0.594 30.179 1.00 89.38 334 PRO A N 1
ATOM 2640 C CA . PRO A 1 334 ? -6.582 0.180 29.111 1.00 89.38 334 PRO A CA 1
ATOM 2641 C C . PRO A 1 334 ? -5.761 1.347 28.548 1.00 89.38 334 PRO A C 1
ATOM 2643 O O . PRO A 1 334 ? -6.126 1.921 27.523 1.00 89.38 334 PRO A O 1
ATOM 2646 N N . LYS A 1 335 ? -4.669 1.737 29.220 1.00 87.75 335 LYS A N 1
ATOM 2647 C CA . LYS A 1 335 ? -3.769 2.806 28.762 1.00 87.75 335 LYS A CA 1
ATOM 2648 C C . LYS A 1 335 ? -2.651 2.297 27.852 1.00 87.75 335 LYS A C 1
ATOM 2650 O O . LYS A 1 335 ? -1.955 3.119 27.259 1.00 87.75 335 LYS A O 1
ATOM 2655 N N . ILE A 1 336 ? -2.434 0.982 27.767 1.00 90.38 336 ILE A N 1
ATOM 2656 C CA . ILE A 1 336 ? -1.372 0.424 26.931 1.00 90.38 336 ILE A CA 1
ATOM 2657 C C . ILE A 1 336 ? -1.731 0.551 25.448 1.00 90.38 336 ILE A C 1
ATOM 2659 O O . ILE A 1 336 ? -2.871 0.319 25.044 1.00 90.38 336 ILE A O 1
ATOM 2663 N N . THR A 1 337 ? -0.748 0.912 24.628 1.00 88.94 337 THR A N 1
ATOM 2664 C CA . THR A 1 337 ? -0.908 1.010 23.173 1.00 88.94 337 THR A CA 1
ATOM 2665 C C . THR A 1 337 ? -0.203 -0.143 22.471 1.00 88.94 337 THR A C 1
ATOM 2667 O O . THR A 1 337 ? 0.669 -0.794 23.052 1.00 88.94 337 THR A O 1
ATOM 2670 N N . ASP A 1 338 ? -0.556 -0.395 21.209 1.00 89.69 338 ASP A N 1
ATOM 2671 C CA . ASP A 1 338 ? 0.156 -1.391 20.404 1.00 89.69 338 ASP A CA 1
ATOM 2672 C C . ASP A 1 338 ? 1.630 -1.017 20.222 1.00 89.69 338 ASP A C 1
ATOM 2674 O O . ASP A 1 338 ? 2.480 -1.898 20.319 1.00 89.69 338 ASP A O 1
ATOM 2678 N N . GLU A 1 339 ? 1.968 0.275 20.090 1.00 88.50 339 GLU A N 1
ATOM 2679 C CA . GLU A 1 339 ? 3.377 0.685 20.015 1.00 88.50 339 GLU A CA 1
ATOM 2680 C C . GLU A 1 339 ? 4.147 0.314 21.285 1.00 88.50 339 GLU A C 1
ATOM 2682 O O . GLU A 1 339 ? 5.319 -0.060 21.212 1.00 88.50 339 GLU A O 1
ATOM 2687 N N . LYS A 1 340 ? 3.498 0.401 22.455 1.00 92.75 340 LYS A N 1
ATOM 2688 C CA . LYS A 1 340 ? 4.120 0.000 23.717 1.00 92.75 340 LYS A CA 1
ATOM 2689 C C . LYS A 1 340 ? 4.244 -1.517 23.836 1.00 92.75 340 LYS A C 1
ATOM 2691 O O . LYS A 1 340 ? 5.259 -1.986 24.343 1.00 92.75 340 LYS A O 1
ATOM 2696 N N . ILE A 1 341 ? 3.246 -2.269 23.371 1.00 94.38 341 ILE A N 1
ATOM 2697 C CA . ILE A 1 341 ? 3.300 -3.737 23.354 1.00 94.38 341 ILE A CA 1
ATOM 2698 C C . ILE A 1 341 ? 4.449 -4.215 22.466 1.00 94.38 341 ILE A C 1
ATOM 2700 O O . ILE A 1 341 ? 5.194 -5.100 22.873 1.00 94.38 341 ILE A O 1
ATOM 2704 N N . ASP A 1 342 ? 4.623 -3.579 21.307 1.00 94.19 342 ASP A N 1
ATOM 2705 C CA . ASP A 1 342 ? 5.596 -3.946 20.279 1.00 94.19 342 ASP A CA 1
ATOM 2706 C C . ASP A 1 342 ? 6.947 -3.217 20.410 1.00 94.19 342 ASP A C 1
ATOM 2708 O O . ASP A 1 342 ? 7.787 -3.279 19.507 1.00 94.19 342 ASP A O 1
ATOM 2712 N N . SER A 1 343 ? 7.199 -2.521 21.527 1.00 92.38 343 SER A N 1
ATOM 2713 C CA . SER A 1 343 ? 8.368 -1.637 21.660 1.00 92.38 343 SER A CA 1
ATOM 2714 C C . SER A 1 343 ? 9.709 -2.365 21.563 1.00 92.38 343 SER A C 1
ATOM 2716 O O . SER A 1 343 ? 10.711 -1.754 21.200 1.00 92.38 343 SER A O 1
ATOM 2718 N N . TYR A 1 344 ? 9.720 -3.664 21.872 1.00 91.12 344 TYR A N 1
ATOM 2719 C CA . TYR A 1 344 ? 10.916 -4.514 21.845 1.00 91.12 344 TYR A CA 1
ATOM 2720 C C . TYR A 1 344 ? 11.112 -5.261 20.523 1.00 91.12 344 TYR A C 1
ATOM 2722 O O . TYR A 1 344 ? 12.106 -5.962 20.368 1.00 91.12 344 TYR A O 1
ATOM 2730 N N . LYS A 1 345 ? 10.185 -5.131 19.568 1.00 92.62 345 LYS A N 1
ATOM 2731 C CA . LYS A 1 345 ? 10.352 -5.724 18.241 1.00 92.62 345 LYS A CA 1
ATOM 2732 C C . LYS A 1 345 ? 11.306 -4.897 17.394 1.00 92.62 345 LYS A C 1
ATOM 2734 O O . LYS A 1 345 ? 11.361 -3.665 17.509 1.00 92.62 345 LYS A O 1
ATOM 2739 N N . GLU A 1 346 ? 11.999 -5.568 16.485 1.00 89.56 346 GLU A N 1
ATOM 2740 C CA . GLU A 1 346 ? 12.758 -4.898 15.437 1.00 89.56 346 GLU A CA 1
ATOM 2741 C C . GLU A 1 346 ? 11.814 -4.115 14.520 1.00 89.56 346 GLU A C 1
ATOM 2743 O O . GLU A 1 346 ? 10.690 -4.534 14.237 1.00 89.56 346 GLU A O 1
ATOM 2748 N N . SER A 1 347 ? 12.249 -2.933 14.096 1.00 88.69 347 SER A N 1
ATOM 2749 C CA . SER A 1 347 ? 11.521 -2.151 13.100 1.00 88.69 347 SER A CA 1
ATOM 2750 C C . SER A 1 347 ? 11.901 -2.631 11.706 1.00 88.69 347 SER A C 1
ATOM 2752 O O . SER A 1 347 ? 13.057 -2.982 11.476 1.00 88.69 347 SER A O 1
ATOM 2754 N N . TYR A 1 348 ? 10.954 -2.596 10.769 1.00 86.44 348 TYR A N 1
ATOM 2755 C CA . TYR A 1 348 ? 11.286 -2.852 9.372 1.00 86.44 348 TYR A CA 1
ATOM 2756 C C . TYR A 1 348 ? 12.350 -1.870 8.881 1.00 86.44 348 TYR A C 1
ATOM 2758 O O . TYR A 1 348 ? 12.254 -0.659 9.093 1.00 86.44 348 TYR A O 1
ATOM 2766 N N . LYS A 1 349 ? 13.350 -2.407 8.186 1.00 88.25 349 LYS A N 1
ATOM 2767 C CA . LYS A 1 349 ? 14.259 -1.617 7.357 1.00 88.25 349 LYS A CA 1
ATOM 2768 C C . LYS A 1 349 ? 13.632 -1.336 5.995 1.00 88.25 349 LYS A C 1
ATOM 2770 O O . LYS A 1 349 ? 12.694 -2.020 5.574 1.00 88.25 349 LYS A O 1
ATOM 2775 N N . SER A 1 350 ? 14.168 -0.345 5.289 1.00 88.62 350 SER A N 1
ATOM 2776 C CA . SER A 1 350 ? 13.721 -0.026 3.935 1.00 88.62 350 SER A CA 1
ATOM 2777 C C . SER A 1 350 ? 14.011 -1.166 2.956 1.00 88.62 350 SER A C 1
ATOM 2779 O O . SER A 1 350 ? 14.962 -1.940 3.099 1.00 88.62 350 SER A O 1
ATOM 2781 N N . PHE A 1 351 ? 13.149 -1.286 1.951 1.00 91.88 351 PHE A N 1
ATOM 2782 C CA . PHE A 1 351 ? 13.256 -2.302 0.915 1.00 91.88 351 PHE A CA 1
ATOM 2783 C C . PHE A 1 351 ? 14.084 -1.717 -0.227 1.00 91.88 351 PHE A C 1
ATOM 2785 O O . PHE A 1 351 ? 13.833 -0.593 -0.677 1.00 91.88 351 PHE A O 1
ATOM 2792 N N . ALA A 1 352 ? 15.065 -2.478 -0.700 1.00 94.38 352 ALA A N 1
ATOM 2793 C CA . ALA A 1 352 ? 15.918 -2.073 -1.805 1.00 94.38 352 ALA A CA 1
ATOM 2794 C C . ALA A 1 352 ? 15.281 -2.504 -3.126 1.00 94.38 352 ALA A C 1
ATOM 2796 O O . ALA A 1 352 ? 15.044 -3.690 -3.333 1.00 94.38 352 ALA A O 1
ATOM 2797 N N . TRP A 1 353 ? 15.036 -1.549 -4.017 1.00 95.44 353 TRP A N 1
ATOM 2798 C CA . TRP A 1 353 ? 14.511 -1.782 -5.358 1.00 95.44 353 TRP A CA 1
ATOM 2799 C C . TRP A 1 353 ? 15.513 -1.342 -6.417 1.00 95.44 353 TRP A C 1
ATOM 2801 O O . TRP A 1 353 ? 16.181 -0.311 -6.288 1.00 95.44 353 TRP A O 1
ATOM 2811 N N . ALA A 1 354 ? 15.566 -2.090 -7.508 1.00 97.00 354 ALA A N 1
ATOM 2812 C CA . ALA A 1 354 ? 16.215 -1.668 -8.731 1.00 97.00 354 ALA A CA 1
ATOM 2813 C C . ALA A 1 354 ? 15.467 -2.228 -9.940 1.00 97.00 354 ALA A C 1
ATOM 2815 O O . ALA A 1 354 ? 14.894 -3.316 -9.881 1.00 97.00 354 ALA A O 1
ATOM 2816 N N . VAL A 1 355 ? 15.505 -1.482 -11.038 1.00 97.94 355 VAL A N 1
ATOM 2817 C CA . VAL A 1 355 ? 15.042 -1.929 -12.353 1.00 97.94 355 VAL A CA 1
ATOM 2818 C C . VAL A 1 355 ? 16.126 -1.651 -13.382 1.00 97.94 355 VAL A C 1
ATOM 2820 O O . VAL A 1 355 ? 16.888 -0.686 -13.234 1.00 97.94 355 VAL A O 1
ATOM 2823 N N . ALA A 1 356 ? 16.194 -2.466 -14.425 1.00 97.88 356 ALA A N 1
ATOM 2824 C CA . ALA A 1 356 ? 17.057 -2.216 -15.565 1.00 97.88 356 ALA A CA 1
ATOM 2825 C C . ALA A 1 356 ? 16.494 -2.801 -16.857 1.00 97.88 356 ALA A C 1
ATOM 2827 O O . ALA A 1 356 ? 15.774 -3.794 -16.829 1.00 97.88 356 ALA A O 1
ATOM 2828 N N . VAL A 1 357 ? 16.892 -2.203 -17.976 1.00 98.19 357 VAL A N 1
ATOM 2829 C CA . VAL A 1 357 ? 16.777 -2.790 -19.310 1.00 98.19 357 VAL A CA 1
ATOM 2830 C C . VAL A 1 357 ? 18.145 -2.828 -19.982 1.00 98.19 357 VAL A C 1
ATOM 2832 O O . VAL A 1 357 ? 18.989 -1.949 -19.748 1.00 98.19 357 VAL A O 1
ATOM 2835 N N . ALA A 1 358 ? 18.382 -3.866 -20.780 1.00 97.50 358 ALA A N 1
ATOM 2836 C CA . ALA A 1 358 ? 19.655 -4.088 -21.454 1.00 97.50 358 ALA A CA 1
ATOM 2837 C C . ALA A 1 358 ? 19.486 -4.862 -22.783 1.00 97.50 358 ALA A C 1
ATOM 2839 O O . ALA A 1 358 ? 18.620 -5.733 -22.849 1.00 97.50 358 ALA A O 1
ATOM 2840 N N . PRO A 1 359 ? 20.333 -4.602 -23.799 1.00 97.19 359 PRO A N 1
ATOM 2841 C CA . PRO A 1 359 ? 21.163 -3.406 -23.942 1.00 97.19 359 PRO A CA 1
ATOM 2842 C C . PRO A 1 359 ? 20.328 -2.114 -23.907 1.00 97.19 359 PRO A C 1
ATOM 2844 O O . PRO A 1 359 ? 19.193 -2.089 -24.352 1.00 97.19 359 PRO A O 1
ATOM 2847 N N . ALA A 1 360 ? 20.858 -1.019 -23.362 1.00 95.31 360 ALA A N 1
ATOM 2848 C CA . ALA A 1 360 ? 20.081 0.215 -23.204 1.00 95.31 360 ALA A CA 1
ATOM 2849 C C . ALA A 1 360 ? 19.614 0.794 -24.548 1.00 95.31 360 ALA A C 1
ATOM 2851 O O . ALA A 1 360 ? 18.577 1.437 -24.613 1.00 95.31 360 ALA A O 1
ATOM 2852 N N . ASP A 1 361 ? 20.408 0.597 -25.598 1.00 91.62 361 ASP A N 1
ATOM 2853 C CA . ASP A 1 361 ? 20.187 1.205 -26.909 1.00 91.62 361 ASP A CA 1
ATOM 2854 C C . ASP A 1 361 ? 19.260 0.359 -27.807 1.00 91.62 361 ASP A C 1
ATOM 2856 O O . ASP A 1 361 ? 18.663 0.900 -28.735 1.00 91.62 361 ASP A O 1
ATOM 2860 N N . ASP A 1 362 ? 19.116 -0.935 -27.501 1.00 94.62 362 ASP A N 1
ATOM 2861 C CA . ASP A 1 362 ? 18.201 -1.884 -28.149 1.00 94.62 362 ASP A CA 1
ATOM 2862 C C . ASP A 1 362 ? 17.773 -2.944 -27.114 1.00 94.62 362 ASP A C 1
ATOM 2864 O O . ASP A 1 362 ? 18.437 -3.970 -26.988 1.00 94.62 362 ASP A O 1
ATOM 2868 N N . PRO A 1 363 ? 16.777 -2.654 -26.254 1.00 96.19 363 PRO A N 1
ATOM 2869 C CA . PRO A 1 363 ? 16.455 -3.512 -25.115 1.00 96.19 363 PRO A CA 1
ATOM 2870 C C . PRO A 1 363 ? 15.964 -4.913 -25.492 1.00 96.19 363 PRO A C 1
ATOM 2872 O O . PRO A 1 363 ? 14.933 -5.065 -26.139 1.00 96.19 363 PRO A O 1
ATOM 2875 N N . GLU A 1 364 ? 16.646 -5.934 -24.971 1.00 96.56 364 GLU A N 1
ATOM 2876 C CA . GLU A 1 364 ? 16.287 -7.351 -25.128 1.00 96.56 364 GLU A CA 1
ATOM 2877 C C . GLU A 1 364 ? 15.723 -7.957 -23.835 1.00 96.56 364 GLU A C 1
ATOM 2879 O O . GLU A 1 364 ? 14.901 -8.868 -23.874 1.00 96.56 364 GLU A O 1
ATOM 2884 N N . ILE A 1 365 ? 16.151 -7.448 -22.674 1.00 97.69 365 ILE A N 1
ATOM 2885 C CA . ILE A 1 365 ? 15.729 -7.934 -21.358 1.00 97.69 365 ILE A CA 1
ATOM 2886 C C . ILE A 1 365 ? 15.385 -6.776 -20.419 1.00 97.69 365 ILE A C 1
ATOM 2888 O O . ILE A 1 365 ? 16.082 -5.760 -20.369 1.00 97.69 365 ILE A O 1
ATOM 2892 N N . ALA A 1 366 ? 14.328 -6.969 -19.630 1.00 98.00 366 ALA A N 1
ATOM 2893 C CA . ALA A 1 366 ? 13.956 -6.146 -18.486 1.00 98.00 366 ALA A CA 1
ATOM 2894 C C . ALA A 1 366 ? 14.135 -6.952 -17.191 1.00 98.00 366 ALA A C 1
ATOM 2896 O O . ALA A 1 366 ? 13.617 -8.058 -17.069 1.00 98.00 366 ALA A O 1
ATOM 2897 N N . VAL A 1 367 ? 14.851 -6.400 -16.210 1.00 98.00 367 VAL A N 1
ATOM 2898 C CA . VAL A 1 367 ? 15.114 -7.059 -14.922 1.00 98.00 367 VAL A CA 1
ATOM 2899 C C . VAL A 1 367 ? 14.682 -6.151 -13.780 1.00 98.00 367 VAL A C 1
ATOM 2901 O O . VAL A 1 367 ? 15.049 -4.976 -13.728 1.00 98.00 367 VAL A O 1
ATOM 2904 N N . VAL A 1 368 ? 13.941 -6.715 -12.828 1.00 97.81 368 VAL A N 1
ATOM 2905 C CA . VAL A 1 368 ? 13.534 -6.048 -11.589 1.00 97.81 368 VAL A CA 1
ATOM 2906 C C . VAL A 1 368 ? 14.035 -6.856 -10.405 1.00 97.81 368 VAL A C 1
ATOM 2908 O O . VAL A 1 368 ? 13.852 -8.067 -10.348 1.00 97.81 368 VAL A O 1
ATOM 2911 N N . ALA A 1 369 ? 14.651 -6.175 -9.443 1.00 97.00 369 ALA A N 1
ATOM 2912 C CA . ALA A 1 369 ? 15.079 -6.770 -8.187 1.00 97.00 369 ALA A CA 1
ATOM 2913 C C . ALA A 1 369 ? 14.494 -5.980 -7.015 1.00 97.00 369 ALA A C 1
ATOM 2915 O O . ALA A 1 369 ? 14.674 -4.764 -6.920 1.00 97.00 369 ALA A O 1
ATOM 2916 N N . MET A 1 370 ? 13.827 -6.687 -6.104 1.00 95.12 370 MET A N 1
ATOM 2917 C CA . MET A 1 370 ? 13.394 -6.170 -4.810 1.00 95.12 370 MET A CA 1
ATOM 2918 C C . MET A 1 370 ? 13.990 -7.046 -3.711 1.00 95.12 370 MET A C 1
ATOM 2920 O O . MET A 1 370 ? 13.746 -8.249 -3.674 1.00 95.12 370 MET A O 1
ATOM 2924 N N . ILE A 1 371 ? 14.718 -6.433 -2.781 1.00 94.44 371 ILE A N 1
ATOM 2925 C CA . ILE A 1 371 ? 15.232 -7.091 -1.580 1.00 94.44 371 ILE A CA 1
ATOM 2926 C C . ILE A 1 371 ? 14.499 -6.501 -0.368 1.00 94.44 371 ILE A C 1
ATOM 2928 O O . ILE A 1 371 ? 14.753 -5.340 -0.005 1.00 94.44 371 ILE A O 1
ATOM 2932 N N . PRO A 1 372 ? 13.592 -7.263 0.274 1.00 90.94 372 PRO A N 1
ATOM 2933 C CA . PRO A 1 372 ? 12.999 -6.866 1.543 1.00 90.94 372 PRO A CA 1
ATOM 2934 C C . PRO A 1 372 ? 14.096 -6.572 2.561 1.00 90.94 372 PRO A C 1
ATOM 2936 O O . PRO A 1 372 ? 15.022 -7.363 2.714 1.00 90.94 372 PRO A O 1
ATOM 2939 N N . GLN A 1 373 ? 14.000 -5.431 3.246 1.00 89.31 373 GLN A N 1
ATOM 2940 C CA . GLN A 1 373 ? 15.001 -5.006 4.235 1.00 89.31 373 GLN A CA 1
ATOM 2941 C C . GLN A 1 373 ? 16.437 -4.894 3.682 1.00 89.31 373 GLN A C 1
ATOM 2943 O O . GLN A 1 373 ? 17.403 -4.987 4.435 1.00 89.31 373 GLN A O 1
ATOM 2948 N N . GLY A 1 374 ? 16.583 -4.688 2.368 1.00 89.12 374 GLY A N 1
ATOM 2949 C CA . GLY A 1 374 ? 17.881 -4.565 1.702 1.00 89.12 374 GLY A CA 1
ATOM 2950 C C . GLY A 1 374 ? 18.586 -3.219 1.896 1.00 89.12 374 GLY A C 1
ATOM 2951 O O . GLY A 1 374 ? 19.740 -3.101 1.486 1.00 89.12 374 GLY A O 1
ATOM 2952 N N . GLU A 1 375 ? 17.916 -2.226 2.498 1.00 86.81 375 GLU A N 1
ATOM 2953 C CA . GLU A 1 375 ? 18.389 -0.864 2.806 1.00 86.81 375 GLU A CA 1
ATOM 2954 C C . GLU A 1 375 ? 18.832 -0.049 1.578 1.00 86.81 375 GLU A C 1
ATOM 2956 O O . GLU A 1 375 ? 18.146 0.880 1.145 1.00 86.81 375 GLU A O 1
ATOM 2961 N N . SER A 1 376 ? 19.974 -0.406 0.995 1.00 88.25 376 SER A N 1
ATOM 2962 C CA . SER A 1 376 ? 20.559 0.260 -0.164 1.00 88.25 376 SER A CA 1
ATOM 2963 C C . SER A 1 376 ? 20.086 -0.366 -1.471 1.00 88.25 376 SER A C 1
ATOM 2965 O O . SER A 1 376 ? 20.296 -1.552 -1.720 1.00 88.25 376 SER A O 1
ATOM 2967 N N . SER A 1 377 ? 19.537 0.450 -2.373 1.00 86.56 377 SER A N 1
ATOM 2968 C CA . SER A 1 377 ? 19.172 0.032 -3.735 1.00 86.56 377 SER A CA 1
ATOM 2969 C C . SER A 1 377 ? 20.346 -0.537 -4.536 1.00 86.56 377 SER A C 1
ATOM 2971 O O . SER A 1 377 ? 20.126 -1.301 -5.474 1.00 86.56 377 SER A O 1
ATOM 2973 N N . SER A 1 378 ? 21.590 -0.198 -4.174 1.00 89.12 378 SER A N 1
ATOM 2974 C CA . SER A 1 378 ? 22.780 -0.786 -4.793 1.00 89.12 378 SER A CA 1
ATOM 2975 C C . SER A 1 378 ? 22.816 -2.304 -4.606 1.00 89.12 378 SER A C 1
ATOM 2977 O O . SER A 1 378 ? 23.214 -3.006 -5.528 1.00 89.12 378 SER A O 1
ATOM 2979 N N . ASN A 1 379 ? 22.310 -2.824 -3.481 1.00 91.75 379 ASN A N 1
ATOM 2980 C CA . ASN A 1 379 ? 22.221 -4.267 -3.239 1.00 91.75 379 ASN A CA 1
ATOM 2981 C C . ASN A 1 379 ? 21.293 -4.952 -4.253 1.00 91.75 379 ASN A C 1
ATOM 2983 O O . ASN A 1 379 ? 21.622 -6.012 -4.780 1.00 91.75 379 ASN A O 1
ATOM 2987 N N . ALA A 1 380 ? 20.164 -4.318 -4.588 1.00 94.69 380 ALA A N 1
ATOM 2988 C CA . ALA A 1 380 ? 19.261 -4.815 -5.623 1.00 94.69 380 ALA A CA 1
ATOM 2989 C C . ALA A 1 380 ? 19.894 -4.729 -7.025 1.00 94.69 380 ALA A C 1
ATOM 2991 O O . ALA A 1 380 ? 19.739 -5.643 -7.831 1.00 94.69 380 ALA A O 1
ATOM 2992 N N . MET A 1 381 ? 20.670 -3.678 -7.314 1.00 94.25 381 MET A N 1
ATOM 2993 C CA . MET A 1 381 ? 21.393 -3.563 -8.589 1.00 94.25 381 MET A CA 1
ATOM 2994 C C . MET A 1 381 ? 22.483 -4.628 -8.770 1.00 94.25 381 MET A C 1
ATOM 2996 O O . MET A 1 381 ? 22.738 -5.026 -9.905 1.00 94.25 381 MET A O 1
ATOM 3000 N N . LEU A 1 382 ? 23.119 -5.104 -7.691 1.00 93.75 382 LEU A N 1
ATOM 3001 C CA . LEU A 1 382 ? 24.087 -6.205 -7.773 1.00 93.75 382 LEU A CA 1
ATOM 3002 C C . LEU A 1 382 ? 23.419 -7.486 -8.292 1.00 93.75 382 LEU A C 1
ATOM 3004 O O . LEU A 1 382 ? 23.964 -8.129 -9.180 1.00 93.75 382 LEU A O 1
ATOM 3008 N N . LEU A 1 383 ? 22.204 -7.805 -7.828 1.00 94.25 383 LEU A N 1
ATOM 3009 C CA . LEU A 1 383 ? 21.440 -8.943 -8.358 1.00 94.25 383 LEU A CA 1
ATOM 3010 C C . LEU A 1 383 ? 21.137 -8.781 -9.849 1.00 94.25 383 LEU A C 1
ATOM 3012 O O . LEU A 1 383 ? 21.331 -9.716 -10.620 1.00 94.25 383 LEU A O 1
ATOM 3016 N N . ILE A 1 384 ? 20.721 -7.582 -10.267 1.00 96.25 384 ILE A N 1
ATOM 3017 C CA . ILE A 1 384 ? 20.491 -7.286 -11.687 1.00 96.25 384 ILE A CA 1
ATOM 3018 C C . ILE A 1 384 ? 21.763 -7.527 -12.501 1.00 96.25 384 ILE A C 1
ATOM 3020 O O . ILE A 1 384 ? 21.698 -8.130 -13.566 1.00 96.25 384 ILE A O 1
ATOM 3024 N N . ARG A 1 385 ? 22.926 -7.084 -12.011 1.00 94.94 385 ARG A N 1
ATOM 3025 C CA . ARG A 1 385 ? 24.201 -7.294 -12.703 1.00 94.94 385 ARG A CA 1
ATOM 3026 C C . ARG A 1 385 ? 24.490 -8.775 -12.937 1.00 94.94 385 ARG A C 1
ATOM 3028 O O . ARG A 1 385 ? 24.939 -9.108 -14.030 1.00 94.94 385 ARG A O 1
ATOM 3035 N N . GLU A 1 386 ? 24.263 -9.628 -11.942 1.00 93.31 386 GLU A N 1
ATOM 3036 C CA . GLU A 1 386 ? 24.502 -11.072 -12.064 1.00 93.31 386 GLU A CA 1
ATOM 3037 C C . GLU A 1 386 ? 23.529 -11.705 -13.070 1.00 93.31 386 GLU A C 1
ATOM 3039 O O . GLU A 1 386 ? 23.960 -12.459 -13.938 1.00 93.31 386 GLU A O 1
ATOM 3044 N N . VAL A 1 387 ? 22.243 -11.328 -13.034 1.00 95.69 387 VAL A N 1
ATOM 3045 C CA . VAL A 1 387 ? 21.241 -11.790 -14.015 1.00 95.69 387 VAL A CA 1
ATOM 3046 C C . VAL A 1 387 ? 21.641 -11.395 -15.436 1.00 95.69 387 VAL A C 1
ATOM 3048 O O . VAL A 1 387 ? 21.641 -12.237 -16.329 1.00 95.69 387 VAL A O 1
ATOM 3051 N N . LEU A 1 388 ? 22.038 -10.137 -15.649 1.00 95.94 388 LEU A N 1
ATOM 3052 C CA . LEU A 1 388 ? 22.524 -9.669 -16.949 1.00 95.94 388 LEU A CA 1
ATOM 3053 C C . LEU A 1 388 ? 23.826 -10.378 -17.356 1.00 95.94 388 LEU A C 1
ATOM 3055 O O . LEU A 1 388 ? 23.998 -10.733 -18.517 1.00 95.94 388 LEU A O 1
ATOM 3059 N N . GLY A 1 389 ? 24.734 -10.617 -16.407 1.00 93.75 389 GLY A N 1
ATOM 3060 C CA . GLY A 1 389 ? 25.970 -11.362 -16.643 1.00 93.75 389 GLY A CA 1
ATOM 3061 C C . GLY A 1 389 ? 25.712 -12.777 -17.149 1.00 93.75 389 GLY A C 1
ATOM 3062 O O . GLY A 1 389 ? 26.340 -13.193 -18.120 1.00 93.75 389 GLY A O 1
ATOM 3063 N N . SER A 1 390 ? 24.741 -13.465 -16.548 1.00 94.44 390 SER A N 1
ATOM 3064 C CA . SER A 1 390 ? 24.308 -14.794 -16.976 1.00 94.44 390 SER A CA 1
ATOM 3065 C C . SER A 1 390 ? 23.569 -14.762 -18.317 1.00 94.44 390 SER A C 1
ATOM 3067 O O . SER A 1 390 ? 23.887 -15.558 -19.190 1.00 94.44 390 SER A O 1
ATOM 3069 N N . TYR A 1 391 ? 22.628 -13.830 -18.514 1.00 95.56 391 TYR A N 1
ATOM 3070 C CA . TYR A 1 391 ? 21.830 -13.742 -19.746 1.00 95.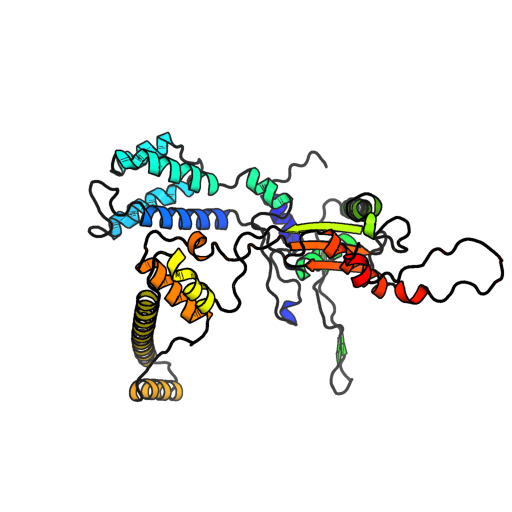56 391 TYR A CA 1
ATOM 3071 C C . TYR A 1 391 ? 22.688 -13.503 -20.998 1.00 95.56 391 TYR A C 1
ATOM 3073 O O . TYR A 1 391 ? 22.429 -14.084 -22.045 1.00 95.56 391 TYR A O 1
ATOM 3081 N N . PHE A 1 392 ? 23.733 -12.679 -20.885 1.00 94.88 392 PHE A N 1
ATOM 3082 C CA . PHE A 1 392 ? 24.649 -12.367 -21.990 1.00 94.88 392 PHE A CA 1
ATOM 3083 C C . PHE A 1 392 ? 25.951 -13.189 -21.960 1.00 94.88 392 PHE A C 1
ATOM 3085 O O . PHE A 1 392 ? 26.931 -12.802 -22.602 1.00 94.88 392 PHE A O 1
ATOM 3092 N N . ASP A 1 393 ? 26.004 -14.283 -21.190 1.00 91.50 393 ASP A N 1
ATOM 3093 C CA . ASP A 1 393 ? 27.166 -15.183 -21.105 1.00 91.50 393 ASP A CA 1
ATOM 3094 C C . ASP A 1 393 ? 28.506 -14.472 -20.800 1.00 91.50 393 ASP A C 1
ATOM 3096 O O . ASP A 1 393 ? 29.588 -14.829 -21.287 1.00 91.50 393 ASP A O 1
ATOM 3100 N N . LEU A 1 394 ? 28.471 -13.440 -19.956 1.00 86.50 394 LEU A N 1
ATOM 3101 C CA . LEU A 1 394 ? 29.669 -12.690 -19.571 1.00 86.50 394 LEU A CA 1
ATOM 3102 C C . LEU A 1 394 ? 30.588 -13.480 -18.633 1.00 86.50 394 LEU A C 1
ATOM 3104 O O . LEU A 1 394 ? 31.796 -13.231 -18.595 1.00 86.50 394 LEU A O 1
ATOM 3108 N N . ASP A 1 395 ? 30.030 -14.435 -17.890 1.00 70.38 395 ASP A N 1
ATOM 3109 C CA . ASP A 1 395 ? 30.774 -15.256 -16.934 1.00 70.38 395 ASP A CA 1
ATOM 3110 C C . ASP A 1 395 ? 31.611 -16.345 -17.620 1.00 70.38 395 ASP A C 1
ATOM 3112 O O . ASP A 1 395 ? 32.711 -16.665 -17.160 1.00 70.38 395 ASP A O 1
ATOM 3116 N N . ASN A 1 396 ? 31.153 -16.832 -18.779 1.00 58.50 396 ASN A N 1
ATOM 3117 C CA . ASN A 1 396 ? 31.824 -17.859 -19.582 1.00 58.50 396 ASN A CA 1
ATOM 3118 C C . ASN A 1 396 ? 32.978 -17.293 -20.436 1.00 58.50 396 ASN A C 1
ATOM 3120 O O . ASN A 1 396 ? 33.950 -17.987 -20.735 1.00 58.50 396 ASN A O 1
ATOM 3124 N N . ASN A 1 397 ? 32.948 -15.995 -20.753 1.00 50.66 397 ASN A N 1
ATOM 3125 C CA . ASN A 1 397 ? 33.945 -15.321 -21.595 1.00 50.66 397 ASN A CA 1
ATOM 3126 C C . ASN A 1 397 ? 35.275 -14.967 -20.891 1.00 50.66 397 ASN A C 1
ATOM 3128 O O . ASN A 1 397 ? 36.125 -14.274 -21.456 1.00 50.66 397 ASN A O 1
ATOM 3132 N N . LYS A 1 398 ? 35.516 -15.460 -19.668 1.00 47.34 398 LYS A N 1
ATOM 3133 C CA . LYS A 1 398 ? 36.814 -15.308 -18.977 1.00 47.34 398 LYS A CA 1
ATOM 3134 C C . LYS A 1 398 ? 37.893 -16.294 -19.464 1.00 47.34 398 LYS A C 1
ATOM 3136 O O . LYS A 1 398 ? 39.057 -16.108 -19.108 1.00 47.34 398 LYS A O 1
ATOM 3141 N N . GLY A 1 399 ? 37.533 -17.304 -20.267 1.00 41.56 399 GLY A N 1
ATOM 3142 C CA . GLY A 1 399 ? 38.416 -18.414 -20.663 1.00 41.56 399 GLY A CA 1
ATOM 3143 C C . GLY A 1 399 ? 39.178 -18.279 -21.990 1.00 41.56 399 GLY A C 1
ATOM 3144 O O . GLY A 1 399 ? 40.172 -18.975 -22.171 1.00 41.56 399 GLY A O 1
ATOM 3145 N N . GLU A 1 400 ? 38.791 -17.386 -22.905 1.00 38.84 400 GLU A N 1
ATOM 3146 C CA . GLU A 1 400 ? 39.374 -17.356 -24.258 1.00 38.84 400 GLU A CA 1
ATOM 3147 C C . GLU A 1 400 ? 39.969 -15.993 -24.634 1.00 38.84 400 GLU A C 1
ATOM 3149 O O . GLU A 1 400 ? 39.454 -15.298 -25.502 1.00 38.84 400 GLU A O 1
ATOM 3154 N N . LYS A 1 401 ? 41.107 -15.610 -24.031 1.00 35.25 401 LYS A N 1
ATOM 3155 C CA . LYS A 1 401 ? 42.071 -14.697 -24.684 1.00 35.25 401 LYS A CA 1
ATOM 3156 C C . LYS A 1 401 ? 43.531 -15.059 -24.364 1.00 35.25 401 LYS A C 1
ATOM 3158 O O . LYS A 1 401 ? 44.044 -14.735 -23.300 1.00 35.25 401 LYS A O 1
ATOM 3163 N N . ASN A 1 402 ? 44.178 -15.624 -25.390 1.00 34.97 402 ASN A N 1
ATOM 3164 C CA . ASN A 1 402 ? 45.596 -15.537 -25.774 1.00 34.97 402 ASN A CA 1
ATOM 3165 C C . ASN A 1 402 ? 46.675 -16.298 -24.977 1.00 34.97 402 ASN A C 1
ATOM 3167 O O . ASN A 1 402 ? 47.435 -15.716 -24.212 1.00 34.97 402 ASN A O 1
ATOM 3171 N N . ASN A 1 403 ? 46.912 -17.550 -25.390 1.00 33.72 403 ASN A N 1
ATOM 3172 C CA . ASN A 1 403 ? 48.272 -18.090 -25.515 1.00 33.72 403 ASN A CA 1
ATOM 3173 C C . ASN A 1 403 ? 48.986 -17.411 -26.700 1.00 33.72 403 ASN A C 1
ATOM 3175 O O . ASN A 1 403 ? 49.034 -17.963 -27.799 1.00 33.72 403 ASN A O 1
ATOM 3179 N N . LYS A 1 404 ? 49.532 -16.211 -26.493 1.00 38.12 404 LYS A N 1
ATOM 3180 C CA . LYS A 1 404 ? 50.671 -15.697 -27.269 1.00 38.12 404 LYS A CA 1
ATOM 3181 C C . LYS A 1 404 ? 51.560 -14.885 -26.332 1.00 38.12 404 LYS A C 1
ATOM 3183 O O . LYS A 1 404 ? 51.087 -13.953 -25.697 1.00 38.12 404 LYS A O 1
ATOM 3188 N N . ASN A 1 405 ? 52.808 -15.338 -26.254 1.00 39.09 405 ASN A N 1
ATOM 3189 C CA . ASN A 1 405 ? 53.955 -14.787 -25.541 1.00 39.09 405 ASN A CA 1
ATOM 3190 C C . ASN A 1 405 ? 53.926 -13.260 -25.393 1.00 39.09 405 ASN A C 1
ATOM 3192 O O . ASN A 1 405 ? 53.811 -12.576 -26.403 1.00 39.09 405 ASN A O 1
ATOM 3196 N N . ASP A 1 406 ? 54.115 -12.771 -24.167 1.00 32.31 406 ASP A N 1
ATOM 3197 C CA . ASP A 1 406 ? 55.092 -11.720 -23.868 1.00 32.31 406 ASP A CA 1
ATOM 3198 C C . ASP A 1 406 ? 55.394 -11.694 -22.361 1.00 32.31 406 ASP A C 1
ATOM 3200 O O . ASP A 1 406 ? 54.521 -11.858 -21.506 1.00 32.31 406 ASP A O 1
ATOM 3204 N N . GLU A 1 407 ? 56.683 -11.576 -22.058 1.00 37.22 407 GLU A N 1
ATOM 3205 C CA . GLU A 1 407 ? 57.269 -11.560 -20.724 1.00 37.22 407 GLU A CA 1
ATOM 3206 C C . GLU A 1 407 ? 56.943 -10.265 -19.957 1.00 37.22 407 GLU A C 1
ATOM 3208 O O . GLU A 1 407 ? 56.916 -9.177 -20.521 1.00 37.22 407 GLU A O 1
ATOM 3213 N N . ASN A 1 408 ? 56.828 -10.404 -18.630 1.00 36.31 408 ASN A N 1
ATOM 3214 C CA . ASN A 1 408 ? 56.964 -9.361 -17.605 1.00 36.31 408 ASN A CA 1
ATOM 3215 C C . ASN A 1 408 ? 56.000 -8.155 -17.650 1.00 36.31 408 ASN A C 1
ATOM 3217 O O . ASN A 1 408 ? 56.237 -7.165 -18.332 1.00 36.31 408 ASN A O 1
ATOM 3221 N N . THR A 1 409 ? 55.003 -8.145 -16.755 1.00 31.84 409 THR A N 1
ATOM 3222 C CA . THR A 1 409 ? 54.863 -7.145 -15.666 1.00 31.84 409 THR A CA 1
ATOM 3223 C C . THR A 1 409 ? 53.570 -7.367 -14.860 1.00 31.84 409 THR A C 1
ATOM 3225 O O . THR A 1 409 ? 52.497 -7.535 -15.423 1.00 31.84 409 THR A O 1
ATOM 3228 N N . GLY A 1 410 ? 53.686 -7.319 -13.526 1.00 29.22 410 GLY A N 1
ATOM 3229 C CA . GLY A 1 410 ? 52.622 -6.912 -12.593 1.00 29.22 410 GLY A CA 1
ATOM 3230 C C . GLY A 1 410 ? 51.403 -7.827 -12.440 1.00 29.22 410 GLY A C 1
ATOM 3231 O O . GLY A 1 410 ? 50.401 -7.672 -13.130 1.00 29.22 410 GLY A O 1
ATOM 3232 N N . THR A 1 411 ? 51.435 -8.706 -11.441 1.00 29.70 411 THR A N 1
ATOM 3233 C CA . THR A 1 411 ? 50.278 -9.471 -10.959 1.00 29.70 411 THR A CA 1
ATOM 3234 C C . THR A 1 411 ? 49.166 -8.523 -10.485 1.00 29.70 411 THR A C 1
ATOM 3236 O O . THR A 1 411 ? 49.261 -7.935 -9.411 1.00 29.70 411 THR A O 1
ATOM 3239 N N . ILE A 1 412 ? 48.102 -8.373 -11.276 1.00 31.98 412 ILE A N 1
ATOM 3240 C CA . ILE A 1 412 ? 46.801 -7.893 -10.794 1.00 31.98 412 ILE A CA 1
ATOM 3241 C C . ILE A 1 412 ? 45.948 -9.143 -10.594 1.00 31.98 412 ILE A C 1
ATOM 3243 O O . ILE A 1 412 ? 45.588 -9.813 -11.564 1.00 31.98 412 ILE A O 1
ATOM 3247 N N . GLU A 1 413 ? 45.661 -9.480 -9.337 1.00 33.38 413 GLU A N 1
ATOM 3248 C CA . GLU A 1 413 ? 44.705 -10.529 -8.989 1.00 33.38 413 GLU A CA 1
ATOM 3249 C C . GLU A 1 413 ? 43.346 -10.195 -9.618 1.00 33.38 413 GLU A C 1
ATOM 3251 O O . GLU A 1 413 ? 42.673 -9.235 -9.241 1.00 33.38 413 GLU A O 1
ATOM 3256 N N . LYS A 1 414 ? 42.942 -10.979 -10.622 1.00 40.28 414 LYS A N 1
ATOM 3257 C CA . LYS A 1 414 ? 41.576 -10.957 -11.146 1.00 40.28 414 LYS A CA 1
ATOM 3258 C C . LYS A 1 414 ? 40.679 -11.632 -10.113 1.00 40.28 414 LYS A C 1
ATOM 3260 O O . LYS A 1 414 ? 40.580 -12.855 -10.080 1.00 40.28 414 LYS A O 1
ATOM 3265 N N . GLU A 1 415 ? 40.060 -10.832 -9.254 1.00 42.12 415 GLU A N 1
ATOM 3266 C CA . GLU A 1 415 ? 39.073 -11.308 -8.290 1.00 42.12 415 GLU A CA 1
ATOM 3267 C C . GLU A 1 415 ? 37.918 -12.035 -8.994 1.00 42.12 415 GLU A C 1
ATOM 3269 O O . GLU A 1 415 ? 37.373 -11.570 -10.000 1.00 42.12 415 GLU A O 1
ATOM 3274 N N . ASN A 1 416 ? 37.517 -13.176 -8.432 1.00 41.66 416 ASN A N 1
ATOM 3275 C CA . ASN A 1 416 ? 36.260 -13.834 -8.762 1.00 41.66 416 ASN A CA 1
ATOM 3276 C C . ASN A 1 416 ? 35.105 -12.897 -8.395 1.00 41.66 416 ASN A C 1
ATOM 3278 O O . ASN A 1 416 ? 34.723 -12.777 -7.232 1.00 41.66 416 ASN A O 1
ATOM 3282 N N . ILE A 1 417 ? 34.583 -12.206 -9.403 1.00 50.47 417 ILE A N 1
ATOM 3283 C CA . ILE A 1 417 ? 33.378 -11.387 -9.322 1.00 50.47 417 ILE A CA 1
ATOM 3284 C C . ILE A 1 417 ? 32.196 -12.352 -9.238 1.00 50.47 417 ILE A C 1
ATOM 3286 O O . ILE A 1 417 ? 31.821 -12.927 -10.253 1.00 50.47 417 ILE A O 1
ATOM 3290 N N . ASN A 1 418 ? 31.687 -12.587 -8.034 1.00 54.78 418 ASN A N 1
ATOM 3291 C CA . ASN A 1 418 ? 30.398 -13.225 -7.814 1.00 54.78 418 ASN A CA 1
ATOM 3292 C C . ASN A 1 418 ? 29.668 -12.463 -6.704 1.00 54.78 418 ASN A C 1
ATOM 3294 O O . ASN A 1 418 ? 30.286 -11.725 -5.930 1.00 54.78 418 ASN A O 1
ATOM 3298 N N . PHE A 1 419 ? 28.356 -12.652 -6.609 1.00 46.94 419 PHE A N 1
ATOM 3299 C CA . PHE A 1 419 ? 27.504 -11.977 -5.625 1.00 46.94 419 PHE A CA 1
ATOM 3300 C C . PHE A 1 419 ? 28.078 -11.946 -4.189 1.00 46.94 419 PHE A C 1
ATOM 3302 O O . PHE A 1 419 ? 28.041 -10.921 -3.505 1.00 46.94 419 PHE A O 1
ATOM 3309 N N . VAL A 1 420 ? 28.678 -13.054 -3.737 1.00 49.72 420 VAL A N 1
ATOM 3310 C CA . VAL A 1 420 ? 29.238 -13.187 -2.380 1.00 49.72 420 VAL A CA 1
ATOM 3311 C C . VAL A 1 420 ? 30.504 -12.345 -2.185 1.00 49.72 420 VAL A C 1
ATOM 3313 O O . VAL A 1 420 ? 30.735 -11.841 -1.083 1.00 49.72 420 VAL A O 1
ATOM 3316 N N . SER A 1 421 ? 31.337 -12.179 -3.217 1.00 50.62 421 SER A N 1
ATOM 3317 C CA . SER A 1 421 ? 32.550 -11.357 -3.131 1.00 50.62 421 SER A CA 1
ATOM 3318 C C . SER A 1 421 ? 32.248 -9.859 -3.181 1.00 50.62 421 SER A C 1
ATOM 3320 O O . SER A 1 421 ? 32.936 -9.086 -2.515 1.00 50.62 421 SER A O 1
ATOM 3322 N N . GLN A 1 422 ? 31.187 -9.454 -3.887 1.00 52.53 422 GLN A N 1
ATOM 3323 C CA . GLN A 1 422 ? 30.761 -8.054 -3.968 1.00 52.53 422 GLN A CA 1
ATOM 3324 C C . GLN A 1 422 ? 30.067 -7.554 -2.695 1.00 52.53 422 GLN A C 1
ATOM 3326 O O . GLN A 1 422 ? 30.249 -6.396 -2.349 1.00 52.53 422 GLN A O 1
ATOM 3331 N N . MET A 1 423 ? 29.352 -8.408 -1.952 1.00 48.50 423 MET A N 1
ATOM 3332 C CA . MET A 1 423 ? 28.748 -8.014 -0.665 1.00 48.50 423 MET A CA 1
ATOM 3333 C C . MET A 1 423 ? 29.766 -7.755 0.462 1.00 48.50 423 MET A C 1
ATOM 3335 O O . MET A 1 423 ? 29.416 -7.161 1.478 1.00 48.50 423 MET A O 1
ATOM 3339 N N . LYS A 1 424 ? 31.009 -8.240 0.331 1.00 45.50 424 LYS A N 1
ATOM 3340 C CA . LYS A 1 424 ? 32.057 -8.084 1.357 1.00 45.50 424 LYS A CA 1
ATOM 3341 C C . LYS A 1 424 ? 32.849 -6.775 1.244 1.00 45.50 424 LYS A C 1
ATOM 3343 O O . LYS A 1 424 ? 33.655 -6.503 2.135 1.00 45.50 424 LYS A O 1
ATOM 3348 N N . LYS A 1 425 ? 32.671 -6.021 0.159 1.00 41.06 425 LYS A N 1
ATOM 3349 C CA . LYS A 1 425 ? 33.298 -4.716 -0.091 1.00 41.06 425 LYS A CA 1
ATOM 3350 C C . LYS A 1 425 ? 32.285 -3.611 0.136 1.00 41.06 425 LYS A C 1
ATOM 3352 O O . LYS A 1 425 ? 32.719 -2.547 0.627 1.00 41.06 425 LYS A O 1
#

pLDDT: mean 88.7, std 14.32, range [29.22, 98.31]

Sequence (425 aa):
DPSVKVGAKGIIEYAKEFGLDDYTGLNEEIDERKGSVPNMAAKLETTKTLLRDYLTKEMANDFTDISKSKNPKEYENRIEEIVSWADETKTVGRVEAMERLTKMKVKEDRVETLADSIVFSYLNFAKWSTADTFNISIGQGENQYTPAQMARYVAAIGNGGNLVELSVVDRVISNDYNNVDIDENKVEKIDFNNPEKLKDLIEGMKRVSTQGSGKGIFGPNYPISVASKTGTAEKSGKIPTENEVEYLKSHMSSYGVSLDEAVKLAEKMKKAREKELTEERINEIKEELKRKDLKEEERKSLEEELKDGVNVKLEDTDKVNASYLRKAIKELNPKITDEKIDSYKESYKSFAWAVAVAPADDPEIAVVAMIPQGESSSNAMLLIREVLGSYFDLDNNKGEKNNKNDENTGTIEKENINFVSQMKK

Foldseek 3Di:
DVPDDDFLVNLQVVCVLLVQQHAQQCVVPDDDDHWDADDLVVLLVVLLVVQLVVCVVPCQPQAPPDGCVGCVPVSSVVSVVLSCCLVDPDRQDLVNQLVVCVVRRGHPVCSNVSSCCSRVVRSVRSGDDPVNRVQVNQCHDRGTGDLSSVLLSVVCLQVLAKNWRDDPDQWDADPVRPDIGGDPTDIDGRDDPDSCCSLVLLVVQLCCCDPNVNCVPNYPPNPWRKRKDKDKYDDWDFDDDPQLPVLLLVCCVLLVHDSVQLLVQLVVVQVVVQVVVQVVLLVVLVVQLPDPPDDPVNNVVSVVCVVVRRGGHDDPDSVSSSVSSVVSSCVRPVPDDPCSSCVPGHTWAIKIKMWMFINSVNGDGIDIFIHGSPNYVVLRVLVVSVVVCVVVVVVVVPPDDDPDDDDDDDDDPPDDDDSVVVVVD

Secondary structure (DSSP, 8-state):
-TT----HHHHHHHHHHTTTTS--SGGGTS-----B---HHHHHHHHHHHHHHHHHHH-TT-BSS--TTT-HHHHHHHHHHHHHGGGSSSPPPHHHHHHHHHHTTB-HHHHHHHHHIIIIIIIHHHSPPHHHHHHHHTT-TT-B--HHHHHHHHHHHHTTSEEEPP-S-SEEE-TTSS-EEE----EEE---S-TTHHHHHHHHHHHHHHTSTTTTTS-TT-SS--EEEEEEE---SBPPPS-HHHHHHHTHHHHT--HHHHHHHHHHHHHHHHHHHHHHHHHHHHHHTT-TT--HHHHHHHHHHHHH---------HHHHHHHHHHHHHHH-TT--HHHHTTTSPBPPPEEEEEEEESSSS--EEEEEEETT--SHHHHHHHHHHHHHHHTTTTGGGS-S-----------------HHHHTT-

Radius of gyration: 30.24 Å; chains: 1; bounding box: 95×66×68 Å